Protein AF-A0A3D2B2G3-F1 (afdb_monomer_lite)

pLDDT: mean 94.49, std 5.45, range [69.19, 98.88]

Structure (mmCIF, N/CA/C/O backbone):
data_AF-A0A3D2B2G3-F1
#
_entry.id   AF-A0A3D2B2G3-F1
#
loop_
_atom_site.group_PDB
_atom_site.id
_atom_site.type_symbol
_atom_site.label_atom_id
_atom_site.label_alt_id
_atom_site.label_comp_id
_atom_site.label_asym_id
_atom_site.label_entity_id
_atom_site.label_seq_id
_atom_site.pdbx_PDB_ins_code
_atom_site.Cartn_x
_atom_site.Cartn_y
_atom_site.Cartn_z
_atom_site.occupancy
_atom_site.B_iso_or_equiv
_atom_site.auth_seq_id
_atom_site.auth_comp_id
_atom_site.auth_asym_id
_atom_site.auth_atom_id
_atom_site.pdbx_PDB_model_num
ATOM 1 N N . LEU A 1 1 ? 22.093 -5.423 -29.572 1.00 97.56 1 LEU A N 1
ATOM 2 C CA . LEU A 1 1 ? 20.903 -5.981 -30.249 1.00 97.56 1 LEU A CA 1
ATOM 3 C C . LEU A 1 1 ? 20.241 -4.880 -31.064 1.00 97.56 1 LEU A C 1
ATOM 5 O O . LEU A 1 1 ? 20.008 -3.801 -30.530 1.00 97.56 1 LEU A O 1
ATOM 9 N N . GLN A 1 2 ? 19.945 -5.140 -32.331 1.00 97.62 2 GLN A N 1
ATOM 10 C CA . GLN A 1 2 ? 19.088 -4.292 -33.161 1.00 97.62 2 GLN A CA 1
ATOM 11 C C . GLN A 1 2 ? 18.082 -5.160 -33.911 1.00 97.62 2 GLN A C 1
ATOM 13 O O . GLN A 1 2 ? 18.382 -6.318 -34.195 1.00 97.62 2 GLN A O 1
ATOM 18 N N . ALA A 1 3 ? 16.910 -4.615 -34.212 1.00 98.38 3 ALA A N 1
ATOM 19 C CA . ALA A 1 3 ? 15.897 -5.293 -35.009 1.00 98.38 3 ALA A CA 1
ATOM 20 C C . ALA A 1 3 ? 14.955 -4.287 -35.671 1.00 98.38 3 ALA A C 1
ATOM 22 O O . ALA A 1 3 ? 14.848 -3.136 -35.238 1.00 98.38 3 ALA A O 1
ATOM 23 N N . THR A 1 4 ? 14.249 -4.752 -36.693 1.00 98.50 4 THR A N 1
ATOM 24 C CA . THR A 1 4 ? 13.033 -4.100 -37.180 1.00 98.50 4 THR A CA 1
ATOM 25 C C . THR A 1 4 ? 11.853 -4.634 -36.373 1.00 98.50 4 THR A C 1
ATOM 27 O O . THR A 1 4 ? 11.754 -5.841 -36.141 1.00 98.50 4 THR A O 1
ATOM 30 N N . VAL A 1 5 ? 10.999 -3.739 -35.886 1.00 98.44 5 VAL A N 1
ATOM 31 C CA . VAL A 1 5 ? 9.841 -4.071 -35.054 1.00 98.44 5 VAL A CA 1
ATOM 32 C C . VAL A 1 5 ? 8.607 -3.430 -35.665 1.00 98.44 5 VAL A C 1
ATOM 34 O O . VAL A 1 5 ? 8.544 -2.208 -35.796 1.00 98.44 5 VAL A O 1
ATOM 37 N N . ARG A 1 6 ? 7.621 -4.262 -35.999 1.00 98.19 6 ARG A N 1
ATOM 38 C CA . ARG A 1 6 ? 6.272 -3.837 -36.363 1.00 98.19 6 ARG A CA 1
ATOM 39 C C . ARG A 1 6 ? 5.340 -4.012 -35.174 1.00 98.19 6 ARG A C 1
ATOM 41 O O . ARG A 1 6 ? 5.346 -5.069 -34.546 1.00 98.19 6 ARG A O 1
ATOM 48 N N . VAL A 1 7 ? 4.535 -2.998 -34.875 1.00 96.69 7 VAL A N 1
ATOM 49 C CA . VAL A 1 7 ? 3.476 -3.076 -33.864 1.00 96.69 7 VAL A CA 1
ATOM 50 C C . VAL A 1 7 ? 2.180 -3.480 -34.552 1.00 96.69 7 VAL A C 1
ATOM 52 O O . VAL A 1 7 ? 1.568 -2.683 -35.254 1.00 96.69 7 VAL A O 1
ATOM 55 N N . ASP A 1 8 ? 1.772 -4.732 -34.360 1.00 94.19 8 ASP A N 1
ATOM 56 C CA . ASP A 1 8 ? 0.545 -5.271 -34.952 1.00 94.19 8 ASP A CA 1
ATOM 57 C C . ASP A 1 8 ? -0.693 -4.884 -34.124 1.00 94.19 8 ASP A C 1
ATOM 59 O O . ASP A 1 8 ? -1.792 -4.761 -34.659 1.00 94.19 8 ASP A O 1
ATOM 63 N N . GLN A 1 9 ? -0.521 -4.702 -32.810 1.00 90.81 9 GLN A N 1
ATOM 64 C CA . GLN A 1 9 ? -1.581 -4.300 -31.885 1.00 90.81 9 GLN A CA 1
ATOM 65 C C . GLN A 1 9 ? -1.000 -3.628 -30.640 1.00 90.81 9 GLN A C 1
ATOM 67 O O . GLN A 1 9 ? -0.008 -4.104 -30.076 1.00 90.81 9 GLN A O 1
ATOM 72 N N . PHE A 1 10 ? -1.668 -2.572 -30.168 1.00 89.88 10 PHE A N 1
ATOM 73 C CA . PHE A 1 10 ? -1.317 -1.889 -28.926 1.00 89.88 10 PHE A CA 1
ATOM 74 C C . PHE A 1 10 ? -2.569 -1.450 -28.141 1.00 89.88 10 PHE A C 1
ATOM 76 O O . PHE A 1 10 ? -3.168 -0.402 -28.382 1.00 89.88 10 PHE A O 1
ATOM 83 N N . GLY A 1 11 ? -2.992 -2.286 -27.195 1.00 87.38 11 GLY A N 1
ATOM 84 C CA . GLY A 1 11 ? -4.166 -2.094 -26.344 1.00 87.38 11 GLY A CA 1
ATOM 85 C C . GLY A 1 11 ? -5.181 -3.243 -26.418 1.00 87.38 11 GLY 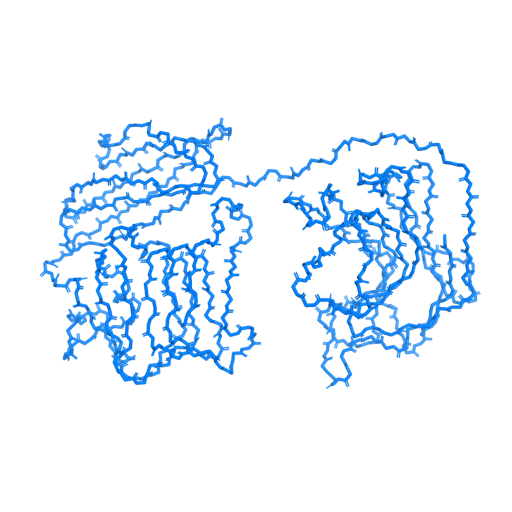A C 1
ATOM 86 O O . GLY A 1 11 ? -5.034 -4.153 -27.240 1.00 87.38 11 GLY A O 1
ATOM 87 N N . PRO A 1 12 ? -6.161 -3.257 -25.494 1.00 85.44 12 PRO A N 1
ATOM 88 C CA . PRO A 1 12 ? -7.151 -4.326 -25.371 1.00 85.44 12 PRO A CA 1
ATOM 89 C C . PRO A 1 12 ? -7.911 -4.642 -26.668 1.00 85.44 12 PRO A C 1
ATOM 91 O O . PRO A 1 12 ? -8.350 -3.742 -27.378 1.00 85.44 12 PRO A O 1
ATOM 94 N N . GLU A 1 13 ? -8.153 -5.930 -26.932 1.00 82.50 13 GLU A N 1
ATOM 95 C CA . GLU A 1 13 ? -8.922 -6.393 -28.107 1.00 82.50 13 GLU A CA 1
ATOM 96 C C . GLU A 1 13 ? -10.422 -6.073 -28.019 1.00 82.50 13 GLU A C 1
ATOM 98 O O . GLU A 1 13 ? -11.132 -6.095 -29.018 1.00 82.50 13 GLU A O 1
ATOM 103 N N . ASN A 1 14 ? -10.915 -5.746 -26.824 1.00 82.94 14 ASN A N 1
ATOM 104 C CA . ASN A 1 14 ? -12.319 -5.419 -26.572 1.00 82.94 14 ASN A CA 1
ATOM 105 C C . ASN A 1 14 ? -12.666 -3.939 -26.839 1.00 82.94 14 ASN A C 1
ATOM 107 O O . ASN A 1 14 ? -13.754 -3.497 -26.474 1.00 82.94 14 ASN A O 1
ATOM 111 N N . GLY A 1 15 ? -11.741 -3.163 -27.416 1.00 77.44 15 GLY A N 1
ATOM 112 C CA . GLY A 1 15 ? -11.928 -1.741 -27.720 1.00 77.44 15 GLY A CA 1
ATOM 113 C C . GLY A 1 15 ? -11.778 -0.794 -26.523 1.00 77.44 15 GLY A C 1
ATOM 114 O O . GLY A 1 15 ? -11.962 0.414 -26.677 1.00 77.44 15 GLY A O 1
ATOM 115 N N . ALA A 1 16 ? -11.440 -1.303 -25.332 1.00 84.56 16 ALA A N 1
ATOM 116 C CA . ALA A 1 16 ? -11.079 -0.453 -24.202 1.00 84.56 16 ALA A CA 1
ATOM 117 C C . ALA A 1 16 ? -9.724 0.220 -24.450 1.00 84.56 16 ALA A C 1
ATOM 119 O O . ALA A 1 16 ? -8.822 -0.394 -25.007 1.00 84.56 16 ALA A O 1
ATOM 120 N N . LYS A 1 17 ? -9.551 1.461 -23.987 1.00 86.88 17 LYS A N 1
ATOM 121 C CA . LYS A 1 17 ? -8.298 2.214 -24.160 1.00 86.88 17 LYS A CA 1
ATOM 122 C C . LYS A 1 17 ? -7.116 1.553 -23.428 1.00 86.88 17 LYS A C 1
ATOM 124 O O . LYS A 1 17 ? -7.335 0.886 -22.413 1.00 86.88 17 LYS A O 1
ATOM 129 N N . PRO A 1 18 ? -5.864 1.770 -23.879 1.00 83.25 18 PRO A N 1
ATOM 130 C CA . PRO A 1 18 ? -4.682 1.271 -23.179 1.00 83.25 18 PRO A CA 1
ATOM 131 C C . PRO A 1 18 ? -4.619 1.767 -21.729 1.00 83.25 18 PRO A C 1
ATOM 133 O O . PRO A 1 18 ? -4.878 2.936 -21.451 1.00 83.25 18 PRO A O 1
ATOM 136 N N . ALA A 1 19 ? -4.209 0.907 -20.799 1.00 83.94 19 ALA A N 1
ATOM 137 C CA . ALA A 1 19 ? -4.063 1.270 -19.385 1.00 83.94 19 ALA A CA 1
ATOM 138 C C . ALA A 1 19 ? -2.620 1.673 -19.010 1.00 83.94 19 ALA A C 1
ATOM 140 O O . ALA A 1 19 ? -2.352 2.035 -17.859 1.00 83.94 19 ALA A O 1
ATOM 141 N N . ALA A 1 20 ? -1.699 1.665 -19.985 1.00 82.94 20 ALA A N 1
ATOM 142 C CA . ALA A 1 20 ? -0.241 1.719 -19.815 1.00 82.94 20 ALA A CA 1
ATOM 143 C C . ALA A 1 20 ? 0.349 0.496 -19.100 1.00 82.94 20 ALA A C 1
ATOM 145 O O . ALA A 1 20 ? 1.415 0.574 -18.485 1.00 82.94 20 ALA A O 1
ATOM 146 N N . GLN A 1 21 ? -0.349 -0.632 -19.214 1.00 81.62 21 GLN A N 1
ATOM 147 C CA . GLN A 1 21 ? 0.198 -1.961 -18.934 1.00 81.62 21 GLN A CA 1
ATOM 148 C C . GLN A 1 21 ? 0.720 -2.629 -20.221 1.00 81.62 21 GLN A C 1
ATOM 150 O O . GLN A 1 21 ? 1.421 -3.640 -20.162 1.00 81.62 21 GLN A O 1
ATOM 155 N N . GLU A 1 22 ? 0.423 -2.026 -21.373 1.00 88.25 22 GLU A N 1
ATOM 156 C CA . GLU A 1 22 ? 0.943 -2.341 -22.696 1.00 88.25 22 GLU A CA 1
ATOM 157 C C . GLU A 1 22 ? 2.383 -1.839 -22.837 1.00 88.25 22 GLU A C 1
ATOM 159 O O . GLU A 1 22 ? 2.673 -0.661 -22.612 1.00 88.25 22 GLU A O 1
ATOM 164 N N . GLY A 1 23 ? 3.279 -2.728 -23.243 1.00 93.44 23 GLY A N 1
ATOM 165 C CA . GLY A 1 23 ? 4.675 -2.434 -23.496 1.00 93.44 23 GLY A CA 1
ATOM 166 C C . GLY A 1 23 ? 5.304 -3.524 -24.350 1.00 93.44 23 GLY A C 1
ATOM 167 O O . GLY A 1 23 ? 5.066 -4.710 -24.125 1.00 93.44 23 GLY A O 1
ATOM 168 N N . ALA A 1 24 ? 6.119 -3.140 -25.322 1.00 97.38 24 ALA A N 1
ATOM 169 C CA . ALA A 1 24 ? 6.850 -4.086 -26.161 1.00 97.38 24 ALA A CA 1
ATOM 170 C C . ALA A 1 24 ? 8.207 -3.516 -26.577 1.00 97.38 24 ALA A C 1
ATOM 172 O O . ALA A 1 24 ? 8.430 -2.315 -26.462 1.00 97.38 24 ALA A O 1
ATOM 173 N N . GLY A 1 25 ? 9.125 -4.345 -27.064 1.00 98.06 25 GLY A N 1
ATOM 174 C CA . GLY A 1 25 ? 10.409 -3.871 -27.584 1.00 98.06 25 GLY A CA 1
ATOM 175 C C . GLY A 1 25 ? 11.574 -4.775 -27.216 1.00 98.06 25 GLY A C 1
ATOM 176 O O . GLY A 1 25 ? 11.436 -5.996 -27.194 1.00 98.06 25 GLY A O 1
ATOM 177 N N . LEU A 1 26 ? 12.734 -4.170 -26.959 1.00 98.56 26 LEU A N 1
ATOM 178 C CA . LEU A 1 26 ? 13.981 -4.874 -26.652 1.00 98.56 26 LEU A CA 1
ATOM 179 C C . LEU A 1 26 ? 14.279 -4.751 -25.159 1.00 98.56 26 LEU A C 1
ATOM 181 O O 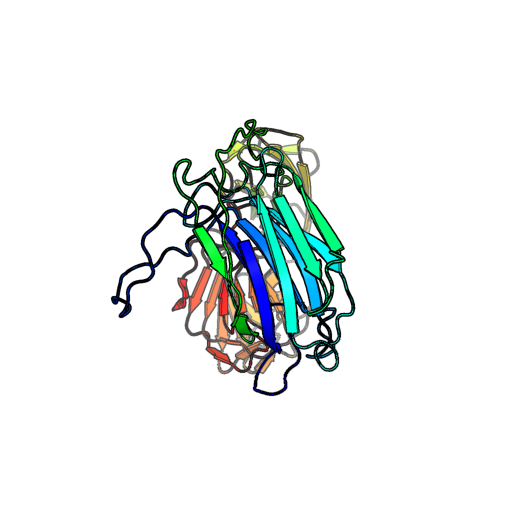. LEU A 1 26 ? 14.081 -3.684 -24.577 1.00 98.56 26 LEU A O 1
ATOM 185 N N . LEU A 1 27 ? 14.829 -5.800 -24.552 1.00 97.44 27 LEU A N 1
ATOM 186 C CA . LEU A 1 27 ? 15.335 -5.742 -23.184 1.00 97.44 27 LEU A CA 1
ATOM 187 C C . LEU A 1 27 ? 16.659 -6.475 -23.010 1.00 97.44 27 LEU A C 1
ATOM 189 O O . LEU A 1 27 ? 17.000 -7.386 -23.766 1.00 97.44 27 LEU A O 1
ATOM 193 N N . VAL A 1 28 ? 17.352 -6.097 -21.946 1.00 96.94 28 VAL A N 1
ATOM 194 C CA . VAL A 1 28 ? 18.406 -6.874 -21.306 1.00 96.94 28 VAL A CA 1
ATOM 195 C C . VAL A 1 28 ? 18.123 -6.944 -19.810 1.00 96.94 28 VAL A C 1
ATOM 197 O O . VAL A 1 28 ? 17.685 -5.948 -19.232 1.00 96.94 28 VAL A O 1
ATOM 200 N N . ARG A 1 29 ? 18.329 -8.106 -19.186 1.00 94.94 29 ARG A N 1
ATOM 201 C CA . ARG A 1 29 ? 18.093 -8.308 -17.752 1.00 94.94 29 ARG A CA 1
ATOM 202 C C . ARG A 1 29 ? 19.037 -9.335 -17.133 1.00 94.94 29 ARG A C 1
ATOM 204 O O . ARG A 1 29 ? 19.352 -10.328 -17.792 1.00 94.94 29 ARG A O 1
ATOM 211 N N . ASP A 1 30 ? 19.421 -9.133 -15.874 1.00 92.44 30 ASP A N 1
ATOM 212 C CA . ASP A 1 30 ? 19.924 -10.241 -15.053 1.00 92.44 30 ASP A CA 1
ATOM 213 C C . ASP A 1 30 ? 18.749 -11.082 -14.562 1.00 92.44 30 ASP A C 1
ATOM 215 O O . ASP A 1 30 ? 17.640 -10.587 -14.410 1.00 92.44 30 ASP A O 1
ATOM 219 N N . LEU A 1 31 ? 18.927 -12.382 -14.387 1.00 84.44 31 LEU A N 1
ATOM 220 C CA . LEU A 1 31 ? 17.852 -13.211 -13.858 1.00 84.44 31 LEU A CA 1
ATOM 221 C C . LEU A 1 31 ? 18.436 -14.366 -13.071 1.00 84.44 31 LEU A C 1
ATOM 223 O O . LEU A 1 31 ? 19.317 -15.076 -13.557 1.00 84.44 31 LEU A O 1
ATOM 227 N N . LEU A 1 32 ? 17.899 -14.548 -11.871 1.00 81.50 32 LEU A N 1
ATOM 228 C CA . LEU A 1 32 ? 18.070 -15.739 -11.059 1.00 81.50 32 LEU A CA 1
ATOM 229 C C . LEU A 1 32 ? 16.750 -16.507 -11.040 1.00 81.50 32 LEU A C 1
ATOM 231 O O . LEU A 1 32 ? 15.676 -15.913 -10.952 1.00 81.50 32 LEU A O 1
ATOM 235 N N . GLY A 1 33 ? 16.836 -17.831 -11.107 1.00 72.88 33 GLY A N 1
ATOM 236 C CA . GLY A 1 33 ? 15.677 -18.715 -11.057 1.00 72.88 33 GLY A CA 1
ATOM 237 C C . GLY A 1 33 ? 15.456 -19.505 -12.341 1.00 72.88 33 GLY A C 1
ATOM 238 O O . GLY A 1 33 ? 15.981 -19.191 -13.410 1.00 72.88 33 GLY A O 1
ATOM 239 N N . ASN A 1 34 ? 14.682 -20.575 -12.202 1.00 74.25 34 ASN A N 1
ATOM 240 C CA . ASN A 1 34 ? 14.364 -21.470 -13.303 1.00 74.25 34 ASN A CA 1
ATOM 241 C C . ASN A 1 34 ? 13.324 -20.838 -14.236 1.00 74.25 34 ASN A C 1
ATOM 243 O O . ASN A 1 34 ? 12.495 -20.039 -13.789 1.00 74.25 34 ASN A O 1
ATOM 247 N N . PRO A 1 35 ? 13.316 -21.213 -15.526 1.00 75.25 35 PRO A N 1
ATOM 248 C CA . PRO A 1 35 ? 12.215 -20.863 -16.403 1.00 75.25 35 PRO A CA 1
ATOM 249 C C . PRO A 1 35 ? 10.895 -21.416 -15.858 1.00 75.25 35 PRO A C 1
ATOM 251 O O . PRO A 1 35 ? 10.853 -22.445 -15.173 1.00 75.25 35 PRO A O 1
ATOM 254 N N . ARG A 1 36 ? 9.812 -20.726 -16.225 1.00 76.62 36 ARG A N 1
ATOM 255 C CA . ARG A 1 36 ? 8.438 -21.157 -15.974 1.00 76.62 36 ARG A CA 1
ATOM 256 C C . ARG A 1 36 ? 8.256 -22.619 -16.386 1.00 76.62 36 ARG A C 1
ATOM 258 O O . ARG A 1 36 ? 8.649 -22.986 -17.495 1.00 76.62 36 ARG A O 1
ATOM 265 N N . GLN A 1 37 ? 7.644 -23.435 -15.531 1.00 80.06 37 GLN A N 1
ATOM 266 C CA . GLN A 1 37 ? 7.392 -24.833 -15.876 1.00 80.06 37 GLN A CA 1
ATOM 267 C C . GLN A 1 37 ? 6.291 -24.910 -16.940 1.00 80.06 37 GLN A C 1
ATOM 269 O O . GLN A 1 37 ? 5.289 -24.194 -16.881 1.00 80.06 37 GLN A O 1
ATOM 274 N N . GLN A 1 38 ? 6.492 -25.767 -17.938 1.00 82.06 38 GLN A N 1
ATOM 275 C CA . GLN A 1 38 ? 5.518 -26.030 -18.994 1.00 82.06 38 GLN A CA 1
ATOM 276 C C . GLN A 1 38 ? 5.359 -27.550 -19.142 1.00 82.06 38 GLN A C 1
ATOM 278 O O . GLN A 1 38 ? 6.289 -28.195 -19.630 1.00 82.06 38 GLN A O 1
ATOM 283 N N . PRO A 1 39 ? 4.221 -28.139 -18.714 1.00 87.56 39 PRO A N 1
ATOM 284 C CA . PRO A 1 39 ? 3.036 -27.494 -18.125 1.00 87.56 39 PRO A CA 1
ATOM 285 C C . PRO A 1 39 ? 3.272 -26.958 -16.698 1.00 87.56 39 PRO A C 1
ATOM 287 O O . PRO A 1 39 ? 4.214 -27.366 -16.019 1.00 87.56 39 PRO A O 1
ATOM 290 N N . LEU A 1 40 ? 2.390 -26.067 -16.224 1.00 80.81 40 LEU A N 1
ATOM 291 C CA . LEU A 1 40 ? 2.412 -25.587 -14.836 1.00 80.81 40 LEU A CA 1
ATOM 292 C C . LEU A 1 40 ? 2.201 -26.767 -13.876 1.00 80.81 40 LEU A C 1
ATOM 294 O O . LEU A 1 40 ? 1.194 -27.473 -13.957 1.00 80.81 40 LEU A O 1
ATOM 298 N N . LYS A 1 41 ? 3.132 -26.963 -12.942 1.00 82.12 41 LYS A N 1
ATOM 299 C CA . LYS A 1 41 ? 3.019 -27.999 -11.913 1.00 82.12 41 LYS A CA 1
ATOM 300 C C . LYS A 1 41 ? 2.205 -27.471 -10.729 1.00 82.12 41 LYS A C 1
ATOM 302 O O . LYS A 1 41 ? 2.569 -26.471 -10.119 1.00 82.12 41 LYS A O 1
ATOM 307 N N . MET A 1 42 ? 1.118 -28.158 -10.381 1.00 80.06 42 MET A N 1
ATOM 308 C CA . MET A 1 42 ? 0.299 -27.808 -9.215 1.00 80.06 42 MET A CA 1
ATOM 309 C C . MET A 1 42 ? 1.147 -27.816 -7.931 1.00 80.06 42 MET A C 1
ATOM 311 O O . MET A 1 42 ? 1.933 -28.738 -7.712 1.00 80.06 42 MET A O 1
ATOM 315 N N . GLY A 1 43 ? 0.999 -26.781 -7.101 1.00 78.88 43 GLY A N 1
ATOM 316 C CA . GLY A 1 43 ? 1.771 -26.608 -5.865 1.00 78.88 43 GLY A CA 1
ATOM 317 C C . GLY A 1 43 ? 3.215 -26.127 -6.061 1.00 78.88 43 GLY A C 1
ATOM 318 O O . GLY A 1 43 ? 3.926 -25.968 -5.075 1.00 78.88 43 GLY A O 1
ATOM 319 N N . TYR A 1 44 ? 3.662 -25.889 -7.300 1.00 77.19 44 TYR A N 1
ATOM 320 C CA . TYR A 1 44 ? 4.946 -25.243 -7.564 1.00 77.19 44 TYR A CA 1
ATOM 321 C C . TYR A 1 44 ? 4.781 -23.723 -7.506 1.00 77.19 44 TYR A C 1
ATOM 323 O O . TYR A 1 44 ? 4.045 -23.144 -8.306 1.00 77.19 44 TYR A O 1
ATOM 331 N N . GLU A 1 45 ? 5.458 -23.082 -6.557 1.00 69.19 45 GLU A N 1
ATOM 332 C CA . GLU A 1 45 ? 5.516 -21.626 -6.479 1.00 69.19 45 GLU A CA 1
ATOM 333 C C . GLU A 1 45 ? 6.492 -21.098 -7.538 1.00 69.19 45 GLU A C 1
ATOM 335 O O . GLU A 1 45 ? 7.701 -21.336 -7.482 1.00 69.19 45 GLU A O 1
ATOM 340 N N . GLU A 1 46 ? 5.956 -20.407 -8.543 1.00 73.31 46 GLU A N 1
ATOM 341 C CA . GLU A 1 46 ? 6.763 -19.715 -9.543 1.00 73.31 46 GLU A CA 1
ATOM 342 C C . GLU A 1 46 ? 7.174 -18.356 -8.980 1.00 73.31 46 GLU A C 1
ATOM 344 O O . GLU A 1 46 ? 6.338 -17.471 -8.788 1.00 73.31 46 GLU A O 1
ATOM 349 N N . PHE A 1 47 ? 8.470 -18.169 -8.728 1.00 72.06 47 PHE A N 1
ATOM 350 C CA . PHE A 1 47 ? 8.974 -16.843 -8.393 1.00 72.06 47 PHE A CA 1
ATOM 351 C C . PHE A 1 47 ? 8.704 -15.872 -9.552 1.00 72.06 47 PHE A C 1
ATOM 353 O O . PHE A 1 47 ? 8.828 -16.253 -10.720 1.00 72.06 47 PHE A O 1
ATOM 360 N N . PRO A 1 48 ? 8.413 -14.591 -9.262 1.00 73.62 48 PRO A N 1
ATOM 361 C CA . PRO A 1 48 ? 8.128 -13.583 -10.285 1.00 73.62 48 PRO A CA 1
ATOM 362 C C . PRO A 1 48 ? 9.324 -13.300 -11.210 1.00 73.62 48 PRO A C 1
ATOM 364 O O . PRO A 1 48 ? 9.173 -12.581 -12.200 1.00 73.62 48 PRO A O 1
ATOM 367 N N . ALA A 1 49 ? 10.501 -13.853 -10.887 1.00 85.69 49 ALA A N 1
ATOM 368 C CA . ALA A 1 49 ? 11.763 -13.672 -11.588 1.00 85.69 49 ALA A CA 1
ATOM 369 C C . ALA A 1 49 ? 12.101 -12.181 -11.736 1.00 85.69 49 ALA A C 1
ATOM 371 O O . ALA A 1 49 ? 12.301 -11.650 -12.836 1.00 85.69 49 ALA A O 1
ATOM 372 N N . ALA A 1 50 ? 12.095 -11.490 -10.593 1.00 91.00 50 ALA A N 1
ATOM 373 C CA . ALA A 1 50 ? 12.507 -10.104 -10.495 1.00 91.00 50 ALA A CA 1
ATOM 374 C C . ALA A 1 50 ? 13.959 -9.942 -10.982 1.00 91.00 50 ALA A C 1
ATOM 376 O O . ALA A 1 50 ? 14.803 -10.824 -10.835 1.00 91.00 50 ALA A O 1
ATOM 377 N N . SER A 1 51 ? 14.231 -8.808 -11.618 1.00 93.56 51 SER A N 1
ATOM 378 C CA . SER A 1 51 ? 15.445 -8.562 -12.393 1.00 93.56 51 SER A CA 1
ATOM 379 C C . SER A 1 51 ? 15.826 -7.100 -12.447 1.00 93.56 51 SER A C 1
ATOM 381 O O . SER A 1 51 ? 14.967 -6.250 -12.683 1.00 93.56 51 SER A O 1
ATOM 383 N N . ASN A 1 52 ? 17.112 -6.797 -12.373 1.00 95.69 52 ASN A N 1
ATOM 384 C CA . ASN A 1 52 ? 17.587 -5.535 -12.909 1.00 95.69 52 ASN A CA 1
ATOM 385 C C . ASN A 1 52 ? 17.525 -5.615 -14.430 1.00 95.69 52 ASN A C 1
ATOM 387 O O . ASN A 1 52 ? 17.792 -6.660 -15.030 1.00 95.69 52 ASN A O 1
ATOM 391 N N . GLN A 1 53 ? 17.097 -4.534 -15.068 1.00 96.50 53 GLN A N 1
ATOM 392 C CA . GLN A 1 53 ? 16.863 -4.551 -16.507 1.00 96.50 53 GLN A CA 1
ATOM 393 C C . GLN A 1 53 ? 16.987 -3.173 -17.125 1.00 96.50 53 GLN A C 1
ATOM 395 O O . GLN A 1 53 ? 16.691 -2.161 -16.491 1.00 96.50 53 GLN A O 1
ATOM 400 N N . VAL A 1 54 ? 17.351 -3.170 -18.403 1.00 98.25 54 VAL A N 1
ATOM 401 C CA . VAL A 1 54 ? 17.288 -2.005 -19.281 1.00 98.25 54 VAL A CA 1
ATOM 402 C C . VAL A 1 54 ? 16.444 -2.376 -20.490 1.00 98.25 54 VAL A C 1
ATOM 404 O O . VAL A 1 54 ? 16.669 -3.402 -21.132 1.00 98.25 54 VAL A O 1
ATOM 407 N N . MET A 1 55 ? 15.455 -1.547 -20.796 1.00 98.44 55 MET A N 1
ATOM 408 C CA . MET A 1 55 ? 14.499 -1.780 -21.869 1.00 98.44 55 MET A CA 1
ATOM 409 C C . MET A 1 55 ? 14.507 -0.591 -22.823 1.00 98.44 55 MET A C 1
ATOM 411 O O . MET A 1 55 ? 14.486 0.562 -22.392 1.00 98.44 55 MET A O 1
ATOM 415 N N . ASN A 1 56 ? 14.497 -0.888 -24.117 1.00 98.69 56 ASN A N 1
ATOM 416 C CA . ASN A 1 56 ? 14.055 0.039 -25.146 1.00 98.69 56 ASN A CA 1
ATOM 417 C C . ASN A 1 56 ? 12.593 -0.307 -25.447 1.00 98.69 56 ASN A C 1
ATOM 419 O O . ASN A 1 56 ? 12.315 -1.276 -26.160 1.00 98.69 56 ASN A O 1
ATOM 423 N N . ALA A 1 57 ? 11.684 0.422 -24.802 1.00 98.00 57 ALA A N 1
ATOM 424 C CA . ALA A 1 57 ? 10.276 0.074 -24.711 1.00 98.00 57 ALA A CA 1
ATOM 425 C C . ALA A 1 57 ? 9.397 1.015 -25.540 1.00 98.00 57 ALA A C 1
ATOM 427 O O . ALA A 1 57 ? 9.474 2.234 -25.405 1.00 98.00 57 ALA A O 1
ATOM 428 N N . ILE A 1 58 ? 8.511 0.425 -26.331 1.00 97.81 58 ILE A N 1
ATOM 429 C CA . ILE A 1 58 ? 7.341 1.047 -26.941 1.00 97.81 58 ILE A CA 1
ATOM 430 C C . ILE A 1 58 ? 6.241 1.057 -25.881 1.00 97.81 58 ILE A C 1
ATOM 432 O O . ILE A 1 58 ? 5.866 0.000 -25.378 1.00 97.81 58 ILE A O 1
ATOM 436 N N . MET A 1 59 ? 5.738 2.239 -25.540 1.00 96.50 59 MET A N 1
ATOM 437 C CA . MET A 1 59 ? 4.708 2.463 -24.524 1.00 96.50 59 MET A CA 1
ATOM 438 C C . MET A 1 59 ? 3.611 3.365 -25.094 1.00 96.50 59 MET A C 1
ATOM 440 O O . MET A 1 59 ? 3.871 4.154 -25.995 1.00 96.50 59 MET A O 1
ATOM 444 N N . THR A 1 60 ? 2.396 3.322 -24.545 1.00 93.94 60 THR A N 1
ATOM 445 C CA . THR A 1 60 ? 1.331 4.265 -24.949 1.00 93.94 60 THR A CA 1
ATOM 446 C C . THR A 1 60 ? 1.761 5.709 -24.668 1.00 93.94 60 THR A C 1
ATOM 448 O O . THR A 1 60 ? 2.394 5.977 -23.639 1.00 93.94 60 THR A O 1
ATOM 451 N N . GLN A 1 61 ? 1.426 6.637 -25.570 1.00 94.50 61 GLN A N 1
ATOM 452 C CA . GLN A 1 61 ? 1.741 8.058 -25.415 1.00 94.50 61 GLN A CA 1
ATOM 453 C C . GLN A 1 61 ? 1.076 8.620 -24.150 1.00 94.50 61 GLN A C 1
ATOM 455 O O . GLN A 1 61 ? 1.765 9.052 -23.219 1.00 94.50 61 GLN A O 1
ATOM 460 N N . ASP A 1 62 ? -0.254 8.545 -24.084 1.00 90.69 62 ASP A N 1
ATOM 461 C CA . ASP A 1 62 ? -1.059 9.186 -23.041 1.00 90.69 62 ASP A CA 1
ATOM 462 C C . ASP A 1 62 ? -2.363 8.439 -22.695 1.00 90.69 62 ASP A C 1
ATOM 464 O O . ASP A 1 62 ? -3.220 8.996 -22.009 1.00 90.69 62 ASP A O 1
ATOM 468 N N . LYS A 1 63 ? -2.508 7.175 -23.130 1.00 91.38 63 LYS A N 1
ATOM 469 C CA . LYS A 1 63 ? -3.696 6.327 -22.908 1.00 91.38 63 LYS A CA 1
ATOM 470 C C . LYS A 1 63 ? -4.981 6.819 -23.594 1.00 91.38 63 LYS A C 1
ATOM 472 O O . LYS A 1 63 ? -6.055 6.280 -23.320 1.00 91.38 63 LYS A O 1
ATOM 477 N N . LYS A 1 64 ? -4.928 7.837 -24.463 1.00 90.50 64 LYS A N 1
ATOM 478 C CA . LYS A 1 64 ? -6.142 8.364 -25.114 1.00 90.50 64 LYS A CA 1
ATOM 479 C C . LYS A 1 64 ? -6.599 7.531 -26.302 1.00 90.50 64 LYS A C 1
ATOM 481 O O . LYS A 1 64 ? -7.807 7.485 -26.551 1.00 90.50 64 LYS A O 1
ATOM 486 N N . ASP A 1 65 ? -5.663 6.876 -26.979 1.00 88.88 65 ASP A N 1
ATOM 487 C CA . ASP A 1 65 ? -5.899 6.001 -28.122 1.00 88.88 65 ASP A CA 1
ATOM 488 C C . ASP A 1 65 ? -4.836 4.893 -28.230 1.00 88.88 65 ASP A C 1
ATOM 490 O O . ASP A 1 65 ? -3.890 4.817 -27.441 1.00 88.88 65 ASP A O 1
ATOM 494 N N . HIS A 1 66 ? -5.050 4.010 -29.203 1.00 88.19 66 HIS A N 1
ATOM 495 C CA . HIS A 1 66 ? -4.235 2.830 -29.499 1.00 88.19 66 HIS A CA 1
ATOM 496 C C . HIS A 1 66 ? -3.128 3.084 -30.527 1.00 88.19 66 HIS A C 1
ATOM 498 O O . HIS A 1 66 ? -2.338 2.189 -30.815 1.00 88.19 66 HIS A O 1
ATOM 504 N N . GLN A 1 67 ? -3.116 4.268 -31.137 1.00 91.56 67 GLN A N 1
ATOM 505 C CA . GLN A 1 67 ? -2.303 4.565 -32.312 1.00 91.56 67 GLN A CA 1
ATOM 506 C C . GLN A 1 67 ? -1.027 5.294 -31.918 1.00 91.56 67 GLN A C 1
ATOM 508 O O . GLN A 1 67 ? 0.016 5.063 -32.518 1.00 91.56 67 GLN A O 1
ATOM 513 N N . ARG A 1 68 ? -1.079 6.152 -30.897 1.00 95.50 68 ARG A N 1
ATOM 514 C CA . ARG A 1 68 ? 0.068 6.957 -30.488 1.00 95.50 68 ARG A CA 1
ATOM 515 C C . ARG A 1 68 ? 0.881 6.281 -29.398 1.00 95.50 68 ARG A C 1
ATOM 517 O O . ARG A 1 68 ? 0.406 6.003 -28.291 1.00 95.50 68 ARG A O 1
ATOM 524 N N . VAL A 1 69 ? 2.155 6.075 -29.708 1.00 96.50 69 VAL A N 1
ATOM 525 C CA . VAL A 1 69 ? 3.144 5.494 -28.804 1.00 96.50 69 VAL A CA 1
ATOM 526 C C . VAL A 1 69 ? 4.341 6.417 -28.609 1.00 96.50 69 VAL A C 1
ATOM 528 O O . VAL A 1 69 ? 4.599 7.343 -29.378 1.00 96.50 69 VAL A O 1
ATOM 531 N N . LYS A 1 70 ? 5.101 6.123 -27.561 1.00 97.38 70 LYS A N 1
ATOM 532 C CA . LYS A 1 70 ? 6.405 6.704 -27.264 1.00 97.38 70 LYS A CA 1
ATOM 533 C C . LYS A 1 70 ? 7.436 5.623 -27.028 1.00 97.38 70 LYS A C 1
ATOM 535 O O . LYS A 1 70 ? 7.118 4.529 -26.563 1.00 97.38 70 LYS A O 1
ATOM 540 N N . LEU A 1 71 ? 8.682 5.972 -27.301 1.00 98.25 71 LEU A N 1
ATOM 541 C CA . LEU A 1 71 ? 9.842 5.152 -27.023 1.00 98.25 71 LEU A CA 1
ATOM 542 C C . LEU A 1 71 ? 10.493 5.645 -25.738 1.00 98.25 71 LEU A C 1
ATOM 544 O O . LEU A 1 71 ? 10.784 6.838 -25.576 1.00 98.25 71 LEU A O 1
ATOM 548 N N . GLN A 1 72 ? 10.709 4.710 -24.821 1.00 98.31 72 GLN A N 1
ATOM 549 C CA . GLN A 1 72 ? 11.268 4.974 -23.509 1.00 98.31 72 GLN A CA 1
ATOM 550 C C . GLN A 1 72 ? 12.484 4.092 -23.246 1.00 98.31 72 GLN A C 1
ATOM 552 O O . GLN A 1 72 ? 12.461 2.884 -23.480 1.00 98.31 72 GLN A O 1
ATOM 557 N N . ALA A 1 73 ? 13.519 4.702 -22.674 1.00 98.44 73 ALA A N 1
ATOM 558 C CA . ALA A 1 73 ? 14.510 3.967 -21.911 1.00 98.44 73 ALA A CA 1
ATOM 559 C C . ALA A 1 73 ? 13.904 3.682 -20.534 1.00 98.44 73 ALA A C 1
ATOM 561 O O . ALA A 1 73 ? 13.600 4.620 -19.790 1.00 98.44 73 ALA A O 1
ATOM 562 N N . ILE A 1 74 ? 13.685 2.408 -20.217 1.00 97.94 74 ILE A N 1
ATOM 563 C CA . ILE A 1 74 ? 13.185 1.988 -18.906 1.00 97.94 74 ILE A CA 1
ATOM 564 C C . ILE A 1 74 ? 14.283 1.207 -18.204 1.00 97.94 74 ILE A C 1
ATOM 566 O O . ILE A 1 74 ? 14.768 0.216 -18.745 1.00 97.94 74 ILE A O 1
ATOM 570 N N . THR A 1 75 ? 14.649 1.632 -17.000 1.00 97.50 75 THR A N 1
ATOM 571 C CA . THR A 1 75 ? 15.518 0.856 -16.118 1.00 97.50 75 THR A CA 1
ATOM 572 C C . THR A 1 75 ? 14.740 0.369 -14.912 1.00 97.50 75 THR A C 1
ATOM 574 O O . THR A 1 75 ? 13.863 1.072 -14.411 1.00 97.50 75 THR A O 1
ATOM 577 N N . ARG A 1 76 ? 15.064 -0.837 -14.448 1.00 95.75 76 ARG A N 1
ATOM 578 C CA . ARG A 1 76 ? 14.764 -1.282 -13.085 1.00 95.75 76 ARG A CA 1
ATOM 579 C C . ARG A 1 76 ? 16.071 -1.666 -12.420 1.00 95.75 76 ARG A C 1
ATOM 581 O O . ARG A 1 76 ? 16.862 -2.383 -13.031 1.00 95.75 76 ARG A O 1
ATOM 588 N N . GLU A 1 77 ? 16.263 -1.197 -11.200 1.00 94.38 77 GLU A N 1
ATOM 589 C CA . GLU A 1 77 ? 17.475 -1.408 -10.415 1.00 94.38 77 GLU A CA 1
ATOM 590 C C . GLU A 1 77 ? 17.146 -1.626 -8.938 1.00 94.38 77 GLU A C 1
ATOM 592 O O . GLU A 1 77 ? 16.041 -1.317 -8.484 1.00 94.38 77 GLU A O 1
ATOM 597 N N . GLY A 1 78 ? 18.106 -2.181 -8.202 1.00 93.69 78 GLY A N 1
ATOM 598 C CA . GLY A 1 78 ? 17.941 -2.514 -6.792 1.00 93.69 78 GLY A CA 1
ATOM 599 C C . GLY A 1 78 ? 17.325 -3.878 -6.538 1.00 93.69 78 GLY A C 1
ATOM 600 O O . GLY A 1 78 ? 16.835 -4.114 -5.442 1.00 93.69 78 GLY A O 1
ATOM 601 N N . ILE A 1 79 ? 17.346 -4.767 -7.532 1.00 93.94 79 ILE A N 1
ATOM 602 C CA . ILE A 1 79 ? 16.934 -6.156 -7.354 1.00 93.94 79 ILE A CA 1
ATOM 603 C C . ILE A 1 79 ? 18.167 -7.009 -7.055 1.00 93.94 79 ILE A C 1
ATOM 605 O O . ILE A 1 79 ? 19.098 -7.078 -7.851 1.00 93.94 79 ILE A O 1
ATOM 609 N N . SER A 1 80 ? 18.166 -7.678 -5.914 1.00 91.19 80 SER A N 1
ATOM 610 C CA . SER A 1 80 ? 19.173 -8.662 -5.517 1.00 91.19 80 SER A CA 1
ATOM 611 C C . SER A 1 80 ? 18.583 -10.061 -5.346 1.00 91.19 80 SER A C 1
ATOM 613 O O . SER A 1 80 ? 19.327 -11.040 -5.380 1.00 91.19 80 SER A O 1
ATOM 615 N N . HIS A 1 81 ? 17.254 -10.166 -5.245 1.00 89.06 81 HIS A N 1
ATOM 616 C CA . HIS A 1 81 ? 16.551 -11.424 -5.047 1.00 89.06 81 HIS A CA 1
ATOM 617 C C . HIS A 1 81 ? 15.517 -11.699 -6.153 1.00 89.06 81 HIS A C 1
ATOM 619 O O . HIS A 1 81 ? 14.834 -10.781 -6.616 1.00 89.06 81 HIS A O 1
ATOM 625 N N . PRO A 1 82 ? 15.281 -12.977 -6.516 1.00 85.88 82 PRO A N 1
ATOM 626 C CA . PRO A 1 82 ? 14.352 -13.347 -7.589 1.00 85.88 82 PRO A CA 1
ATOM 627 C C . PRO A 1 82 ? 12.872 -13.070 -7.265 1.00 85.88 82 PRO A C 1
ATOM 629 O O . PRO A 1 82 ? 12.036 -13.052 -8.172 1.00 85.88 82 PRO A O 1
ATOM 632 N N . TRP A 1 83 ? 12.530 -12.830 -5.995 1.00 85.31 83 TRP A N 1
ATOM 633 C CA . TRP A 1 83 ? 11.205 -12.371 -5.552 1.00 85.31 83 TRP A CA 1
ATOM 634 C C . TRP A 1 83 ? 11.072 -10.838 -5.484 1.00 85.31 83 TRP A C 1
ATOM 636 O O . TRP A 1 83 ? 9.967 -10.335 -5.297 1.00 85.31 83 TRP A O 1
ATOM 646 N N . GLY A 1 84 ? 12.166 -10.097 -5.681 1.00 89.38 84 GLY A N 1
ATOM 647 C CA . GLY A 1 84 ? 12.225 -8.639 -5.607 1.00 89.38 84 GLY A CA 1
ATOM 648 C C . GLY A 1 84 ? 12.663 -8.100 -4.245 1.00 89.38 84 GLY A C 1
ATOM 649 O O . GLY A 1 84 ? 12.764 -8.826 -3.258 1.00 89.38 84 GLY A O 1
ATOM 650 N N . ASP A 1 85 ? 12.901 -6.792 -4.202 1.00 88.38 85 ASP A N 1
ATOM 651 C CA . ASP A 1 85 ? 13.497 -6.101 -3.061 1.00 88.38 85 ASP A CA 1
ATOM 652 C C . ASP A 1 85 ? 12.739 -4.812 -2.739 1.00 88.38 85 ASP A C 1
ATOM 654 O O . ASP A 1 85 ? 12.223 -4.124 -3.627 1.00 88.38 85 ASP A O 1
ATOM 658 N N . ALA A 1 86 ? 12.679 -4.472 -1.451 1.00 84.81 86 ALA A N 1
ATOM 659 C CA . ALA A 1 86 ? 12.128 -3.198 -1.011 1.00 84.81 86 ALA A CA 1
ATOM 660 C C . ALA A 1 86 ? 13.031 -2.044 -1.471 1.00 84.81 86 ALA A C 1
ATOM 662 O O . ALA A 1 86 ? 14.254 -2.142 -1.418 1.00 84.81 86 ALA A O 1
ATOM 663 N N . GLY A 1 87 ? 12.421 -0.944 -1.917 1.00 87.38 87 GLY A N 1
ATOM 664 C CA . GLY A 1 87 ? 13.162 0.228 -2.388 1.00 87.38 87 GLY A CA 1
ATOM 665 C C . GLY A 1 87 ? 13.832 0.056 -3.755 1.00 87.38 87 GLY A C 1
ATOM 666 O O . GLY A 1 87 ? 14.622 0.909 -4.151 1.00 87.38 87 GLY A O 1
ATOM 667 N N . ALA A 1 88 ? 13.517 -1.014 -4.494 1.00 92.06 88 ALA A N 1
ATOM 668 C CA . ALA A 1 88 ? 13.855 -1.105 -5.909 1.00 92.06 88 ALA A CA 1
ATOM 669 C C . ALA A 1 88 ? 13.196 0.039 -6.695 1.00 92.06 88 ALA A C 1
ATOM 671 O O . ALA A 1 88 ? 12.059 0.431 -6.419 1.00 92.06 88 ALA A O 1
ATOM 672 N N . SER A 1 89 ? 13.897 0.555 -7.700 1.00 93.06 89 SER A N 1
ATOM 673 C CA . SER A 1 89 ? 13.457 1.721 -8.466 1.00 93.06 89 SER A CA 1
ATOM 674 C C . SER A 1 89 ? 13.191 1.372 -9.922 1.00 93.06 89 SER A C 1
ATOM 676 O O . SER A 1 89 ? 13.863 0.522 -10.509 1.00 93.06 89 SER A O 1
ATOM 678 N N . ILE A 1 90 ? 12.204 2.048 -10.515 1.00 94.81 90 ILE A N 1
ATOM 679 C CA . ILE A 1 90 ? 11.942 2.020 -11.953 1.00 94.81 90 ILE A CA 1
ATOM 680 C C . ILE A 1 90 ? 12.030 3.444 -12.486 1.00 94.81 90 ILE A C 1
ATOM 682 O O . ILE A 1 90 ? 11.208 4.296 -12.147 1.00 94.81 90 ILE A O 1
ATOM 686 N N . LYS A 1 91 ? 12.970 3.686 -13.400 1.00 96.31 91 LYS A N 1
ATOM 687 C CA . LYS A 1 91 ? 13.112 4.970 -14.088 1.00 96.31 91 LYS A CA 1
ATOM 688 C C . LYS A 1 91 ? 12.634 4.836 -15.523 1.00 96.31 91 LYS A C 1
ATOM 690 O O . LYS A 1 91 ? 13.055 3.935 -16.240 1.00 96.31 91 LYS A O 1
ATOM 695 N N . LYS A 1 92 ? 11.764 5.748 -15.959 1.00 96.75 92 LYS A N 1
ATOM 696 C CA . LYS A 1 92 ? 11.245 5.801 -17.333 1.00 96.75 92 LYS A CA 1
ATOM 697 C C . LYS A 1 92 ? 11.628 7.130 -17.960 1.00 96.75 92 LYS A C 1
ATOM 699 O O . LYS A 1 92 ? 11.311 8.182 -17.413 1.00 96.75 92 LYS A O 1
ATOM 704 N N . GLN A 1 93 ? 12.307 7.091 -19.099 1.00 97.81 93 GLN A N 1
ATOM 705 C CA . GLN A 1 93 ? 12.742 8.289 -19.808 1.00 97.81 93 GLN A CA 1
ATOM 706 C C . GLN A 1 93 ? 12.289 8.213 -21.260 1.00 97.81 93 GLN A C 1
ATOM 708 O O . GLN A 1 93 ? 12.873 7.473 -22.053 1.00 97.81 93 GLN A O 1
ATOM 713 N N . SER A 1 94 ? 11.259 8.985 -21.606 1.00 97.88 94 SER A N 1
ATOM 714 C CA . SER A 1 94 ? 10.874 9.184 -23.003 1.00 97.88 94 SER A CA 1
ATOM 715 C C . SER A 1 94 ? 12.010 9.850 -23.775 1.00 97.88 94 SER A C 1
ATOM 717 O O . SER A 1 94 ? 12.670 10.758 -23.265 1.00 97.88 94 SER A O 1
ATOM 719 N N . TYR A 1 95 ? 12.238 9.399 -25.004 1.00 98.19 95 TYR A N 1
ATOM 720 C CA . TYR A 1 95 ? 13.219 10.014 -25.904 1.00 98.19 95 TYR A CA 1
ATOM 721 C C . TYR A 1 95 ? 12.709 10.194 -27.336 1.00 98.19 95 TYR A C 1
ATOM 723 O O . TYR A 1 95 ? 13.334 10.899 -28.126 1.00 98.19 95 TYR A O 1
ATOM 731 N N . LYS A 1 96 ? 11.567 9.587 -27.667 1.00 97.81 96 LYS A N 1
ATOM 732 C CA . LYS A 1 96 ? 10.809 9.844 -28.889 1.00 97.81 96 LYS A CA 1
ATOM 733 C C . LYS A 1 96 ? 9.327 9.685 -28.570 1.00 97.81 96 LYS A C 1
ATOM 735 O O . LYS A 1 96 ? 8.911 8.622 -28.127 1.00 97.81 96 LYS A O 1
ATOM 740 N N . GLU A 1 97 ? 8.557 10.742 -28.771 1.00 97.38 97 GLU A N 1
ATOM 741 C CA . GLU A 1 97 ? 7.122 10.793 -28.475 1.00 97.38 97 GLU A CA 1
ATOM 742 C C . GLU A 1 97 ? 6.310 11.007 -29.755 1.00 97.38 97 GLU A C 1
ATOM 744 O O . GLU A 1 97 ? 6.887 11.301 -30.811 1.00 97.38 97 GLU A O 1
ATOM 749 N N . GLU A 1 98 ? 4.989 10.847 -29.638 1.00 96.19 98 GLU A N 1
ATOM 750 C CA . GLU A 1 98 ? 4.014 11.078 -30.714 1.00 96.19 98 GLU A CA 1
ATOM 751 C C . GLU A 1 98 ? 4.313 10.256 -31.985 1.00 96.19 98 GLU A C 1
ATOM 753 O O . GLU A 1 98 ? 4.217 10.749 -33.108 1.00 96.19 98 GLU A O 1
ATOM 758 N N . VAL A 1 99 ? 4.716 8.989 -31.824 1.00 96.44 99 VAL A N 1
ATOM 759 C CA . VAL A 1 99 ? 4.818 8.053 -32.953 1.00 96.44 99 VAL A CA 1
ATOM 760 C C . VAL A 1 99 ? 3.427 7.515 -33.251 1.00 96.44 99 VAL A C 1
ATOM 762 O O . VAL A 1 99 ? 2.853 6.799 -32.434 1.00 96.44 99 VAL A O 1
ATOM 765 N N . ASP A 1 100 ? 2.898 7.866 -34.418 1.00 96.06 100 ASP A N 1
ATOM 766 C CA . ASP A 1 100 ? 1.611 7.385 -34.910 1.00 96.06 100 ASP A CA 1
ATOM 767 C C . ASP A 1 100 ? 1.787 6.047 -35.642 1.00 96.06 100 ASP A C 1
ATOM 769 O O . ASP A 1 100 ? 2.330 5.986 -36.748 1.00 96.06 100 ASP A O 1
ATOM 773 N N . LEU A 1 101 ? 1.314 4.967 -35.021 1.00 95.00 101 LEU A N 1
ATOM 774 C CA . LEU A 1 101 ? 1.363 3.612 -35.566 1.00 95.00 101 LEU A CA 1
ATOM 775 C C . LEU A 1 101 ? 0.504 3.435 -36.825 1.00 95.00 101 LEU A C 1
ATOM 777 O O . LEU A 1 101 ? 0.744 2.492 -37.571 1.00 95.00 101 LEU A O 1
ATOM 781 N N . SER A 1 102 ? -0.463 4.318 -37.101 1.00 93.31 102 SER A N 1
ATOM 782 C CA . SER A 1 102 ? -1.217 4.273 -38.363 1.00 93.31 102 SER A CA 1
ATOM 783 C C . SER A 1 102 ? -0.372 4.714 -39.564 1.00 93.31 102 SER A C 1
ATOM 785 O O . SER A 1 102 ? -0.617 4.278 -40.687 1.00 93.31 102 SER A O 1
ATOM 787 N N . GLN A 1 103 ? 0.651 5.539 -39.320 1.00 94.00 103 GLN A N 1
ATOM 788 C CA . GLN A 1 103 ? 1.557 6.069 -40.341 1.00 94.00 103 GLN A CA 1
ATOM 789 C C . GLN A 1 103 ? 2.901 5.338 -40.349 1.00 94.00 103 GLN A C 1
ATOM 791 O O . GLN A 1 103 ? 3.487 5.112 -41.401 1.00 94.00 103 GLN A O 1
ATOM 796 N N . THR A 1 104 ? 3.412 4.989 -39.167 1.00 92.69 104 THR A N 1
ATOM 797 C CA . THR A 1 104 ? 4.700 4.309 -38.970 1.00 92.69 104 THR A CA 1
ATOM 798 C C . THR A 1 104 ? 4.508 3.073 -38.080 1.00 92.69 104 THR A C 1
ATOM 800 O O . THR A 1 104 ? 4.961 3.059 -36.932 1.00 92.69 104 THR A O 1
ATOM 803 N N . PRO A 1 105 ? 3.827 2.021 -38.575 1.00 95.56 105 PRO A N 1
ATOM 804 C CA . PRO A 1 105 ? 3.611 0.792 -37.808 1.00 95.56 105 PRO A CA 1
ATOM 805 C C . PRO A 1 105 ? 4.899 -0.015 -37.609 1.00 95.56 105 PRO A C 1
ATOM 807 O O . PRO A 1 105 ? 4.960 -0.853 -36.713 1.00 95.56 105 PRO A O 1
ATOM 810 N N . GLU A 1 106 ? 5.917 0.215 -38.442 1.00 97.88 106 GLU A N 1
ATOM 811 C CA . GLU A 1 106 ? 7.181 -0.518 -38.463 1.00 97.88 106 GLU A CA 1
ATOM 812 C C . GLU A 1 106 ? 8.377 0.440 -38.416 1.00 97.88 106 GLU A C 1
ATOM 814 O O . GLU A 1 106 ? 8.408 1.466 -39.097 1.00 97.88 106 GLU A O 1
ATOM 819 N N . PHE A 1 107 ? 9.362 0.124 -37.574 1.00 98.25 107 PHE A N 1
ATOM 820 C CA . PHE A 1 107 ? 10.546 0.955 -37.355 1.00 98.25 107 PHE A CA 1
ATOM 821 C C . PHE A 1 107 ? 11.714 0.148 -36.779 1.00 98.25 107 PHE A C 1
ATOM 823 O O . PHE A 1 107 ? 11.569 -1.000 -36.355 1.00 98.25 107 PHE A O 1
ATOM 830 N N . ARG A 1 108 ? 12.904 0.753 -36.746 1.00 98.56 108 ARG A N 1
ATOM 831 C CA . ARG A 1 108 ? 14.126 0.122 -36.238 1.00 98.56 108 ARG A CA 1
ATOM 832 C C . ARG A 1 108 ? 14.335 0.467 -34.770 1.00 98.56 108 ARG A C 1
ATOM 834 O O . ARG A 1 108 ? 14.288 1.635 -34.384 1.00 98.56 108 ARG A O 1
ATOM 841 N N . LEU A 1 109 ? 14.635 -0.543 -33.957 1.00 98.69 109 LEU A N 1
ATOM 842 C CA . LEU A 1 109 ? 15.022 -0.384 -32.557 1.00 98.69 109 LEU A CA 1
ATOM 843 C C . LEU A 1 109 ? 16.424 -0.936 -32.307 1.00 98.69 109 LEU A C 1
ATOM 845 O O . LEU A 1 109 ? 16.829 -1.953 -32.872 1.00 98.69 109 LEU A O 1
ATOM 849 N N . LYS A 1 110 ? 17.152 -0.276 -31.404 1.00 98.44 110 LYS A N 1
ATOM 850 C CA . LYS A 1 110 ? 18.486 -0.691 -30.959 1.00 98.44 110 LYS A CA 1
ATOM 851 C C . LYS A 1 110 ? 18.607 -0.603 -29.443 1.00 98.44 110 LYS A C 1
ATOM 853 O O . LYS A 1 110 ? 18.169 0.370 -28.830 1.00 98.44 110 LYS A O 1
ATOM 858 N N . LEU A 1 111 ? 19.215 -1.626 -28.854 1.00 98.56 111 LEU A N 1
ATOM 859 C CA . LEU A 1 111 ? 19.651 -1.674 -27.464 1.00 98.56 111 LEU A CA 1
ATOM 860 C C . LEU A 1 111 ? 21.110 -2.135 -27.443 1.00 98.56 111 LEU A C 1
ATOM 862 O O . LEU A 1 111 ? 21.432 -3.267 -27.822 1.00 98.56 111 LEU A O 1
ATOM 866 N N . GLN A 1 112 ? 21.992 -1.230 -27.039 1.00 97.81 112 GLN A N 1
ATOM 867 C CA . GLN A 1 112 ? 23.433 -1.441 -26.984 1.00 97.81 112 GLN A CA 1
ATOM 868 C C . GLN A 1 112 ? 23.916 -1.278 -25.546 1.00 97.81 112 GLN A C 1
ATOM 870 O O . GLN A 1 112 ? 23.506 -0.336 -24.878 1.00 97.81 112 GLN A O 1
ATOM 875 N N . ARG A 1 113 ? 24.802 -2.172 -25.108 1.00 97.12 113 ARG A N 1
ATOM 876 C CA . ARG A 1 113 ? 25.637 -2.018 -23.912 1.00 97.12 113 ARG A CA 1
ATOM 877 C C . ARG A 1 113 ? 27.050 -1.663 -24.375 1.00 97.12 113 ARG A C 1
ATOM 879 O O . ARG A 1 113 ? 27.519 -2.256 -25.345 1.00 97.12 113 ARG A O 1
ATOM 886 N N . ASN A 1 114 ? 27.691 -0.701 -23.730 1.00 95.81 114 ASN A N 1
ATOM 887 C CA . ASN A 1 114 ? 29.121 -0.416 -23.850 1.00 95.81 114 ASN A CA 1
ATOM 888 C C . ASN A 1 114 ? 29.743 -0.379 -22.443 1.00 95.81 114 ASN A C 1
ATOM 890 O O . ASN A 1 114 ? 29.055 -0.692 -21.473 1.00 95.81 114 ASN A O 1
ATOM 894 N N . ASP A 1 115 ? 31.016 -0.006 -22.330 1.00 95.94 115 ASP A N 1
ATOM 895 C CA . ASP A 1 115 ? 31.730 -0.024 -21.044 1.00 95.94 115 ASP A CA 1
ATOM 896 C C . ASP A 1 115 ? 31.180 0.989 -20.023 1.00 95.94 115 ASP A C 1
ATOM 898 O O . ASP A 1 115 ? 31.242 0.747 -18.818 1.00 95.94 115 ASP A O 1
ATOM 902 N N . ASP A 1 116 ? 30.556 2.070 -20.504 1.00 95.38 116 ASP A N 1
ATOM 903 C CA . ASP A 1 116 ? 30.022 3.155 -19.670 1.00 95.38 116 ASP A CA 1
ATOM 904 C C . ASP A 1 116 ? 28.540 2.980 -19.292 1.00 95.38 116 ASP A C 1
ATOM 906 O O . ASP A 1 116 ? 28.047 3.616 -18.355 1.00 95.38 116 ASP A O 1
ATOM 910 N N . GLY A 1 117 ? 27.779 2.180 -20.048 1.00 96.81 117 GLY A N 1
ATOM 911 C CA . GLY A 1 117 ? 26.331 2.085 -19.886 1.00 96.81 117 GLY A CA 1
ATOM 912 C C . GLY A 1 117 ? 25.582 1.464 -21.060 1.00 96.81 117 GLY A C 1
ATOM 913 O O . GLY A 1 117 ? 26.037 0.528 -21.719 1.00 96.81 117 GLY A O 1
ATOM 914 N N . PHE A 1 118 ? 24.380 1.985 -21.301 1.00 98.25 118 PHE A N 1
ATOM 915 C CA . PHE A 1 118 ? 23.466 1.541 -22.343 1.00 98.25 118 PHE A CA 1
ATOM 916 C C . PHE A 1 118 ? 23.026 2.683 -23.252 1.00 98.25 118 PHE A C 1
ATOM 918 O O . PHE A 1 118 ? 22.915 3.844 -22.852 1.00 98.25 118 PHE A O 1
ATOM 925 N N . ILE A 1 119 ? 22.706 2.326 -24.490 1.00 98.50 119 ILE A N 1
ATOM 926 C CA . ILE A 1 119 ? 22.106 3.204 -25.488 1.00 98.50 119 ILE A CA 1
ATOM 927 C C . ILE A 1 119 ? 20.842 2.522 -26.003 1.00 98.50 119 ILE A C 1
ATOM 929 O O . ILE A 1 119 ? 20.898 1.450 -26.612 1.00 98.50 119 ILE A O 1
ATOM 933 N N . THR A 1 120 ? 19.703 3.165 -25.771 1.00 98.56 120 THR A N 1
ATOM 934 C CA . THR A 1 120 ? 18.433 2.841 -26.435 1.00 98.56 120 THR A CA 1
ATOM 935 C C . THR A 1 120 ? 18.273 3.766 -27.633 1.00 98.56 120 THR A C 1
ATOM 937 O O . THR A 1 120 ? 18.659 4.934 -27.557 1.00 98.56 120 THR A O 1
ATOM 940 N N . ALA A 1 121 ? 17.773 3.265 -28.760 1.00 98.62 121 ALA A N 1
ATOM 941 C CA . ALA A 1 121 ? 17.571 4.101 -29.934 1.00 98.62 121 ALA A CA 1
ATOM 942 C C . ALA A 1 121 ? 16.422 3.627 -30.824 1.00 98.62 121 ALA A C 1
ATOM 944 O O . ALA A 1 121 ? 16.066 2.447 -30.840 1.00 98.62 121 ALA A O 1
ATOM 945 N N . TRP A 1 122 ? 15.872 4.577 -31.570 1.00 98.56 122 TRP A N 1
ATOM 946 C CA . TRP A 1 122 ? 14.809 4.405 -32.553 1.00 98.56 122 TRP A CA 1
ATOM 947 C C . TRP A 1 122 ? 15.181 5.124 -33.853 1.00 98.56 122 TRP A C 1
ATOM 949 O O . TRP A 1 122 ? 15.800 6.190 -33.805 1.00 98.56 122 TRP A O 1
ATOM 959 N N . ALA A 1 123 ? 14.790 4.558 -34.990 1.00 98.19 123 ALA A N 1
ATOM 960 C CA . ALA A 1 123 ? 14.853 5.209 -36.295 1.00 98.19 123 ALA A CA 1
ATOM 961 C C . ALA A 1 123 ? 13.669 4.754 -37.171 1.00 98.19 123 ALA A C 1
ATOM 963 O O . ALA A 1 123 ? 13.226 3.608 -37.027 1.00 98.19 123 ALA A O 1
ATOM 964 N N . PRO A 1 124 ? 13.172 5.598 -38.096 1.00 96.31 124 PRO A N 1
ATOM 965 C CA . PRO A 1 124 ? 12.294 5.148 -39.178 1.00 96.31 124 PRO A CA 1
ATOM 966 C C . PRO A 1 124 ? 12.910 3.975 -39.957 1.00 96.31 124 PRO A C 1
ATOM 968 O O . PRO A 1 124 ? 14.134 3.835 -39.985 1.00 96.31 124 PRO A O 1
ATOM 971 N N . LEU A 1 125 ? 12.072 3.151 -40.597 1.00 94.56 125 LEU A N 1
ATOM 972 C CA . LEU A 1 125 ? 12.504 1.926 -41.285 1.00 94.56 125 LEU A CA 1
ATOM 973 C C . LEU A 1 125 ? 13.656 2.170 -42.276 1.00 94.56 125 LEU A C 1
ATOM 975 O O . LEU A 1 125 ? 14.676 1.489 -42.201 1.00 94.56 125 LEU A O 1
ATOM 979 N N . ASP A 1 126 ? 13.532 3.207 -43.104 1.00 90.25 126 ASP A N 1
ATOM 980 C CA . ASP A 1 126 ? 14.481 3.532 -44.179 1.00 90.25 126 ASP A CA 1
ATOM 981 C C . ASP A 1 126 ? 15.482 4.636 -43.800 1.00 90.25 126 ASP A C 1
ATOM 983 O O . ASP A 1 126 ? 16.033 5.323 -44.659 1.00 90.25 126 ASP A O 1
ATOM 987 N N . SER A 1 127 ? 15.701 4.861 -42.502 1.00 93.38 127 SER A N 1
ATOM 988 C CA . SER A 1 127 ? 16.609 5.900 -42.018 1.00 93.38 127 SER A CA 1
ATOM 989 C C . SER A 1 127 ? 17.756 5.325 -41.199 1.00 93.38 127 SER A C 1
ATOM 991 O O . SER A 1 127 ? 17.568 4.466 -40.336 1.00 93.38 127 SER A O 1
ATOM 993 N N . ASP A 1 128 ? 18.947 5.881 -41.413 1.00 91.69 128 ASP A N 1
ATOM 994 C CA . ASP A 1 128 ? 20.115 5.682 -40.548 1.00 91.69 128 ASP A CA 1
ATOM 995 C C . ASP A 1 128 ? 20.283 6.796 -39.504 1.00 91.69 128 ASP A C 1
ATOM 997 O O . ASP A 1 128 ? 21.252 6.813 -38.743 1.00 91.69 128 ASP A O 1
ATOM 1001 N N . THR A 1 129 ? 19.320 7.718 -39.418 1.00 95.94 129 THR A N 1
ATOM 1002 C CA . THR A 1 129 ? 19.307 8.753 -38.382 1.00 95.94 129 THR A CA 1
ATOM 1003 C C . THR A 1 129 ? 18.624 8.223 -37.128 1.00 95.94 129 THR A C 1
ATOM 1005 O O . THR A 1 129 ? 17.403 8.090 -37.059 1.00 95.94 129 THR A O 1
ATOM 1008 N N . TRP A 1 130 ? 19.434 7.933 -36.113 1.00 97.88 130 TRP A N 1
ATOM 1009 C CA . TRP A 1 130 ? 18.973 7.394 -34.838 1.00 97.88 130 TRP A CA 1
ATOM 1010 C C . TRP A 1 130 ? 18.676 8.498 -33.826 1.00 97.88 130 TRP A C 1
ATOM 1012 O O . TRP A 1 130 ? 19.551 9.288 -33.477 1.00 97.88 130 TRP A O 1
ATOM 1022 N N . VAL A 1 131 ? 17.475 8.469 -33.253 1.00 98.19 131 VAL A N 1
ATOM 1023 C CA . VAL A 1 131 ? 17.157 9.197 -32.020 1.00 98.19 131 VAL A CA 1
ATOM 1024 C C . VAL A 1 131 ? 17.457 8.267 -30.853 1.00 98.19 131 VAL A C 1
ATOM 1026 O O . VAL A 1 131 ? 16.996 7.125 -30.842 1.00 98.19 131 VAL A O 1
ATOM 1029 N N . SER A 1 132 ? 18.260 8.715 -29.887 1.00 98.12 132 SER A N 1
ATOM 1030 C CA . SER A 1 132 ? 18.780 7.833 -28.839 1.00 98.12 132 SER A CA 1
ATOM 1031 C C . SER A 1 132 ? 18.737 8.433 -27.442 1.00 98.12 132 SER A C 1
ATOM 1033 O O . SER A 1 132 ? 18.706 9.650 -27.255 1.00 98.12 132 SER A O 1
ATOM 1035 N N . LYS A 1 133 ? 18.773 7.546 -26.448 1.00 98.44 133 LYS A N 1
ATOM 1036 C CA . LYS A 1 133 ? 18.905 7.879 -25.035 1.00 98.44 133 LYS A CA 1
ATOM 1037 C C . LYS A 1 133 ? 19.990 7.026 -24.400 1.00 98.44 133 LYS A C 1
ATOM 1039 O O . LYS A 1 133 ? 19.950 5.796 -24.485 1.00 98.44 133 LYS A O 1
ATOM 1044 N N . ARG A 1 134 ? 20.935 7.701 -23.742 1.00 98.06 134 ARG A N 1
ATOM 1045 C CA . ARG A 1 134 ? 21.964 7.077 -22.907 1.00 98.06 134 ARG A CA 1
ATOM 1046 C C . ARG A 1 134 ? 21.428 6.812 -21.504 1.00 98.06 134 ARG A C 1
ATOM 1048 O O . ARG A 1 134 ? 20.740 7.659 -20.933 1.00 98.06 134 ARG A O 1
ATOM 1055 N N . VAL A 1 135 ? 21.795 5.659 -20.968 1.00 97.25 135 VAL A N 1
ATOM 1056 C CA . VAL A 1 135 ? 21.580 5.231 -19.586 1.00 97.25 135 VAL A CA 1
ATOM 1057 C C . VAL A 1 135 ? 22.965 4.888 -19.025 1.00 97.25 135 VAL A C 1
ATOM 1059 O O . VAL A 1 135 ? 23.644 4.066 -19.633 1.00 97.25 135 VAL A O 1
ATOM 1062 N N . PRO A 1 136 ? 23.435 5.526 -17.943 1.00 95.38 136 PRO A N 1
ATOM 1063 C CA . PRO A 1 136 ? 24.758 5.242 -17.383 1.00 95.38 136 PRO A CA 1
ATOM 1064 C C . PRO A 1 136 ? 24.792 3.874 -16.685 1.00 95.38 136 PRO A C 1
ATOM 1066 O O . PRO A 1 136 ? 23.734 3.319 -16.392 1.00 95.38 136 PRO A O 1
ATOM 1069 N N . ARG A 1 137 ? 26.001 3.409 -16.344 1.00 94.75 137 ARG A N 1
ATOM 1070 C CA . ARG A 1 137 ? 26.303 2.176 -15.596 1.00 94.75 137 ARG A CA 1
ATOM 1071 C C . ARG A 1 137 ? 26.055 0.907 -16.400 1.00 94.75 137 ARG A C 1
ATOM 1073 O O . ARG A 1 137 ? 24.930 0.438 -16.555 1.00 94.75 137 ARG A O 1
ATOM 1080 N N . ALA A 1 138 ? 27.130 0.337 -16.930 1.00 94.88 138 ALA A N 1
ATOM 1081 C CA . ALA A 1 138 ? 27.055 -0.881 -17.726 1.00 94.88 138 ALA A CA 1
ATOM 1082 C C . ALA A 1 138 ? 26.726 -2.117 -16.878 1.00 94.88 138 ALA A C 1
ATOM 1084 O O . ALA A 1 138 ? 26.195 -3.095 -17.396 1.00 94.88 138 ALA A O 1
ATOM 1085 N N . ASP A 1 139 ? 27.047 -2.096 -15.591 1.00 93.00 139 ASP A N 1
ATOM 1086 C CA . ASP A 1 139 ? 26.906 -3.183 -14.620 1.00 93.00 139 ASP A CA 1
ATOM 1087 C C . ASP A 1 139 ? 25.504 -3.291 -13.986 1.00 93.00 139 ASP A C 1
ATOM 1089 O O . ASP A 1 139 ? 25.270 -4.191 -13.179 1.00 93.00 139 ASP A O 1
ATOM 1093 N N . LEU A 1 140 ? 24.537 -2.461 -14.416 1.00 93.00 140 LEU A N 1
ATOM 1094 C CA . LEU A 1 140 ? 23.132 -2.518 -13.971 1.00 93.00 140 LEU A CA 1
ATOM 1095 C C . LEU A 1 140 ? 22.502 -3.912 -14.082 1.00 93.00 140 LEU A C 1
ATOM 1097 O O . LEU A 1 140 ? 21.609 -4.234 -13.316 1.00 93.00 140 LEU A O 1
ATOM 1101 N N . ILE A 1 141 ? 22.933 -4.719 -15.052 1.00 93.06 141 ILE A N 1
ATOM 1102 C CA . ILE A 1 141 ? 22.389 -6.052 -15.365 1.00 93.06 141 ILE A CA 1
ATOM 1103 C C . ILE A 1 141 ? 23.345 -7.180 -14.972 1.00 93.06 141 ILE A C 1
ATOM 1105 O O . ILE A 1 141 ? 23.350 -8.235 -15.599 1.00 93.06 141 ILE A O 1
ATOM 1109 N N . SER A 1 142 ? 24.192 -6.940 -13.973 1.00 91.69 142 SER A N 1
ATOM 1110 C CA . SER A 1 142 ? 25.132 -7.929 -13.434 1.00 91.69 142 SER A CA 1
ATOM 1111 C C . SER A 1 142 ? 25.140 -7.955 -11.902 1.00 91.69 142 SER A C 1
ATOM 1113 O O . SER A 1 142 ? 26.165 -8.236 -11.285 1.00 91.69 142 SER A O 1
ATOM 1115 N N . VAL A 1 143 ? 24.003 -7.637 -11.273 1.00 91.50 143 VAL A N 1
ATOM 1116 C CA . VAL A 1 143 ? 23.874 -7.612 -9.806 1.00 91.50 143 VAL A CA 1
ATOM 1117 C C . VAL A 1 143 ? 23.536 -9.006 -9.293 1.00 91.50 143 VAL A C 1
ATOM 1119 O O . VAL A 1 143 ? 24.226 -9.535 -8.426 1.00 91.50 143 VAL A O 1
ATOM 1122 N N . GLN A 1 144 ? 22.497 -9.619 -9.862 1.00 89.94 144 GLN A N 1
ATOM 1123 C CA . GLN A 1 144 ? 22.033 -10.941 -9.446 1.00 89.94 144 GLN A CA 1
ATOM 1124 C C . GLN A 1 144 ? 22.884 -12.078 -10.024 1.00 89.94 144 GLN A C 1
ATOM 1126 O O . GLN A 1 144 ? 23.098 -13.099 -9.378 1.00 89.94 144 GLN A O 1
ATOM 1131 N N . ASN A 1 145 ? 23.379 -11.909 -11.250 1.00 88.19 145 ASN A N 1
ATOM 1132 C CA . ASN A 1 145 ? 24.255 -12.866 -11.913 1.00 88.19 145 ASN A CA 1
ATOM 1133 C C . ASN A 1 145 ? 25.363 -12.097 -12.637 1.00 88.19 145 ASN A C 1
ATOM 1135 O O . ASN A 1 145 ? 25.083 -11.298 -13.529 1.00 88.19 145 ASN A O 1
ATOM 1139 N N . LYS A 1 146 ? 26.615 -12.313 -12.226 1.00 87.75 146 LYS A N 1
ATOM 1140 C CA . LYS A 1 146 ? 27.776 -11.601 -12.779 1.00 87.75 146 LYS A CA 1
ATOM 1141 C C . LYS A 1 146 ? 28.267 -12.196 -14.098 1.00 87.75 146 LYS A C 1
ATOM 1143 O O . LYS A 1 146 ? 28.885 -11.483 -14.883 1.00 87.75 146 LYS A O 1
ATOM 1148 N N . ASP A 1 147 ? 27.956 -13.464 -14.347 1.00 87.69 147 ASP A N 1
ATOM 1149 C CA . ASP A 1 147 ? 28.491 -14.231 -15.473 1.00 87.69 147 ASP A CA 1
ATOM 1150 C C . ASP A 1 147 ? 27.553 -14.200 -16.685 1.00 87.69 147 ASP A C 1
ATOM 1152 O O . ASP A 1 147 ? 27.995 -14.257 -17.836 1.00 87.69 147 ASP A O 1
ATOM 1156 N N . HIS A 1 148 ? 26.243 -14.093 -16.442 1.00 89.00 148 HIS A N 1
ATOM 1157 C CA . HIS A 1 148 ? 25.225 -14.205 -17.479 1.00 89.00 148 HIS A CA 1
ATOM 1158 C C . HIS A 1 148 ? 24.081 -13.205 -17.313 1.00 89.00 148 HIS A C 1
ATOM 1160 O O . HIS A 1 148 ? 23.571 -12.966 -16.221 1.00 89.00 148 HIS A O 1
ATOM 1166 N N . TYR A 1 149 ? 23.603 -12.704 -18.450 1.00 92.19 149 TYR A N 1
ATOM 1167 C CA . TYR A 1 149 ? 22.385 -11.911 -18.572 1.00 92.19 149 TYR A CA 1
ATOM 1168 C C . TYR A 1 149 ? 21.662 -12.267 -19.868 1.00 92.19 149 TYR A C 1
ATOM 1170 O O . TYR A 1 149 ? 22.251 -12.765 -20.828 1.00 92.19 149 TYR A O 1
ATOM 1178 N N . TYR A 1 150 ? 20.367 -11.984 -19.904 1.00 93.06 150 TYR A N 1
ATOM 1179 C CA . TYR A 1 150 ? 19.498 -12.311 -21.024 1.00 93.06 150 TYR A CA 1
ATOM 1180 C C . TYR A 1 150 ? 19.215 -11.057 -21.832 1.00 93.06 150 TYR A C 1
ATOM 1182 O O . TYR A 1 150 ? 18.859 -10.029 -21.265 1.00 93.06 150 TYR A O 1
ATOM 1190 N N . VAL A 1 151 ? 19.331 -11.149 -23.154 1.00 95.75 151 VAL A N 1
ATOM 1191 C CA . VAL A 1 151 ? 19.001 -10.079 -24.098 1.00 95.75 151 VAL A CA 1
ATOM 1192 C C . VAL A 1 151 ? 17.995 -10.604 -25.111 1.00 95.75 151 VAL A C 1
ATOM 1194 O O . VAL A 1 151 ? 18.115 -11.733 -25.580 1.00 95.75 151 VAL A O 1
ATOM 1197 N N . GLY A 1 152 ? 16.987 -9.808 -25.447 1.00 96.75 152 GLY A N 1
ATOM 1198 C CA . GLY A 1 152 ? 15.956 -10.253 -26.373 1.00 96.75 152 GLY A CA 1
ATOM 1199 C C . GLY A 1 152 ? 14.822 -9.258 -26.528 1.00 96.75 152 GLY A C 1
ATOM 1200 O O . GLY A 1 152 ? 15.008 -8.048 -26.383 1.00 96.75 152 GLY A O 1
ATOM 1201 N N . PHE A 1 153 ? 13.646 -9.797 -26.828 1.00 97.75 153 PHE A N 1
ATOM 1202 C CA . PHE A 1 153 ? 12.433 -9.045 -27.116 1.00 97.75 153 PHE A CA 1
ATOM 1203 C C . PHE A 1 153 ? 11.355 -9.345 -26.076 1.00 97.75 153 PHE A C 1
ATOM 1205 O O . PHE A 1 153 ? 11.358 -10.415 -25.466 1.00 97.75 153 PHE A O 1
ATOM 1212 N N . PHE A 1 154 ? 10.416 -8.422 -25.894 1.00 96.06 154 PHE A N 1
ATOM 1213 C CA . PHE A 1 154 ? 9.226 -8.648 -25.078 1.00 96.06 154 PHE A CA 1
ATOM 1214 C C . PHE A 1 154 ? 7.984 -8.024 -25.700 1.00 96.06 154 PHE A C 1
ATOM 1216 O O . PHE A 1 154 ? 8.064 -7.044 -26.442 1.00 96.06 154 PHE A O 1
ATOM 1223 N N . ALA A 1 155 ? 6.841 -8.579 -25.313 1.00 95.69 155 ALA A N 1
ATOM 1224 C CA . ALA A 1 155 ? 5.523 -7.991 -25.464 1.00 95.69 155 ALA A CA 1
ATOM 1225 C C . ALA A 1 155 ? 4.724 -8.316 -24.194 1.00 95.69 155 ALA A C 1
ATOM 1227 O O . ALA A 1 155 ? 4.688 -9.469 -23.761 1.00 95.69 155 ALA A O 1
ATOM 1228 N N . SER A 1 156 ? 4.160 -7.297 -23.551 1.00 92.38 156 SER A N 1
ATOM 1229 C CA . SER A 1 156 ? 3.300 -7.458 -22.380 1.00 92.38 156 SER A CA 1
ATOM 1230 C C . SER A 1 156 ? 1.848 -7.717 -22.796 1.00 92.38 156 SER A C 1
ATOM 1232 O O . SER A 1 156 ? 1.523 -7.856 -23.977 1.00 92.38 156 SER A O 1
ATOM 1234 N N . ARG A 1 157 ? 0.951 -7.790 -21.806 1.00 86.31 157 ARG A N 1
ATOM 1235 C CA . ARG A 1 157 ? -0.48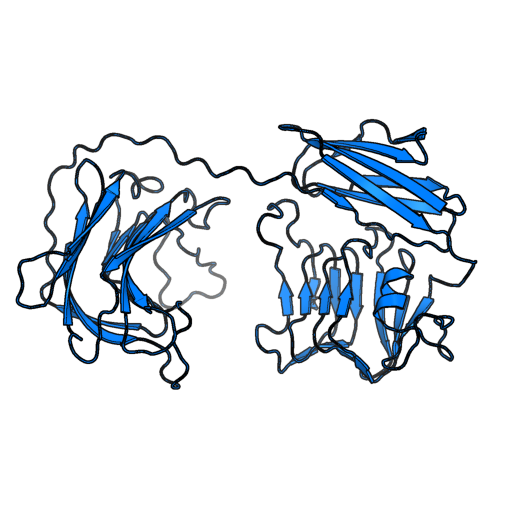7 -7.935 -22.041 1.00 86.31 157 ARG A CA 1
ATOM 1236 C C . ARG A 1 157 ? -0.980 -6.862 -23.020 1.00 86.31 157 ARG A C 1
ATOM 1238 O O . ARG A 1 157 ? -0.629 -5.693 -22.887 1.00 86.31 157 ARG A O 1
ATOM 1245 N N . ASN A 1 158 ? -1.833 -7.278 -23.956 1.00 91.06 158 ASN A N 1
ATOM 1246 C CA . ASN A 1 158 ? -2.450 -6.426 -24.974 1.00 91.06 158 ASN A CA 1
ATOM 1247 C C . ASN A 1 158 ? -1.462 -5.757 -25.959 1.00 91.06 158 ASN A C 1
ATOM 1249 O O . ASN A 1 158 ? -1.832 -4.794 -26.629 1.00 91.06 158 ASN A O 1
ATOM 1253 N N . ALA A 1 159 ? -0.221 -6.242 -26.070 1.00 93.69 159 ALA A N 1
ATOM 1254 C CA . ALA A 1 159 ? 0.716 -5.821 -27.108 1.00 93.69 159 ALA A CA 1
ATOM 1255 C C . ALA A 1 159 ? 1.055 -7.002 -28.026 1.00 93.69 159 ALA A C 1
ATOM 1257 O O . ALA A 1 159 ? 1.394 -8.087 -27.555 1.00 93.69 159 ALA A O 1
ATOM 1258 N N . LYS A 1 160 ? 1.005 -6.779 -29.341 1.00 95.19 160 LYS A N 1
ATOM 1259 C CA . LYS A 1 160 ? 1.436 -7.748 -30.354 1.00 95.19 160 LYS A CA 1
ATOM 1260 C C . LYS A 1 160 ? 2.439 -7.081 -31.279 1.00 95.19 160 LYS A C 1
ATOM 1262 O O . LYS A 1 160 ? 2.171 -6.002 -31.807 1.00 95.19 160 LYS A O 1
ATOM 1267 N N . ILE A 1 161 ? 3.589 -7.723 -31.456 1.00 97.38 161 ILE A N 1
ATOM 1268 C CA . ILE A 1 161 ? 4.650 -7.239 -32.336 1.00 97.38 161 ILE A CA 1
ATOM 1269 C C . ILE A 1 161 ? 5.151 -8.348 -33.253 1.00 97.38 161 ILE A C 1
ATOM 1271 O O . ILE A 1 161 ? 5.170 -9.522 -32.877 1.00 97.38 161 ILE A O 1
ATOM 1275 N N . THR A 1 162 ? 5.652 -7.940 -34.412 1.00 98.38 162 THR A N 1
ATOM 1276 C CA . THR A 1 162 ? 6.430 -8.775 -35.321 1.00 98.38 162 THR A CA 1
ATOM 1277 C C . THR A 1 162 ? 7.860 -8.246 -35.352 1.00 98.38 162 THR A C 1
ATOM 1279 O O . THR A 1 162 ? 8.082 -7.051 -35.539 1.00 98.38 162 THR A O 1
ATOM 1282 N N . VAL A 1 163 ? 8.836 -9.131 -35.153 1.00 98.44 163 VAL A N 1
ATOM 1283 C CA . VAL A 1 163 ? 10.262 -8.781 -35.131 1.00 98.44 163 VAL A CA 1
ATOM 1284 C C . VAL A 1 163 ? 10.962 -9.429 -36.319 1.00 98.44 163 VAL A C 1
ATOM 1286 O O . VAL A 1 163 ? 10.879 -10.641 -36.504 1.00 98.44 163 VAL A O 1
ATOM 1289 N N . THR A 1 164 ? 11.679 -8.628 -37.103 1.00 98.31 164 THR A N 1
ATOM 1290 C CA . THR A 1 164 ? 12.455 -9.069 -38.272 1.00 98.31 164 THR A CA 1
ATOM 1291 C C . THR A 1 164 ? 13.854 -8.452 -38.247 1.00 98.31 164 THR A C 1
ATOM 1293 O O . THR A 1 164 ? 14.138 -7.531 -37.475 1.00 98.31 164 THR A O 1
ATOM 1296 N N . ASN A 1 165 ? 14.767 -8.975 -39.073 1.00 97.38 165 ASN A N 1
ATOM 1297 C CA . ASN A 1 165 ? 16.126 -8.438 -39.235 1.00 97.38 165 ASN A CA 1
ATOM 1298 C C . ASN A 1 165 ? 16.886 -8.263 -37.903 1.00 97.38 165 ASN A C 1
ATOM 1300 O O . ASN A 1 165 ? 17.614 -7.287 -37.703 1.00 97.38 165 ASN A O 1
ATOM 1304 N N . ALA A 1 166 ? 16.677 -9.189 -36.963 1.00 98.06 166 ALA A N 1
ATOM 1305 C CA . ALA A 1 166 ? 17.328 -9.163 -35.663 1.00 98.06 166 ALA A CA 1
ATOM 1306 C C . ALA A 1 166 ? 18.823 -9.486 -35.796 1.00 98.06 166 ALA A C 1
ATOM 1308 O O . ALA A 1 166 ? 19.205 -10.464 -36.433 1.00 98.06 166 ALA A O 1
ATOM 1309 N N . SER A 1 167 ? 19.670 -8.680 -35.158 1.00 98.06 167 SER A N 1
ATOM 1310 C CA . SER A 1 167 ? 21.118 -8.878 -35.139 1.00 98.06 167 SER A CA 1
ATOM 1311 C C . SER A 1 167 ? 21.711 -8.531 -33.773 1.00 98.06 167 SER A C 1
ATOM 1313 O O . SER A 1 167 ? 21.387 -7.503 -33.160 1.00 98.06 167 SER A O 1
ATOM 1315 N N . LEU A 1 168 ? 22.591 -9.406 -33.287 1.00 97.81 168 LEU A N 1
ATOM 1316 C CA . LEU A 1 168 ? 23.348 -9.234 -32.055 1.00 97.81 168 LEU A CA 1
ATOM 1317 C C . LEU A 1 168 ? 24.842 -9.304 -32.370 1.00 97.81 168 LEU A C 1
ATOM 1319 O O . LEU A 1 168 ? 25.332 -10.305 -32.880 1.00 97.81 168 LEU A O 1
ATOM 1323 N N . THR A 1 169 ? 25.557 -8.244 -32.011 1.00 96.88 169 THR A N 1
ATOM 1324 C CA . THR A 1 169 ? 27.019 -8.188 -32.037 1.00 96.88 169 THR A CA 1
ATOM 1325 C C . THR A 1 169 ? 27.519 -8.073 -30.606 1.00 96.88 169 THR A C 1
ATOM 1327 O O . THR A 1 169 ? 26.941 -7.327 -29.810 1.00 96.88 169 THR A O 1
ATOM 1330 N N . THR A 1 170 ? 28.580 -8.808 -30.289 1.00 95.56 170 THR A N 1
ATOM 1331 C CA . THR A 1 170 ? 29.213 -8.830 -28.968 1.00 95.56 170 THR A CA 1
ATOM 1332 C C . THR A 1 170 ? 30.691 -8.500 -29.094 1.00 95.56 170 THR A C 1
ATOM 1334 O O . THR A 1 170 ? 31.350 -8.937 -30.035 1.00 95.56 170 THR A O 1
ATOM 1337 N N . THR A 1 171 ? 31.214 -7.771 -28.119 1.00 94.25 171 THR A N 1
ATOM 1338 C CA . THR A 1 171 ? 32.642 -7.489 -27.950 1.00 94.25 171 THR A CA 1
ATOM 1339 C C . THR A 1 171 ? 33.026 -7.776 -26.505 1.00 94.25 171 THR A C 1
ATOM 1341 O O . THR A 1 171 ? 32.146 -7.863 -25.643 1.00 94.25 171 THR A O 1
ATOM 1344 N N . SER A 1 172 ? 34.324 -7.908 -26.230 1.00 93.06 172 SER A N 1
ATOM 1345 C CA . SER A 1 172 ? 34.815 -7.903 -24.851 1.00 93.06 172 SER A CA 1
ATOM 1346 C C . SER A 1 172 ? 34.350 -6.633 -24.140 1.00 93.06 172 SER A C 1
ATOM 1348 O O . SER A 1 172 ? 34.313 -5.563 -24.750 1.00 93.06 172 SER A O 1
ATOM 1350 N N . ALA A 1 173 ? 33.963 -6.780 -22.877 1.00 88.94 173 ALA A N 1
ATOM 1351 C CA . ALA A 1 173 ? 33.512 -5.681 -22.039 1.00 88.94 173 ALA A CA 1
ATOM 1352 C C . ALA A 1 173 ? 34.606 -5.314 -21.029 1.00 88.94 173 ALA A C 1
ATOM 1354 O O . ALA A 1 173 ? 35.208 -6.193 -20.411 1.00 88.94 173 ALA A O 1
ATOM 1355 N N . HIS A 1 174 ? 34.820 -4.018 -20.843 1.00 92.75 174 HIS A N 1
ATOM 1356 C CA . HIS A 1 174 ? 35.775 -3.419 -19.914 1.00 92.75 174 HIS A CA 1
ATOM 1357 C C . HIS A 1 174 ? 35.050 -2.429 -18.994 1.00 92.75 174 HIS A C 1
ATOM 1359 O O . HIS A 1 174 ? 35.409 -1.261 -18.880 1.00 92.75 174 HIS A O 1
ATOM 1365 N N . THR A 1 175 ? 33.979 -2.904 -18.358 1.00 91.38 175 THR A N 1
ATOM 1366 C CA . THR A 1 175 ? 33.114 -2.081 -17.508 1.00 91.38 175 THR A CA 1
ATOM 1367 C C . THR A 1 175 ? 33.801 -1.696 -16.204 1.00 91.38 175 THR A C 1
ATOM 1369 O O . THR A 1 175 ? 34.472 -2.526 -15.587 1.00 91.38 175 THR A O 1
ATOM 1372 N N . VAL A 1 176 ? 33.541 -0.483 -15.724 1.00 89.19 176 VAL A N 1
ATOM 1373 C CA . VAL A 1 176 ? 33.931 -0.049 -14.377 1.00 89.19 176 VAL A CA 1
ATOM 1374 C C . VAL A 1 176 ? 32.789 -0.357 -13.399 1.00 89.19 176 VAL A C 1
ATOM 1376 O O . VAL A 1 176 ? 31.640 -0.046 -13.725 1.00 89.19 176 VAL A O 1
ATOM 1379 N N . PRO A 1 177 ? 33.062 -0.956 -12.222 1.00 91.69 177 PRO A N 1
ATOM 1380 C CA . PRO A 1 177 ? 32.052 -1.137 -11.185 1.00 91.69 177 PRO A CA 1
ATOM 1381 C C . PRO A 1 177 ? 31.431 0.199 -10.780 1.00 91.69 177 PRO A C 1
ATOM 1383 O O . PRO A 1 177 ? 32.141 1.178 -10.548 1.00 91.69 177 PRO A O 1
ATOM 1386 N N . SER A 1 178 ? 30.110 0.238 -10.690 1.00 92.06 178 SER A N 1
ATOM 1387 C CA . SER A 1 178 ? 29.387 1.391 -10.178 1.00 92.06 178 SER A CA 1
ATOM 1388 C C . SER A 1 178 ? 29.222 1.339 -8.661 1.00 92.06 178 SER A C 1
ATOM 1390 O O . SER A 1 178 ? 29.361 0.285 -8.038 1.00 92.06 178 SER A O 1
ATOM 1392 N N . GLU A 1 179 ? 28.892 2.488 -8.066 1.00 91.12 179 GLU A N 1
ATOM 1393 C CA . GLU A 1 179 ? 28.458 2.528 -6.670 1.00 91.12 179 GLU A CA 1
ATOM 1394 C C . GLU A 1 179 ? 27.252 1.595 -6.465 1.00 91.12 179 GLU A C 1
ATOM 1396 O O . GLU A 1 179 ? 26.297 1.650 -7.261 1.00 91.12 179 GLU A O 1
ATOM 1401 N N . PRO A 1 180 ? 27.269 0.748 -5.415 1.00 88.56 180 PRO A N 1
ATOM 1402 C CA . PRO A 1 180 ? 26.164 -0.147 -5.114 1.00 88.56 180 PRO A CA 1
ATOM 1403 C C . PRO A 1 180 ? 24.842 0.610 -5.016 1.00 88.56 180 PRO A C 1
ATOM 1405 O O . PRO A 1 180 ? 24.769 1.707 -4.460 1.00 88.56 180 PRO A O 1
ATOM 1408 N N . TRP A 1 181 ? 23.773 0.004 -5.534 1.00 90.38 181 TRP A N 1
ATOM 1409 C CA . TRP A 1 181 ? 22.435 0.551 -5.349 1.00 90.38 181 TRP A CA 1
ATOM 1410 C C . TRP A 1 181 ? 22.106 0.655 -3.859 1.00 90.38 181 TRP A C 1
ATOM 1412 O O . TRP A 1 181 ? 22.242 -0.317 -3.115 1.00 90.38 181 TRP A O 1
ATOM 1422 N N . GLN A 1 182 ? 21.616 1.821 -3.454 1.00 90.44 182 GLN A N 1
ATOM 1423 C CA . GLN A 1 182 ? 21.057 2.049 -2.132 1.00 90.44 182 GLN A CA 1
ATOM 1424 C C . GLN A 1 182 ? 19.620 2.519 -2.306 1.00 90.44 182 GLN A C 1
ATOM 1426 O O . GLN A 1 182 ? 19.354 3.477 -3.032 1.00 90.44 182 GLN A O 1
ATOM 1431 N N . ALA A 1 183 ? 18.696 1.814 -1.661 1.00 89.50 183 ALA A N 1
ATOM 1432 C CA . ALA A 1 183 ? 17.310 2.238 -1.601 1.00 89.50 183 ALA A CA 1
ATOM 1433 C C . ALA A 1 183 ? 17.209 3.582 -0.871 1.00 89.50 183 ALA A C 1
ATOM 1435 O O . ALA A 1 183 ? 17.879 3.796 0.141 1.00 89.50 183 ALA A O 1
ATOM 1436 N N . GLU A 1 184 ? 16.334 4.462 -1.354 1.00 87.25 184 GLU A N 1
ATOM 1437 C CA . GLU A 1 184 ? 15.970 5.652 -0.592 1.00 87.25 184 GLU A CA 1
ATOM 1438 C C . GLU A 1 184 ? 15.325 5.221 0.736 1.00 87.25 184 GLU A C 1
ATOM 1440 O O . GLU A 1 184 ? 14.440 4.352 0.728 1.00 87.25 184 GLU A O 1
ATOM 1445 N N . PRO A 1 185 ? 15.756 5.787 1.879 1.00 85.12 185 PRO A N 1
ATOM 1446 C CA . PRO A 1 185 ? 15.151 5.464 3.159 1.00 85.12 185 PRO A CA 1
ATOM 1447 C C . PRO A 1 185 ? 13.686 5.903 3.155 1.00 85.12 185 PRO A C 1
ATOM 1449 O O . PRO A 1 185 ? 13.332 6.972 2.650 1.00 85.12 185 PRO A O 1
ATOM 1452 N N . LEU A 1 186 ? 12.823 5.067 3.726 1.00 87.75 186 LEU A N 1
ATOM 1453 C CA . LEU A 1 186 ? 11.431 5.440 3.932 1.00 87.75 186 LEU A CA 1
ATOM 1454 C C . LEU A 1 186 ? 11.335 6.470 5.063 1.00 87.75 186 LEU A C 1
ATOM 1456 O O . LEU A 1 186 ? 12.148 6.442 5.985 1.00 87.75 186 LEU A O 1
ATOM 1460 N N . PRO A 1 187 ? 10.350 7.381 5.022 1.00 90.69 187 PRO A N 1
ATOM 1461 C CA . PRO A 1 187 ? 10.097 8.251 6.158 1.00 90.69 187 PRO A CA 1
ATOM 1462 C C . PRO A 1 187 ? 9.658 7.419 7.366 1.00 90.69 187 PRO A C 1
ATOM 1464 O O . PRO A 1 187 ? 8.943 6.424 7.217 1.00 90.69 187 PRO A O 1
ATOM 1467 N N . VAL A 1 188 ? 10.018 7.874 8.564 1.00 94.75 188 VAL A N 1
ATOM 1468 C CA . VAL A 1 188 ? 9.477 7.313 9.804 1.00 94.75 188 VAL A CA 1
ATOM 1469 C C . VAL A 1 188 ? 7.981 7.605 9.856 1.00 94.75 188 VAL A C 1
ATOM 1471 O O . VAL A 1 188 ? 7.547 8.756 9.773 1.00 94.75 188 VAL A O 1
ATOM 1474 N N . VAL A 1 189 ? 7.188 6.552 10.001 1.00 96.00 189 VAL A N 1
ATOM 1475 C CA . VAL A 1 189 ? 5.735 6.611 10.121 1.00 96.00 189 VAL A CA 1
ATOM 1476 C C . VAL A 1 189 ? 5.350 6.144 11.511 1.00 96.00 189 VAL A C 1
ATOM 1478 O O . VAL A 1 189 ? 5.739 5.056 11.930 1.00 96.00 189 VAL A O 1
ATOM 1481 N N . VAL A 1 190 ? 4.532 6.945 12.191 1.00 97.56 190 VAL A N 1
ATOM 1482 C CA . VAL A 1 190 ? 3.898 6.603 13.466 1.00 97.56 190 VAL A CA 1
ATOM 1483 C C . VAL A 1 190 ? 2.389 6.604 13.265 1.00 97.56 190 VAL A C 1
ATOM 1485 O O . VAL A 1 190 ? 1.826 7.574 12.764 1.00 97.56 190 VAL A O 1
ATOM 1488 N N . GLN A 1 191 ? 1.734 5.519 13.660 1.00 97.62 191 GLN A N 1
ATOM 1489 C CA . GLN A 1 191 ? 0.286 5.365 13.621 1.00 97.62 191 GLN A CA 1
ATOM 1490 C C . GLN A 1 191 ? -0.270 5.353 15.044 1.00 97.62 191 GLN A C 1
ATOM 1492 O O . GLN A 1 191 ? 0.129 4.510 15.845 1.00 97.62 191 GLN A O 1
ATOM 1497 N N . LEU A 1 192 ? -1.208 6.256 15.339 1.00 98.06 192 LEU A N 1
ATOM 1498 C CA . LEU A 1 192 ? -2.016 6.218 16.558 1.00 98.06 192 LEU A CA 1
ATOM 1499 C C . LEU A 1 192 ? -3.239 5.328 16.320 1.00 98.06 192 LEU A C 1
ATOM 1501 O O . LEU A 1 192 ? -4.050 5.599 15.437 1.00 98.06 192 LEU A O 1
ATOM 1505 N N . ALA A 1 193 ? -3.351 4.256 17.097 1.00 97.69 193 ALA A N 1
ATOM 1506 C CA . ALA A 1 193 ? -4.345 3.201 16.921 1.00 97.69 193 ALA A CA 1
ATOM 1507 C C . ALA A 1 193 ? -5.418 3.201 18.022 1.00 97.69 193 ALA A C 1
ATOM 1509 O O . ALA A 1 193 ? -6.004 2.159 18.309 1.00 97.69 193 ALA A O 1
ATOM 1510 N N . SER A 1 194 ? -5.673 4.364 18.626 1.00 96.94 194 SER A N 1
ATOM 1511 C CA . SER A 1 194 ? -6.698 4.546 19.656 1.00 96.94 194 SER A CA 1
ATOM 1512 C C . SER A 1 194 ? -7.659 5.677 19.310 1.00 96.94 194 SER A C 1
ATOM 1514 O O . SER A 1 194 ? -7.278 6.659 18.672 1.00 96.94 194 SER A O 1
ATOM 1516 N N . SER A 1 195 ? -8.906 5.534 19.761 1.00 95.75 195 SER A N 1
ATOM 1517 C CA . SER A 1 195 ? -9.986 6.475 19.463 1.00 95.75 195 SER A CA 1
ATOM 1518 C C . SER A 1 195 ? -9.787 7.816 20.170 1.00 95.75 195 SER A C 1
ATOM 1520 O O . SER A 1 195 ? -9.281 7.870 21.292 1.00 95.75 195 SER A O 1
ATOM 1522 N N . THR A 1 196 ? -10.241 8.893 19.533 1.00 96.69 196 THR A N 1
ATOM 1523 C CA . THR A 1 196 ? -10.335 10.245 20.109 1.00 96.69 196 THR A CA 1
ATOM 1524 C C . THR A 1 196 ? -11.532 10.406 21.049 1.00 96.69 196 THR A C 1
ATOM 1526 O O . THR A 1 196 ? -11.743 11.479 21.607 1.00 96.69 196 THR A O 1
ATOM 1529 N N . VAL A 1 197 ? -12.333 9.357 21.244 1.00 95.56 197 VAL A N 1
ATOM 1530 C CA . VAL A 1 197 ? -13.489 9.353 22.143 1.00 95.56 197 VAL A CA 1
ATOM 1531 C C . VAL A 1 197 ? -13.528 8.073 22.971 1.00 95.56 197 VAL A C 1
ATOM 1533 O O . VAL A 1 197 ? -13.153 6.998 22.500 1.00 95.56 197 VAL A O 1
ATOM 1536 N N . SER A 1 198 ? -13.991 8.175 24.216 1.00 95.06 198 SER A N 1
ATOM 1537 C CA . SER A 1 198 ? -14.200 7.017 25.092 1.00 95.06 198 SER A CA 1
ATOM 1538 C C . SER A 1 198 ? -15.356 7.262 26.057 1.00 95.06 198 SER A C 1
ATOM 1540 O O . SER A 1 198 ? -15.447 8.329 26.653 1.00 95.06 198 SER A O 1
ATOM 1542 N N . ALA A 1 199 ? -16.225 6.269 26.252 1.00 92.75 199 ALA A N 1
ATOM 1543 C CA . ALA A 1 199 ? -17.196 6.282 27.355 1.00 92.75 199 ALA A CA 1
ATOM 1544 C C . ALA A 1 199 ? -16.589 5.748 28.665 1.00 92.75 199 ALA A C 1
ATOM 1546 O O . ALA A 1 199 ? -17.114 5.989 29.741 1.00 92.75 199 ALA A O 1
ATOM 1547 N N . SER A 1 200 ? -15.465 5.028 28.588 1.00 91.88 200 SER A N 1
ATOM 1548 C CA . SER A 1 200 ? -14.774 4.489 29.758 1.00 91.88 200 SER A CA 1
ATOM 1549 C C . SER A 1 200 ? -13.677 5.448 30.221 1.00 91.88 200 SER A C 1
ATOM 1551 O O . SER A 1 200 ? -12.904 5.932 29.386 1.00 91.88 200 SER A O 1
ATOM 1553 N N . PRO A 1 201 ? -13.533 5.684 31.536 1.00 93.75 201 PRO A N 1
ATOM 1554 C CA . PRO A 1 201 ? -12.368 6.374 32.070 1.00 93.75 201 PRO A CA 1
ATOM 1555 C C . PRO A 1 201 ? -11.094 5.513 32.012 1.00 93.75 201 PRO A C 1
ATOM 1557 O O . PRO A 1 201 ? -10.002 6.072 32.027 1.00 93.75 201 PRO A O 1
ATOM 1560 N N . ASP A 1 202 ? -11.203 4.184 31.923 1.00 94.25 202 ASP A N 1
ATOM 1561 C CA . ASP A 1 202 ? -10.069 3.303 31.623 1.00 94.25 202 ASP A CA 1
ATOM 1562 C C . ASP A 1 202 ? -9.829 3.269 30.116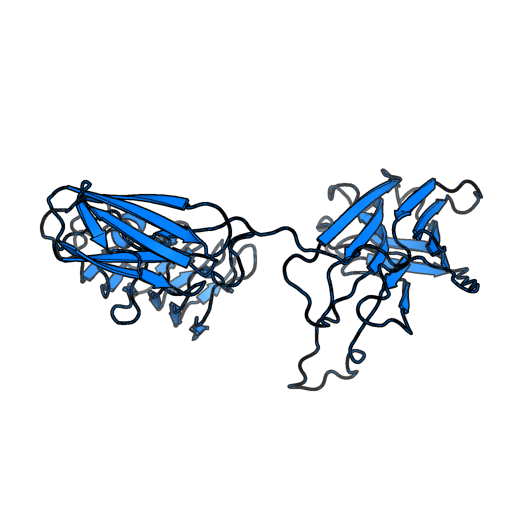 1.00 94.25 202 ASP A C 1
ATOM 1564 O O . ASP A 1 202 ? -10.711 2.865 29.351 1.00 94.25 202 ASP A O 1
ATOM 1568 N N . TYR A 1 203 ? -8.636 3.688 29.701 1.00 96.00 203 TYR A N 1
ATOM 1569 C CA . TYR A 1 203 ? -8.273 3.876 28.304 1.00 96.00 203 TYR A CA 1
ATOM 1570 C C . TYR A 1 203 ? -6.976 3.153 27.963 1.00 96.00 203 TYR A C 1
ATOM 1572 O O . TYR A 1 203 ? -6.050 3.083 28.770 1.00 96.00 203 TYR A O 1
ATOM 1580 N N . LEU A 1 204 ? -6.905 2.622 26.745 1.00 96.12 204 LEU A N 1
ATOM 1581 C CA . LEU A 1 204 ? -5.706 1.990 26.215 1.00 96.12 204 LEU A CA 1
ATOM 1582 C C . LEU A 1 204 ? -5.179 2.839 25.062 1.00 96.12 204 LEU A C 1
ATOM 1584 O O . LEU A 1 204 ? -5.741 2.831 23.965 1.00 96.12 204 LEU A O 1
ATOM 1588 N N . LEU A 1 205 ? -4.090 3.563 25.311 1.00 97.69 205 LEU A N 1
ATOM 1589 C CA . LEU A 1 205 ? -3.355 4.238 24.252 1.00 97.69 205 LEU A CA 1
ATOM 1590 C C . LEU A 1 205 ? -2.545 3.196 23.475 1.00 97.69 205 LEU A C 1
ATOM 1592 O O . LEU A 1 205 ? -1.801 2.415 24.068 1.00 97.69 205 LEU A O 1
ATOM 1596 N N . GLN A 1 206 ? -2.684 3.198 22.155 1.00 97.88 206 GLN A N 1
ATOM 1597 C CA . GLN A 1 206 ? -2.043 2.276 21.235 1.00 97.88 206 GLN A CA 1
ATOM 1598 C C . GLN A 1 206 ? -1.345 3.066 20.133 1.00 97.88 206 GLN A C 1
ATOM 1600 O O . GLN A 1 206 ? -1.919 3.985 19.545 1.00 97.88 206 GLN A O 1
ATOM 1605 N N . ALA A 1 207 ? -0.104 2.699 19.842 1.00 97.88 207 ALA A N 1
ATOM 1606 C CA . ALA A 1 207 ? 0.660 3.279 18.751 1.00 97.88 207 ALA A CA 1
ATOM 1607 C C . ALA A 1 207 ? 1.583 2.228 18.134 1.00 97.88 207 ALA A C 1
ATOM 1609 O O . ALA A 1 207 ? 1.938 1.248 18.780 1.00 97.88 207 ALA A O 1
ATOM 1610 N N . ARG A 1 208 ? 2.001 2.427 16.890 1.00 97.31 208 ARG A N 1
ATOM 1611 C CA . ARG A 1 208 ? 3.053 1.614 16.263 1.00 97.31 208 ARG A CA 1
ATOM 1612 C C . ARG A 1 208 ? 3.850 2.448 15.276 1.00 97.31 208 ARG A C 1
ATOM 1614 O O . ARG A 1 208 ? 3.349 3.458 14.782 1.00 97.31 208 ARG A O 1
ATOM 1621 N N . ALA A 1 209 ? 5.072 2.020 14.990 1.00 97.69 209 ALA A N 1
ATOM 1622 C CA . ALA A 1 209 ? 5.958 2.690 14.049 1.00 97.69 209 ALA A CA 1
ATOM 1623 C C . ALA A 1 209 ? 6.526 1.709 13.020 1.00 97.69 209 ALA A C 1
ATOM 1625 O O . ALA A 1 209 ? 6.544 0.499 13.248 1.00 97.69 209 ALA A O 1
ATOM 1626 N N . ASN A 1 210 ? 6.979 2.223 11.880 1.00 95.88 210 ASN A N 1
ATOM 1627 C CA . ASN A 1 210 ? 7.596 1.418 10.822 1.00 95.88 210 ASN A CA 1
ATOM 1628 C C . ASN A 1 210 ? 9.085 1.114 11.040 1.00 95.88 210 ASN A C 1
ATOM 1630 O O . ASN A 1 210 ? 9.687 0.461 10.190 1.00 95.88 210 ASN A O 1
ATOM 1634 N N . GLU A 1 211 ? 9.652 1.534 12.169 1.00 95.88 211 GLU A N 1
ATOM 1635 C CA . GLU A 1 211 ? 11.042 1.297 12.549 1.00 95.88 211 GLU A CA 1
ATOM 1636 C C . GLU A 1 211 ? 11.153 0.850 14.009 1.00 95.88 211 GLU A C 1
ATOM 1638 O O . GLU A 1 211 ? 10.237 1.047 14.811 1.00 95.88 211 GLU A O 1
ATOM 1643 N N . ASP A 1 212 ? 12.290 0.242 14.346 1.00 97.19 212 ASP A N 1
ATOM 1644 C CA . ASP A 1 212 ? 12.676 0.003 15.732 1.00 97.19 212 ASP A CA 1
ATOM 1645 C C . ASP A 1 212 ? 12.906 1.349 16.426 1.00 97.19 212 ASP A C 1
ATOM 1647 O O . ASP A 1 212 ? 13.444 2.290 15.837 1.00 97.19 212 ASP A O 1
ATOM 1651 N N . GLY A 1 213 ? 12.536 1.448 17.698 1.00 97.38 213 GLY A N 1
ATOM 1652 C CA . GLY A 1 213 ? 12.726 2.687 18.436 1.00 97.38 213 GLY A CA 1
ATOM 1653 C C . GLY A 1 213 ? 12.091 2.663 19.810 1.00 97.38 213 GLY A C 1
ATOM 1654 O O . GLY A 1 213 ? 11.876 1.605 20.403 1.00 97.38 213 GLY A O 1
ATOM 1655 N N . VAL A 1 214 ? 11.815 3.854 20.325 1.00 97.94 214 VAL A N 1
ATOM 1656 C CA . VAL A 1 214 ? 11.361 4.064 21.697 1.00 97.94 214 VAL A CA 1
ATOM 1657 C C . VAL A 1 214 ? 10.166 5.011 21.714 1.00 97.94 214 VAL A C 1
ATOM 1659 O O . VAL A 1 214 ? 10.218 6.087 21.121 1.00 97.94 214 VAL A O 1
ATOM 1662 N N . PHE A 1 215 ? 9.101 4.629 22.422 1.00 98.25 215 PHE A N 1
ATOM 1663 C CA . PHE A 1 215 ? 7.953 5.495 22.687 1.00 98.25 215 PHE A CA 1
ATOM 1664 C C . PHE A 1 215 ? 8.034 6.135 24.074 1.00 98.25 215 PHE A C 1
ATOM 1666 O O . PHE A 1 215 ? 8.238 5.447 25.079 1.00 98.25 215 PHE A O 1
ATOM 1673 N N . SER A 1 216 ? 7.763 7.436 24.118 1.00 97.94 216 SER A N 1
ATOM 1674 C CA . SER A 1 216 ? 7.573 8.223 25.337 1.00 97.94 216 SER A CA 1
ATOM 1675 C C . SER A 1 216 ? 6.242 8.965 25.262 1.00 97.94 216 SER A C 1
ATOM 1677 O O . SER A 1 216 ? 5.896 9.526 24.223 1.00 97.94 216 SER A O 1
ATOM 1679 N N . VAL A 1 217 ? 5.479 8.960 26.356 1.00 98.25 217 VAL A N 1
ATOM 1680 C CA . VAL A 1 217 ? 4.113 9.498 26.388 1.00 98.25 217 VAL A CA 1
ATOM 1681 C C . VAL A 1 217 ? 3.931 10.448 27.558 1.00 98.25 217 VAL A C 1
ATOM 1683 O O . VAL A 1 217 ? 4.226 10.115 28.712 1.00 98.25 217 VAL A O 1
ATOM 1686 N N . ARG A 1 218 ? 3.369 11.616 27.252 1.00 98.06 218 ARG A N 1
ATOM 1687 C CA . ARG A 1 218 ? 2.840 12.557 28.240 1.00 98.06 218 ARG A CA 1
ATOM 1688 C C . ARG A 1 218 ? 1.328 12.646 28.121 1.00 98.06 218 ARG A C 1
ATOM 1690 O O . ARG A 1 218 ? 0.830 12.699 27.004 1.00 98.06 218 ARG A O 1
ATOM 1697 N N . GLN A 1 219 ? 0.628 12.716 29.244 1.00 97.75 219 GLN A N 1
AT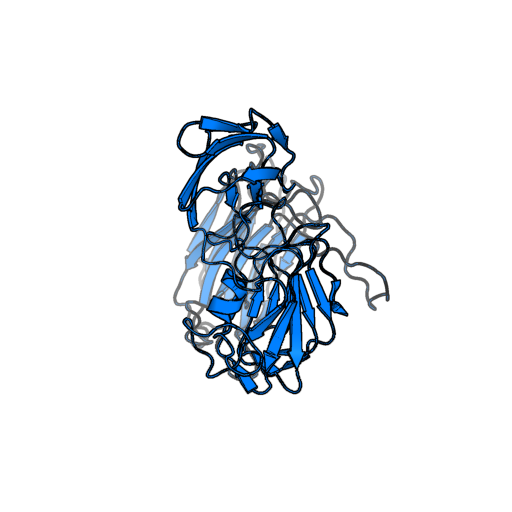OM 1698 C CA . GLN A 1 219 ? -0.788 13.060 29.335 1.00 97.75 219 GLN A CA 1
ATOM 1699 C C . GLN A 1 219 ? -0.897 14.373 30.105 1.00 97.75 219 GLN A C 1
ATOM 1701 O O . GLN A 1 219 ? -0.410 14.451 31.229 1.00 97.75 219 GLN A O 1
ATOM 1706 N N . ASN A 1 220 ? -1.501 15.400 29.504 1.00 95.06 220 ASN A N 1
ATOM 1707 C CA . ASN A 1 220 ? -1.645 16.728 30.116 1.00 95.06 220 ASN A CA 1
ATOM 1708 C C . ASN A 1 220 ? -0.305 17.234 30.704 1.00 95.06 220 ASN A C 1
ATOM 1710 O O . ASN A 1 220 ? -0.221 17.619 31.863 1.00 95.06 220 ASN A O 1
ATOM 1714 N N . GLU A 1 221 ? 0.766 17.145 29.903 1.00 91.44 221 GLU A N 1
ATOM 1715 C CA . GLU A 1 221 ? 2.163 17.488 30.247 1.00 91.44 221 GLU A CA 1
ATOM 1716 C C . GLU A 1 221 ? 2.877 16.562 31.252 1.00 91.44 221 GLU A C 1
ATOM 1718 O O . GLU A 1 221 ? 4.112 16.572 31.312 1.00 91.44 221 GLU A O 1
ATOM 1723 N N . VAL A 1 222 ? 2.149 15.692 31.957 1.00 95.00 222 VAL A N 1
ATOM 1724 C CA . VAL A 1 222 ? 2.698 14.707 32.899 1.00 95.00 222 VAL A CA 1
ATOM 1725 C C . VAL A 1 222 ? 3.191 13.469 32.154 1.00 95.00 222 VAL A C 1
ATOM 1727 O O . VAL A 1 222 ? 2.470 12.882 31.353 1.00 95.00 222 VAL A O 1
ATOM 1730 N N . VAL A 1 223 ? 4.425 13.034 32.419 1.00 95.38 223 VAL A N 1
ATOM 1731 C CA . VAL A 1 223 ? 4.975 11.796 31.841 1.00 95.38 223 VAL A CA 1
ATOM 1732 C C . VAL A 1 223 ? 4.262 10.586 32.447 1.00 95.38 223 VAL A C 1
ATOM 1734 O O . VAL A 1 223 ? 4.326 10.375 33.654 1.00 95.38 223 VAL A O 1
ATOM 1737 N N . ILE A 1 224 ? 3.618 9.778 31.602 1.00 95.31 224 ILE A N 1
ATOM 1738 C CA . ILE A 1 224 ? 2.896 8.557 32.008 1.00 95.31 224 ILE A CA 1
ATOM 1739 C C . ILE A 1 224 ? 3.457 7.282 31.365 1.00 95.31 224 ILE A C 1
ATOM 1741 O O . ILE A 1 224 ? 3.163 6.178 31.810 1.00 95.31 224 ILE A O 1
ATOM 1745 N N . GLY A 1 225 ? 4.287 7.420 30.331 1.00 89.19 225 GLY A N 1
ATOM 1746 C CA . GLY A 1 225 ? 5.020 6.321 29.714 1.00 89.19 225 GLY A CA 1
ATOM 1747 C C . GLY A 1 225 ? 6.443 6.770 29.432 1.00 89.19 225 GLY A C 1
ATOM 1748 O O . GLY A 1 225 ? 6.641 7.714 28.668 1.00 89.19 225 GLY A O 1
ATOM 1749 N N . ASN A 1 226 ? 7.422 6.117 30.055 1.00 86.69 226 ASN A N 1
ATOM 1750 C CA . ASN A 1 226 ? 8.825 6.479 29.900 1.00 86.69 226 ASN A CA 1
ATOM 1751 C C . ASN A 1 226 ? 9.557 5.459 29.028 1.00 86.69 226 ASN A C 1
ATOM 1753 O O . ASN A 1 226 ? 9.630 4.288 29.393 1.00 86.69 226 ASN A O 1
ATOM 1757 N N . GLU A 1 227 ? 10.079 5.930 27.898 1.00 87.62 227 GLU A N 1
ATOM 1758 C CA . GLU A 1 227 ? 11.092 5.273 27.070 1.00 87.62 227 GLU A CA 1
ATOM 1759 C C . GLU A 1 227 ? 10.933 3.753 26.889 1.00 87.62 227 GLU A C 1
ATOM 1761 O O . GLU A 1 227 ? 11.851 2.963 27.116 1.00 87.62 227 GLU A O 1
ATOM 1766 N N . LYS A 1 228 ? 9.759 3.314 26.429 1.00 94.56 228 LYS A N 1
ATOM 1767 C CA . LYS A 1 228 ? 9.530 1.896 26.131 1.00 94.56 228 LYS A CA 1
ATOM 1768 C C . LYS A 1 228 ? 10.045 1.560 24.735 1.00 94.56 228 LYS A C 1
ATOM 1770 O O . LYS A 1 228 ? 9.503 2.047 23.743 1.00 94.56 228 LYS A O 1
ATOM 1775 N N . ALA A 1 229 ? 11.050 0.692 24.668 1.00 96.56 229 ALA A N 1
ATOM 1776 C CA . ALA A 1 229 ? 11.539 0.141 23.411 1.00 96.56 229 ALA A CA 1
ATOM 1777 C C . ALA A 1 229 ? 10.481 -0.745 22.733 1.00 96.56 229 ALA A C 1
ATOM 1779 O O . ALA A 1 229 ? 9.778 -1.509 23.401 1.00 96.56 229 ALA A O 1
ATOM 1780 N N . VAL A 1 230 ? 10.394 -0.653 21.408 1.00 96.19 230 VAL A N 1
ATOM 1781 C CA . VAL A 1 230 ? 9.513 -1.462 20.557 1.00 96.19 230 VAL A CA 1
ATOM 1782 C C . VAL A 1 230 ? 10.233 -1.869 19.276 1.00 96.19 230 VAL A C 1
ATOM 1784 O O . VAL A 1 230 ? 11.110 -1.144 18.792 1.00 96.19 230 VAL A O 1
ATOM 1787 N N . LYS A 1 231 ? 9.859 -3.023 18.715 1.00 97.56 231 LYS A N 1
ATOM 1788 C CA . LYS A 1 231 ? 10.267 -3.389 17.356 1.00 97.56 231 LYS A CA 1
ATOM 1789 C C . LYS A 1 231 ? 9.334 -2.787 16.315 1.00 97.56 231 LYS A C 1
ATOM 1791 O O . LYS A 1 231 ? 8.160 -2.533 16.586 1.00 97.56 231 LYS A O 1
ATOM 1796 N N . ALA A 1 232 ? 9.861 -2.580 15.113 1.00 96.06 232 ALA A N 1
ATOM 1797 C CA . ALA A 1 232 ? 9.096 -2.096 13.976 1.00 96.06 232 ALA A CA 1
ATOM 1798 C C . ALA A 1 232 ? 7.831 -2.943 13.763 1.00 96.06 232 ALA A C 1
ATOM 1800 O O . ALA A 1 232 ? 7.886 -4.171 13.711 1.00 96.06 232 ALA A O 1
ATOM 1801 N N . GLY A 1 233 ? 6.684 -2.285 13.619 1.00 96.06 233 GLY A N 1
ATOM 1802 C CA . GLY A 1 233 ? 5.385 -2.928 13.429 1.00 96.06 233 GLY A CA 1
ATOM 1803 C C . GLY A 1 233 ? 4.699 -3.424 14.703 1.00 96.06 233 GLY A C 1
ATOM 1804 O O . GLY A 1 233 ? 3.478 -3.606 14.686 1.00 96.06 233 GLY A O 1
ATOM 1805 N N . GLU A 1 234 ? 5.424 -3.594 15.812 1.00 96.00 234 GLU A N 1
ATOM 1806 C CA . GLU A 1 234 ? 4.823 -4.008 17.079 1.00 96.00 234 GLU A CA 1
ATOM 1807 C C . GLU A 1 234 ? 3.947 -2.902 17.671 1.00 96.00 234 GLU A C 1
ATOM 1809 O O . GLU A 1 234 ? 4.240 -1.706 17.584 1.00 96.00 234 GLU A O 1
ATOM 1814 N N . MET A 1 235 ? 2.843 -3.318 18.293 1.00 95.88 235 MET A N 1
ATOM 1815 C CA . MET A 1 235 ? 1.916 -2.398 18.939 1.00 95.88 235 MET A CA 1
ATOM 1816 C C . MET A 1 235 ? 2.455 -1.996 20.315 1.00 95.88 235 MET A C 1
ATOM 1818 O O . MET A 1 235 ? 2.485 -2.797 21.250 1.00 95.88 235 MET A O 1
ATOM 1822 N N . TYR A 1 236 ? 2.833 -0.731 20.460 1.00 97.00 236 TYR A N 1
ATOM 1823 C CA . TYR A 1 236 ? 2.968 -0.089 21.758 1.00 97.00 236 TYR A CA 1
ATOM 1824 C C . TYR A 1 236 ? 1.587 0.058 22.392 1.00 97.00 236 TYR A C 1
ATOM 1826 O O . TYR A 1 236 ? 0.653 0.538 21.754 1.00 97.00 236 TYR A O 1
ATOM 1834 N N . THR A 1 237 ? 1.474 -0.315 23.663 1.00 96.06 237 THR A N 1
ATOM 1835 C CA . THR A 1 237 ? 0.258 -0.144 24.459 1.00 96.06 237 THR A CA 1
ATOM 1836 C C . THR A 1 237 ? 0.592 0.481 25.809 1.00 96.06 237 THR A C 1
ATOM 1838 O O . THR A 1 237 ? 1.556 0.060 26.463 1.00 96.06 237 THR A O 1
ATOM 1841 N N . LEU A 1 238 ? -0.231 1.434 26.245 1.00 97.12 238 LEU A N 1
ATOM 1842 C CA . LEU A 1 238 ? -0.135 2.091 27.546 1.00 97.12 238 LEU A CA 1
ATOM 1843 C C . LEU A 1 238 ? -1.538 2.304 28.139 1.00 97.12 238 LEU A C 1
ATOM 1845 O O . LEU A 1 238 ? -2.310 3.100 27.600 1.00 97.12 238 LEU A O 1
ATOM 1849 N N . PRO A 1 239 ? -1.887 1.612 29.237 1.00 96.56 239 PRO A N 1
ATOM 1850 C CA . PRO A 1 239 ? -3.080 1.932 30.009 1.00 96.56 239 PRO A CA 1
ATOM 1851 C C . PRO A 1 239 ? -2.984 3.343 30.602 1.00 96.56 239 PRO A C 1
ATOM 1853 O O . PRO A 1 239 ? -1.948 3.718 31.148 1.00 96.56 239 PRO A O 1
ATOM 1856 N N . ALA A 1 240 ? -4.069 4.104 30.521 1.00 96.94 240 ALA A N 1
ATOM 1857 C CA . ALA A 1 240 ? -4.190 5.445 31.077 1.00 96.94 240 ALA A CA 1
ATOM 1858 C C . ALA A 1 240 ? -5.584 5.648 31.681 1.00 96.94 240 ALA A C 1
ATOM 1860 O O . ALA A 1 240 ? -6.544 4.960 31.322 1.00 96.94 240 ALA A O 1
ATOM 1861 N N . ARG A 1 241 ? -5.697 6.619 32.590 1.00 96.81 241 ARG A N 1
ATOM 1862 C CA . ARG A 1 241 ? -6.977 7.044 33.160 1.00 96.81 241 ARG A CA 1
ATOM 1863 C C . ARG A 1 241 ? -7.361 8.390 32.553 1.00 96.81 241 ARG A C 1
ATOM 1865 O O . ARG A 1 241 ? -6.587 9.339 32.646 1.00 96.81 241 ARG A O 1
ATOM 1872 N N . LEU A 1 242 ? -8.535 8.473 31.935 1.00 96.25 242 LEU A N 1
ATOM 1873 C CA . LEU A 1 242 ? -9.026 9.698 31.308 1.00 96.25 242 LEU A CA 1
ATOM 1874 C C . LEU A 1 242 ? -9.696 10.633 32.316 1.00 96.25 242 LEU A C 1
ATOM 1876 O O . LEU A 1 242 ? -10.514 10.222 33.149 1.00 96.25 242 LEU A O 1
ATOM 1880 N N . GLU A 1 243 ? -9.400 11.916 32.154 1.00 95.19 243 GLU A N 1
ATOM 1881 C CA . GLU A 1 243 ? -10.209 13.022 32.664 1.00 95.19 243 GLU A CA 1
ATOM 1882 C C . GLU A 1 243 ? -11.426 13.257 31.747 1.00 95.19 243 GLU A C 1
ATOM 1884 O O . GLU A 1 243 ? -11.781 12.396 30.942 1.00 95.19 243 GLU A O 1
ATOM 1889 N N . GLN A 1 244 ? -12.105 14.403 31.873 1.00 95.31 244 GLN A N 1
ATOM 1890 C CA . GLN A 1 244 ? -13.173 14.765 30.936 1.00 95.31 244 GLN A CA 1
ATOM 1891 C C . GLN A 1 244 ? -12.624 14.978 29.518 1.00 95.31 244 GLN A C 1
ATOM 1893 O O . GLN A 1 244 ? -13.198 14.485 28.553 1.00 95.31 244 GLN A O 1
ATOM 1898 N N . THR A 1 245 ? -11.473 15.639 29.434 1.00 97.31 245 THR A N 1
ATOM 1899 C CA . THR A 1 245 ? -10.670 15.798 28.224 1.00 97.31 245 THR A CA 1
ATOM 1900 C C . THR A 1 245 ? -9.235 15.450 28.596 1.00 97.31 245 THR A C 1
ATOM 1902 O O . THR A 1 245 ? -8.725 15.905 29.619 1.00 97.31 245 THR A O 1
ATOM 1905 N N . SER A 1 246 ? -8.563 14.608 27.818 1.00 98.00 246 SER A N 1
ATOM 1906 C CA . SER A 1 246 ? -7.160 14.246 28.057 1.00 98.00 246 SER A CA 1
ATOM 1907 C C . SER A 1 246 ? -6.359 14.371 26.775 1.00 98.00 246 SER A C 1
ATOM 1909 O O . SER A 1 246 ? -6.737 13.809 25.752 1.00 98.00 246 SER A O 1
ATOM 1911 N N . THR A 1 247 ? -5.247 15.101 26.825 1.00 98.19 247 THR A N 1
ATOM 1912 C CA . THR A 1 247 ? -4.357 15.278 25.674 1.00 98.19 247 THR A CA 1
ATOM 1913 C C . THR A 1 247 ? -3.082 14.478 25.875 1.00 98.19 247 THR A C 1
ATOM 1915 O O . THR A 1 247 ? -2.342 14.702 26.832 1.00 98.19 247 THR A O 1
ATOM 1918 N N . PHE A 1 248 ? -2.817 13.564 24.948 1.00 98.38 248 PHE A N 1
ATOM 1919 C CA . PHE A 1 248 ? -1.610 12.760 24.891 1.00 98.38 248 PHE A CA 1
ATOM 1920 C C . PHE A 1 248 ? -0.635 13.336 23.867 1.00 98.38 248 PHE A C 1
ATOM 1922 O O . PHE A 1 248 ? -0.996 13.549 22.710 1.00 98.38 248 PHE A O 1
ATOM 1929 N N . THR A 1 249 ? 0.615 13.517 24.278 1.00 98.12 249 THR A N 1
ATOM 1930 C CA . THR A 1 249 ? 1.747 13.736 23.374 1.00 98.12 249 THR A CA 1
ATOM 1931 C C . THR A 1 249 ? 2.551 12.449 23.323 1.00 98.12 249 THR A C 1
ATOM 1933 O O . THR A 1 249 ? 3.107 12.022 24.337 1.00 98.12 249 THR A O 1
ATOM 1936 N N . VAL A 1 250 ? 2.593 11.829 22.148 1.00 98.12 250 VAL A N 1
ATOM 1937 C CA . VAL A 1 250 ? 3.291 10.572 21.881 1.00 98.12 250 VAL A CA 1
ATOM 1938 C C . VAL A 1 250 ? 4.527 10.879 21.050 1.00 98.12 250 VAL A C 1
ATOM 1940 O O . VAL A 1 250 ? 4.426 11.237 19.878 1.00 98.12 250 VAL A O 1
ATOM 1943 N N . THR A 1 251 ? 5.699 10.742 21.655 1.00 98.06 251 THR A N 1
ATOM 1944 C CA . THR A 1 251 ? 6.988 10.904 20.982 1.00 98.06 251 THR A CA 1
ATOM 1945 C C . THR A 1 251 ? 7.542 9.530 20.643 1.00 98.06 251 THR A C 1
ATOM 1947 O O . THR A 1 251 ? 7.711 8.695 21.530 1.00 98.06 251 THR A O 1
ATOM 1950 N N . PHE A 1 252 ? 7.845 9.303 19.370 1.00 98.38 252 PHE A N 1
ATOM 1951 C CA . PHE A 1 252 ? 8.602 8.148 18.911 1.00 98.38 252 PHE A CA 1
ATOM 1952 C C . PHE A 1 252 ? 10.009 8.583 18.515 1.00 98.38 252 PHE A C 1
ATOM 1954 O O . PHE A 1 252 ? 10.171 9.407 17.615 1.00 98.38 252 PHE A O 1
ATOM 1961 N N . THR A 1 253 ? 11.022 8.018 19.160 1.00 97.69 253 THR A N 1
ATOM 1962 C CA . THR A 1 253 ? 12.425 8.206 18.787 1.00 97.69 253 THR A CA 1
ATOM 1963 C C . THR A 1 253 ? 12.889 6.959 18.036 1.00 97.69 253 THR A C 1
ATOM 1965 O O . THR A 1 253 ? 13.040 5.911 18.674 1.00 97.69 253 THR A O 1
ATOM 1968 N N . PRO A 1 254 ? 13.085 7.025 16.705 1.00 96.69 254 PRO A N 1
ATOM 1969 C CA . PRO A 1 254 ? 13.588 5.888 15.940 1.00 96.69 254 PRO A CA 1
ATOM 1970 C C . PRO A 1 254 ? 15.028 5.562 16.358 1.00 96.69 254 PRO A C 1
ATOM 1972 O O . PRO A 1 254 ? 15.768 6.438 16.812 1.00 96.69 254 PRO A O 1
ATOM 1975 N N . ALA A 1 255 ? 15.453 4.311 16.171 1.00 93.62 255 ALA A N 1
ATOM 1976 C CA . ALA A 1 255 ? 16.841 3.902 16.406 1.00 93.62 255 ALA A CA 1
ATOM 1977 C C . ALA A 1 255 ? 17.838 4.701 15.542 1.00 93.62 255 ALA A C 1
ATOM 1979 O O . ALA A 1 255 ? 18.982 4.927 15.946 1.00 93.62 255 ALA A O 1
ATOM 1980 N N . HIS A 1 256 ? 17.388 5.158 14.371 1.00 86.88 256 HIS A N 1
ATOM 1981 C CA . HIS A 1 256 ? 18.126 6.031 13.471 1.00 86.88 256 HIS A CA 1
ATOM 1982 C C . HIS A 1 256 ? 17.225 7.177 12.996 1.00 86.88 256 HIS A C 1
ATOM 1984 O O . HIS A 1 256 ? 16.106 6.950 12.558 1.00 86.88 256 HIS A O 1
ATOM 1990 N N . GLY A 1 257 ? 17.716 8.416 13.042 1.00 86.69 257 GLY A N 1
ATOM 1991 C CA . GLY A 1 257 ? 16.975 9.587 12.564 1.00 86.69 257 GLY A CA 1
ATOM 1992 C C . GLY A 1 257 ? 16.419 10.463 13.684 1.00 86.69 257 GLY A C 1
ATOM 1993 O O . GLY A 1 257 ? 16.922 10.467 14.806 1.00 86.69 257 GLY A O 1
ATOM 1994 N N . THR A 1 258 ? 15.422 11.281 13.350 1.00 92.75 258 THR A N 1
ATOM 1995 C CA . THR A 1 258 ? 14.881 12.312 14.245 1.00 92.75 258 THR A CA 1
ATOM 1996 C C . THR A 1 258 ? 13.587 11.861 14.919 1.00 92.75 258 THR A C 1
ATOM 1998 O O . THR A 1 258 ? 12.768 11.219 14.258 1.00 92.75 258 THR A O 1
ATOM 2001 N N . PRO A 1 259 ? 13.340 12.251 16.183 1.00 96.06 259 PRO A N 1
ATOM 2002 C CA . PRO A 1 259 ? 12.074 11.969 16.848 1.00 96.06 259 PRO A CA 1
ATOM 2003 C C . PRO A 1 259 ? 10.854 12.512 16.091 1.00 96.06 259 PRO A C 1
ATOM 2005 O O . PRO A 1 259 ? 10.882 13.622 15.556 1.00 96.06 259 PRO A O 1
ATOM 2008 N N . VAL A 1 260 ? 9.765 11.746 16.106 1.00 96.94 260 VAL A N 1
ATOM 2009 C CA . VAL A 1 260 ? 8.454 12.106 15.555 1.00 96.94 260 VAL A CA 1
ATOM 2010 C C . VAL A 1 260 ? 7.471 12.295 16.705 1.00 96.94 260 VAL A C 1
ATOM 2012 O O . VAL A 1 260 ? 7.328 11.418 17.555 1.00 96.94 260 VAL A O 1
ATOM 2015 N N . ASN A 1 261 ? 6.767 13.426 16.725 1.00 96.88 261 ASN A N 1
ATOM 2016 C CA . ASN A 1 261 ? 5.735 13.715 17.720 1.00 96.88 261 ASN A CA 1
ATOM 2017 C C . ASN A 1 261 ? 4.343 13.566 17.104 1.00 96.88 261 ASN A C 1
ATOM 2019 O O . ASN A 1 261 ? 4.083 14.078 16.018 1.00 96.88 261 ASN A O 1
ATOM 2023 N N . GLN A 1 262 ? 3.452 12.896 17.825 1.00 97.50 262 GLN A N 1
ATOM 2024 C CA . GLN A 1 262 ? 2.032 12.771 17.521 1.00 97.50 262 GLN A CA 1
ATOM 2025 C C . GLN A 1 262 ? 1.219 13.291 18.706 1.00 97.50 262 GLN A C 1
ATOM 2027 O O . GLN A 1 262 ? 1.644 13.174 19.858 1.00 97.50 262 GLN A O 1
ATOM 2032 N N . GLN A 1 263 ? 0.047 13.853 18.430 1.00 97.25 263 GLN A N 1
ATOM 2033 C CA . GLN A 1 263 ? -0.866 14.340 19.459 1.00 97.25 263 GLN A CA 1
ATOM 2034 C C . GLN A 1 263 ? -2.221 13.655 19.320 1.00 97.25 263 GLN A C 1
ATOM 2036 O O . GLN A 1 263 ? -2.720 13.476 18.210 1.00 97.25 263 GLN A O 1
ATOM 2041 N N . LEU A 1 264 ? -2.812 13.289 20.454 1.00 97.62 264 LEU A N 1
ATOM 2042 C CA . LEU A 1 264 ? -4.143 12.705 20.534 1.00 97.62 264 LEU A CA 1
ATOM 2043 C C . LEU A 1 264 ? -4.918 13.368 21.665 1.00 97.62 264 LEU A C 1
ATOM 2045 O O . LEU A 1 264 ? -4.553 13.218 22.827 1.00 97.62 264 LEU A O 1
ATOM 2049 N N . THR A 1 265 ? -5.999 14.064 21.340 1.00 98.06 265 THR A N 1
ATOM 2050 C CA . THR A 1 265 ? -6.952 14.545 22.344 1.00 98.06 265 THR A CA 1
ATOM 2051 C C . THR A 1 265 ? -8.123 13.579 22.402 1.00 98.06 265 THR A C 1
ATOM 2053 O O . THR A 1 265 ? -8.709 13.244 21.373 1.00 98.06 265 THR A O 1
ATOM 2056 N N . VAL A 1 266 ? -8.417 13.102 23.609 1.00 97.94 266 VAL A N 1
ATOM 2057 C CA . VAL A 1 266 ? -9.484 12.146 23.883 1.00 97.94 266 VAL A CA 1
ATOM 2058 C C . VAL A 1 266 ? -10.557 12.827 24.713 1.00 97.94 266 VAL A C 1
ATOM 2060 O O . VAL A 1 266 ? -10.283 13.296 25.820 1.00 97.94 266 VAL A O 1
ATOM 2063 N N . GLU A 1 267 ? -11.775 12.847 24.183 1.00 97.25 267 GLU A N 1
ATOM 2064 C CA . GLU A 1 267 ? -12.955 13.332 24.890 1.00 97.25 267 GLU A CA 1
ATOM 2065 C C . GLU A 1 267 ? -13.682 12.173 25.565 1.00 97.25 267 GLU A C 1
ATOM 2067 O O . GLU A 1 267 ? -14.035 11.168 24.930 1.00 97.25 267 GLU A O 1
ATOM 2072 N N . ARG A 1 268 ? -13.939 12.316 26.865 1.00 94.88 268 ARG A N 1
ATOM 2073 C CA . ARG A 1 268 ? -14.761 11.361 27.594 1.00 94.88 268 ARG A CA 1
ATOM 2074 C C . ARG A 1 268 ? -16.228 11.718 27.414 1.00 94.88 268 ARG A C 1
ATOM 2076 O O . ARG A 1 268 ? -16.692 12.761 27.872 1.00 94.88 268 ARG A O 1
ATOM 2083 N N . ILE A 1 269 ? -16.975 10.849 26.754 1.00 91.56 269 ILE A N 1
ATOM 2084 C CA . ILE A 1 269 ? -18.412 11.048 26.562 1.00 91.56 269 ILE A CA 1
ATOM 2085 C C . ILE A 1 269 ? -19.196 10.521 27.765 1.00 91.56 269 ILE A C 1
ATOM 2087 O O . ILE A 1 269 ? -18.675 9.744 28.562 1.00 91.56 269 ILE A O 1
ATOM 2091 N N . ALA A 1 270 ? -20.450 10.959 27.896 1.00 83.25 270 ALA A N 1
ATOM 2092 C CA . ALA A 1 270 ? -21.353 10.459 28.927 1.00 83.25 270 ALA A CA 1
ATOM 2093 C C . ALA A 1 270 ? -21.473 8.928 28.870 1.00 83.25 270 ALA A C 1
ATOM 2095 O O . ALA A 1 270 ? -21.460 8.351 27.777 1.00 83.25 270 ALA A O 1
ATOM 2096 N N . ASP A 1 271 ? -21.637 8.311 30.043 1.00 72.94 271 ASP A N 1
ATOM 2097 C CA . ASP A 1 271 ? -21.778 6.865 30.197 1.00 72.94 271 ASP A CA 1
ATOM 2098 C C . ASP A 1 271 ? -22.949 6.355 29.342 1.00 72.94 271 ASP A C 1
ATOM 2100 O O . ASP A 1 271 ? -24.124 6.533 29.665 1.00 72.94 271 ASP A O 1
ATOM 2104 N N . ARG A 1 272 ? -22.605 5.733 28.213 1.00 82.69 272 ARG A N 1
ATOM 2105 C CA . ARG A 1 272 ? -23.504 4.988 27.328 1.00 82.69 272 ARG A CA 1
ATOM 2106 C C . ARG A 1 272 ? -22.893 3.618 27.075 1.00 82.69 272 ARG A C 1
ATOM 2108 O O . ARG A 1 272 ? -21.671 3.473 27.137 1.00 82.69 272 ARG A O 1
ATOM 2115 N N . ASP A 1 273 ? -23.718 2.628 26.753 1.00 89.38 273 ASP A N 1
ATOM 2116 C CA . ASP A 1 273 ? -23.205 1.312 26.377 1.00 89.38 273 ASP A CA 1
ATOM 2117 C C . ASP A 1 273 ? -22.532 1.378 24.999 1.00 89.38 273 ASP A C 1
ATOM 2119 O O . ASP A 1 273 ? -23.179 1.323 23.959 1.00 89.38 273 ASP A O 1
ATOM 2123 N N . THR A 1 274 ? -21.209 1.530 24.996 1.00 94.06 274 THR A N 1
ATOM 2124 C CA . THR A 1 274 ? -20.372 1.467 23.792 1.00 94.06 274 THR A CA 1
ATOM 2125 C C . THR A 1 274 ? -19.826 0.066 23.524 1.00 94.06 274 THR A C 1
ATOM 2127 O O . THR A 1 274 ? -19.052 -0.120 22.583 1.00 94.06 274 THR A O 1
ATOM 2130 N N . THR A 1 275 ? -20.202 -0.927 24.338 1.00 95.75 275 THR A N 1
ATOM 2131 C CA . THR A 1 275 ? -19.793 -2.327 24.164 1.00 95.75 275 THR A CA 1
ATOM 2132 C C . THR A 1 275 ? -20.722 -3.079 23.218 1.00 95.75 275 THR A C 1
ATOM 2134 O O . THR A 1 275 ? -20.283 -4.026 22.566 1.00 95.75 275 THR A O 1
ATOM 2137 N N . HIS A 1 276 ? -21.969 -2.626 23.073 1.00 97.88 276 HIS A N 1
ATOM 2138 C CA . HIS A 1 276 ? -22.929 -3.183 22.126 1.00 97.88 276 HIS A CA 1
ATOM 2139 C C . HIS A 1 276 ? -23.721 -2.066 21.432 1.00 97.88 276 HIS A C 1
ATOM 2141 O O . HIS A 1 276 ? -24.636 -1.487 22.008 1.00 97.88 276 HIS A O 1
ATOM 2147 N N . LEU A 1 277 ? -23.370 -1.768 20.179 1.00 98.38 277 LEU A N 1
ATOM 2148 C CA . LEU A 1 277 ? -23.957 -0.680 19.390 1.00 98.38 277 LEU A CA 1
ATOM 2149 C C . LEU A 1 277 ? -24.720 -1.211 18.175 1.00 98.38 277 LEU A C 1
ATOM 2151 O O . LEU A 1 277 ? -24.392 -2.259 17.620 1.00 98.38 277 LEU A O 1
ATOM 2155 N N . TYR A 1 278 ? -25.701 -0.441 17.716 1.00 98.69 278 TYR A N 1
ATOM 2156 C CA . TYR A 1 278 ? -26.420 -0.676 16.468 1.00 98.69 278 TYR A CA 1
ATOM 2157 C C . TYR A 1 278 ? -26.219 0.488 15.505 1.00 98.69 278 TYR A C 1
ATOM 2159 O O . TYR A 1 278 ? -26.263 1.651 15.916 1.00 98.69 278 TYR A O 1
ATOM 2167 N N . ALA A 1 279 ? -26.065 0.173 14.220 1.00 98.81 279 ALA A N 1
ATOM 2168 C CA . ALA A 1 279 ? -26.091 1.162 13.152 1.00 98.81 279 ALA A CA 1
ATOM 2169 C C . ALA A 1 279 ? -27.074 0.782 12.043 1.00 98.81 279 ALA A C 1
ATOM 2171 O O . ALA A 1 279 ? -27.266 -0.398 11.749 1.00 98.81 279 ALA A O 1
ATOM 2172 N N . ALA A 1 280 ? -27.669 1.782 11.401 1.00 98.69 280 ALA A N 1
ATOM 2173 C CA . ALA A 1 280 ? -28.624 1.636 10.301 1.00 98.69 280 ALA A CA 1
ATOM 2174 C C . ALA A 1 280 ? -28.282 2.614 9.162 1.00 98.69 280 ALA A C 1
ATOM 2176 O O . ALA A 1 280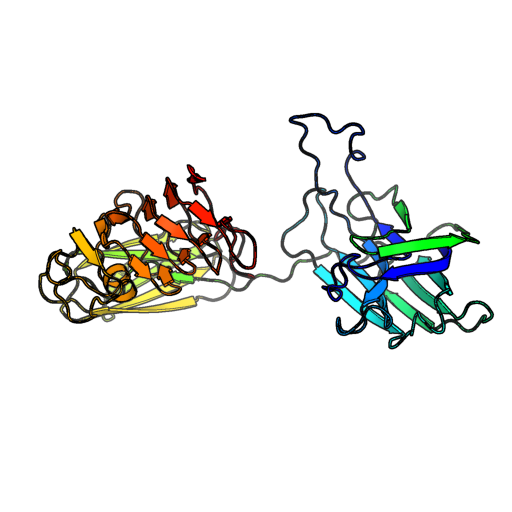 ? -27.621 3.622 9.427 1.00 98.69 280 ALA A O 1
ATOM 2177 N N . PRO A 1 281 ? -28.722 2.364 7.915 1.00 98.25 281 PRO A N 1
ATOM 2178 C CA . PRO A 1 281 ? -28.487 3.288 6.800 1.00 98.25 281 PRO A CA 1
ATOM 2179 C C . PRO A 1 281 ? -29.016 4.708 7.038 1.00 98.25 281 PRO A C 1
ATOM 2181 O O . PRO A 1 281 ? -28.421 5.679 6.581 1.00 98.25 281 PRO A O 1
ATOM 2184 N N . ASP A 1 282 ? -30.135 4.829 7.751 1.00 97.44 282 ASP A N 1
ATOM 2185 C CA . ASP A 1 282 ? -30.812 6.082 8.097 1.00 97.44 282 ASP A CA 1
ATOM 2186 C C . ASP A 1 282 ? -30.545 6.547 9.540 1.00 97.44 282 ASP A C 1
ATOM 2188 O O . ASP A 1 282 ? -31.111 7.561 9.976 1.00 97.44 282 ASP A O 1
ATOM 2192 N N . GLY A 1 283 ? -29.657 5.838 10.249 1.00 97.88 283 GLY A N 1
ATOM 2193 C CA . GLY A 1 283 ? -29.222 6.159 11.602 1.00 97.88 283 GLY A CA 1
ATOM 2194 C C . GLY A 1 283 ? -28.613 7.557 11.713 1.00 97.88 283 GLY A C 1
ATOM 2195 O O . GLY A 1 283 ? -28.244 8.188 10.717 1.00 97.88 283 GLY A O 1
ATOM 2196 N N . LYS A 1 284 ? -28.545 8.076 12.941 1.00 97.88 284 LYS A N 1
ATOM 2197 C CA . LYS A 1 284 ? -28.107 9.455 13.216 1.00 97.88 284 LYS A CA 1
ATOM 2198 C C . LYS A 1 284 ? -26.906 9.483 14.144 1.00 97.88 284 LYS A C 1
ATOM 2200 O O . LYS A 1 284 ? -26.823 8.670 15.057 1.00 97.88 284 LYS A O 1
ATOM 2205 N N . ALA A 1 285 ? -26.024 10.458 13.964 1.00 96.00 285 ALA A N 1
ATOM 2206 C CA . ALA A 1 285 ? -24.837 10.620 14.804 1.00 96.00 285 ALA A CA 1
ATOM 2207 C C . ALA A 1 285 ? -25.173 10.898 16.282 1.00 96.00 285 ALA A C 1
ATOM 2209 O O . ALA A 1 285 ? -24.424 10.525 17.181 1.00 96.00 285 ALA A O 1
ATOM 2210 N N . ASP A 1 286 ? -26.309 11.543 16.547 1.00 94.56 286 ASP A N 1
ATOM 2211 C CA . ASP A 1 286 ? -26.796 11.885 17.886 1.00 94.56 286 ASP A CA 1
ATOM 2212 C C . ASP A 1 286 ? -27.724 10.818 18.498 1.00 94.56 286 ASP A C 1
ATOM 2214 O O . ASP A 1 286 ? -28.182 10.969 19.636 1.00 94.56 286 ASP A O 1
ATOM 2218 N N . ALA A 1 287 ? -27.973 9.716 17.784 1.00 95.81 287 ALA A N 1
ATOM 2219 C CA . ALA A 1 287 ? -28.757 8.603 18.298 1.00 95.81 287 ALA A CA 1
ATOM 2220 C C . ALA A 1 287 ? -28.043 7.886 19.462 1.00 95.81 287 ALA A C 1
ATOM 2222 O O . ALA A 1 287 ? -26.847 8.052 19.722 1.00 95.81 287 ALA A O 1
ATOM 2223 N N . GLN A 1 288 ? -28.794 7.061 20.193 1.00 94.12 288 GLN A N 1
ATOM 2224 C CA . GLN A 1 288 ? -28.270 6.365 21.372 1.00 94.12 288 GLN A CA 1
ATOM 2225 C C . GLN A 1 288 ? -27.435 5.125 21.022 1.00 94.12 288 GLN A C 1
ATOM 2227 O O . GLN A 1 288 ? -26.698 4.637 21.873 1.00 94.12 288 GLN A O 1
ATOM 2232 N N . GLY A 1 289 ? -27.519 4.625 19.784 1.00 95.94 289 GLY A N 1
ATOM 2233 C CA . GLY A 1 289 ? -26.823 3.410 19.355 1.00 95.94 289 GLY A CA 1
ATOM 2234 C C . GLY A 1 289 ? -27.511 2.126 19.799 1.00 95.94 289 GLY A C 1
ATOM 2235 O O . GLY A 1 289 ? -26.877 1.078 19.838 1.00 95.94 289 GLY A O 1
ATOM 2236 N N . THR A 1 290 ? -28.803 2.194 20.119 1.00 96.75 290 THR A N 1
ATOM 2237 C CA . THR A 1 290 ? -29.633 1.036 20.471 1.00 96.75 290 THR A CA 1
ATOM 2238 C C . THR A 1 290 ? -30.341 0.483 19.235 1.00 96.75 290 THR A C 1
ATOM 2240 O O . THR A 1 290 ? -30.344 1.107 18.176 1.00 96.75 290 THR A O 1
ATOM 2243 N N . ALA A 1 291 ? -30.979 -0.685 19.357 1.00 96.44 291 ALA A N 1
ATOM 2244 C CA . ALA A 1 291 ? -31.723 -1.283 18.248 1.00 96.44 291 ALA A CA 1
ATOM 2245 C C . ALA A 1 291 ? -32.854 -0.376 17.719 1.00 96.44 291 ALA A C 1
ATOM 2247 O O . ALA A 1 291 ? -33.095 -0.376 16.514 1.00 96.44 291 ALA A O 1
ATOM 2248 N N . ASP A 1 292 ? -33.498 0.391 18.608 1.00 96.88 292 ASP A N 1
ATOM 2249 C CA . ASP A 1 292 ? -34.613 1.295 18.286 1.00 96.88 292 ASP A CA 1
ATOM 2250 C C . ASP A 1 292 ? -34.150 2.704 17.877 1.00 96.88 292 ASP A C 1
ATOM 2252 O O . ASP A 1 292 ? -34.881 3.431 17.209 1.00 96.88 292 ASP A O 1
ATOM 2256 N N . ALA A 1 293 ? -32.935 3.098 18.271 1.00 97.19 293 ALA A N 1
ATOM 2257 C CA . ALA A 1 293 ? -32.320 4.377 17.925 1.00 97.19 293 ALA A CA 1
ATOM 2258 C C . ALA A 1 293 ? -30.874 4.153 17.441 1.00 97.19 293 ALA A C 1
ATOM 2260 O O . ALA A 1 293 ? -29.923 4.482 18.166 1.00 97.19 293 ALA A O 1
ATOM 2261 N N . PRO A 1 294 ? -30.695 3.555 16.246 1.00 98.19 294 PRO A N 1
ATOM 2262 C CA . PRO A 1 294 ? -29.384 3.203 15.722 1.00 98.19 294 PRO A CA 1
ATOM 2263 C C . PRO A 1 294 ? -28.584 4.440 15.302 1.00 98.19 294 PRO A C 1
ATOM 2265 O O . PRO A 1 294 ? -29.127 5.435 14.815 1.00 98.19 294 PRO A O 1
ATOM 2268 N N . LEU A 1 295 ? -27.267 4.345 15.456 1.00 98.50 295 LEU A N 1
ATOM 2269 C CA . LEU A 1 295 ? -26.321 5.341 14.962 1.00 98.50 295 LEU A CA 1
ATOM 2270 C C . LEU A 1 295 ? -26.157 5.240 13.439 1.00 98.50 295 LEU A C 1
ATOM 2272 O O . LEU A 1 295 ? -26.499 4.227 12.823 1.00 98.50 295 LEU A O 1
ATOM 2276 N N . ASP A 1 296 ? -25.583 6.267 12.819 1.00 98.56 296 ASP A N 1
ATOM 2277 C CA . ASP A 1 296 ? -24.941 6.060 11.520 1.00 98.56 296 ASP A CA 1
ATOM 2278 C C . ASP A 1 296 ? -23.670 5.198 11.682 1.00 98.56 296 ASP A C 1
ATOM 2280 O O . ASP A 1 296 ? -23.088 5.097 12.769 1.00 98.56 296 ASP A O 1
ATOM 2284 N N . LEU A 1 297 ? -23.236 4.551 10.596 1.00 98.69 297 LEU A N 1
ATOM 2285 C CA . LEU A 1 297 ? -22.119 3.602 10.624 1.00 98.69 297 LEU A CA 1
ATOM 2286 C C . LEU A 1 297 ? -20.796 4.243 11.076 1.00 98.69 297 LEU A C 1
ATOM 2288 O O . LEU A 1 297 ? -20.074 3.645 11.873 1.00 98.69 297 LEU A O 1
ATOM 2292 N N . ALA A 1 298 ? -20.482 5.452 10.605 1.00 98.25 298 ALA A N 1
ATOM 2293 C CA . ALA A 1 298 ? -19.217 6.114 10.916 1.00 98.25 298 ALA A CA 1
ATOM 2294 C C . ALA A 1 298 ? -19.133 6.488 12.403 1.00 98.25 298 ALA A C 1
ATOM 2296 O O . ALA A 1 298 ? -18.134 6.198 13.067 1.00 98.25 298 ALA A O 1
ATOM 2297 N N . THR A 1 299 ? -20.211 7.053 12.949 1.00 97.50 299 THR A N 1
ATOM 2298 C CA . THR A 1 299 ? -20.305 7.390 14.370 1.00 97.50 299 THR A CA 1
ATOM 2299 C C . THR A 1 299 ? -20.229 6.134 15.236 1.00 97.50 299 THR A C 1
ATOM 2301 O O . THR A 1 299 ? -19.500 6.109 16.228 1.00 97.50 299 THR A O 1
ATOM 2304 N N . ALA A 1 300 ? -20.914 5.054 14.847 1.00 98.25 300 ALA A N 1
ATOM 2305 C CA . ALA A 1 300 ? -20.867 3.797 15.589 1.00 98.25 300 ALA A CA 1
ATOM 2306 C C . ALA A 1 300 ? -19.455 3.190 15.635 1.00 98.25 300 ALA A C 1
ATOM 2308 O O . ALA A 1 300 ? -19.022 2.739 16.693 1.00 98.25 300 ALA A O 1
ATOM 2309 N N . ILE A 1 301 ? -18.713 3.223 14.523 1.00 98.50 301 ILE A N 1
ATOM 2310 C CA . ILE A 1 301 ? -17.318 2.756 14.456 1.00 98.50 301 ILE A CA 1
ATOM 2311 C C . ILE A 1 301 ? -16.411 3.563 15.395 1.00 98.50 301 ILE A C 1
ATOM 2313 O O . ILE A 1 301 ? -15.597 2.975 16.111 1.00 98.50 301 ILE A O 1
ATOM 2317 N N . ALA A 1 302 ? -16.551 4.892 15.408 1.00 96.75 302 ALA A N 1
ATOM 2318 C CA . ALA A 1 302 ? -15.739 5.776 16.245 1.00 96.75 302 ALA A CA 1
ATOM 2319 C C . ALA A 1 302 ? -16.001 5.571 17.749 1.00 96.75 302 ALA A C 1
ATOM 2321 O O . ALA A 1 302 ? -15.072 5.637 18.559 1.00 96.75 302 ALA A O 1
ATOM 2322 N N . LEU A 1 303 ? -17.261 5.302 18.109 1.00 96.19 303 LEU A N 1
ATOM 2323 C CA . LEU A 1 303 ? -17.706 5.118 19.490 1.00 96.19 303 LEU A CA 1
ATOM 2324 C C . LEU A 1 303 ? -17.469 3.711 20.043 1.00 96.19 303 LEU A C 1
ATOM 2326 O O . LEU A 1 303 ? -17.374 3.562 21.262 1.00 96.19 303 LEU A O 1
ATOM 2330 N N . LEU A 1 304 ? -17.405 2.687 19.187 1.00 97.75 304 LEU A N 1
ATOM 2331 C CA . LEU A 1 304 ? -17.339 1.295 19.624 1.00 97.75 304 LEU A CA 1
ATOM 2332 C C . LEU A 1 304 ? -16.104 1.042 20.496 1.00 97.75 304 LEU A C 1
ATOM 2334 O O . LEU A 1 304 ? -14.958 1.192 20.050 1.00 97.75 304 LEU A O 1
ATOM 2338 N N . ALA A 1 305 ? -16.341 0.605 21.732 1.00 95.38 305 ALA A N 1
ATOM 2339 C CA . ALA A 1 305 ? -15.285 0.283 22.679 1.00 95.38 305 ALA A CA 1
ATOM 2340 C C . ALA A 1 305 ? -14.442 -0.918 22.203 1.00 95.38 305 ALA A C 1
ATOM 2342 O O . ALA A 1 305 ? -14.928 -1.764 21.447 1.00 95.38 305 ALA A O 1
ATOM 2343 N N . PRO A 1 306 ? -13.171 -1.039 22.635 1.00 94.00 306 PRO A N 1
ATOM 2344 C CA . PRO A 1 306 ? -12.389 -2.259 22.430 1.00 94.00 306 PRO A CA 1
ATOM 2345 C C . PRO A 1 306 ? -13.148 -3.500 22.919 1.00 94.00 306 PRO A C 1
ATOM 2347 O O . PRO A 1 306 ? -13.676 -3.503 24.029 1.00 94.00 306 PRO A O 1
ATOM 2350 N N . GLY A 1 307 ? -13.202 -4.552 22.097 1.00 96.50 307 GLY A N 1
ATOM 2351 C CA . GLY A 1 307 ? -13.972 -5.769 22.394 1.00 96.50 307 GLY A CA 1
ATOM 2352 C C . GLY A 1 307 ? -15.472 -5.659 22.106 1.00 96.50 307 GLY A C 1
ATOM 2353 O O . GLY A 1 307 ? -16.198 -6.636 22.270 1.00 96.50 307 GLY A O 1
ATOM 2354 N N . GLY A 1 308 ? -15.945 -4.479 21.699 1.00 97.75 308 GLY A N 1
ATOM 2355 C CA . GLY A 1 308 ? -17.355 -4.221 21.457 1.00 97.75 308 GLY A CA 1
ATOM 2356 C C . GLY A 1 308 ? -17.892 -4.883 20.190 1.00 97.75 308 GLY A C 1
ATOM 2357 O O . GLY A 1 308 ? -17.153 -5.247 19.268 1.00 97.75 308 GLY A O 1
ATOM 2358 N N . LYS A 1 309 ? -19.218 -4.991 20.134 1.00 98.75 309 LYS A N 1
ATOM 2359 C CA . LYS A 1 309 ? -19.980 -5.508 19.002 1.00 98.75 309 LYS A CA 1
ATOM 2360 C C . LYS A 1 309 ? -20.853 -4.415 18.387 1.00 98.75 309 LYS A C 1
ATOM 2362 O O . LYS A 1 309 ? -21.696 -3.831 19.057 1.00 98.75 309 LYS A O 1
ATOM 2367 N N . LEU A 1 310 ? -20.672 -4.181 17.094 1.00 98.81 310 LEU A N 1
ATOM 2368 C CA . LEU A 1 310 ? -21.492 -3.320 16.256 1.00 98.81 310 LEU A CA 1
ATOM 2369 C C . LEU A 1 310 ? -22.399 -4.177 15.372 1.00 98.81 310 LEU A C 1
ATOM 2371 O O . LEU A 1 310 ? -21.924 -4.939 14.530 1.00 98.81 310 LEU A O 1
ATOM 2375 N N . VAL A 1 311 ? -23.707 -4.047 15.559 1.00 98.88 311 VAL A N 1
ATOM 2376 C CA . VAL A 1 311 ? -24.728 -4.741 14.774 1.00 98.88 311 VAL A CA 1
ATOM 2377 C C . VAL A 1 311 ? -25.266 -3.812 13.688 1.00 98.88 311 VAL A C 1
ATOM 2379 O O . VAL A 1 311 ? -25.794 -2.741 13.981 1.00 98.88 311 VAL A O 1
ATOM 2382 N N . LEU A 1 312 ? -25.155 -4.223 12.427 1.00 98.88 312 LEU A N 1
ATOM 2383 C CA . LEU A 1 312 ? -25.669 -3.471 11.285 1.00 98.88 312 LEU A CA 1
ATOM 2384 C C . LEU A 1 312 ? -27.065 -3.954 10.912 1.00 98.88 312 LEU A C 1
ATOM 2386 O O . LEU A 1 312 ? -27.245 -5.126 10.586 1.00 98.88 312 LEU A O 1
ATOM 2390 N N . LYS A 1 313 ? -28.048 -3.055 10.941 1.00 98.62 313 LYS A N 1
ATOM 2391 C CA . LYS A 1 313 ? -29.405 -3.336 10.469 1.00 98.62 313 LYS A CA 1
ATOM 2392 C C . LYS A 1 313 ? -29.423 -3.545 8.959 1.00 98.62 313 LYS A C 1
ATOM 2394 O O . LYS A 1 313 ? -28.652 -2.938 8.225 1.00 98.62 313 LYS A O 1
ATOM 2399 N N . SER A 1 314 ? -30.331 -4.402 8.497 1.00 98.62 314 SER A N 1
ATOM 2400 C CA . SER A 1 314 ? -30.510 -4.658 7.067 1.00 98.62 314 SER A CA 1
ATOM 2401 C C . SER A 1 314 ? -30.680 -3.363 6.275 1.00 98.62 314 SER A C 1
ATOM 2403 O O . SER A 1 314 ? -31.457 -2.490 6.659 1.00 98.62 314 SER A O 1
ATOM 2405 N N . GLY A 1 315 ? -29.989 -3.268 5.145 1.00 98.50 315 GLY A N 1
ATOM 2406 C CA . GLY A 1 315 ? -30.051 -2.111 4.271 1.00 98.50 315 GLY A CA 1
ATOM 2407 C C . GLY A 1 315 ? -28.763 -1.866 3.501 1.00 98.50 315 GLY A C 1
ATOM 2408 O O . GLY A 1 315 ? -27.860 -2.704 3.464 1.00 98.50 315 GLY A O 1
ATOM 2409 N N . ASP A 1 316 ? -28.728 -0.713 2.848 1.00 98.56 316 ASP A N 1
ATOM 2410 C CA . ASP A 1 316 ? -27.703 -0.325 1.892 1.00 98.56 316 ASP A CA 1
ATOM 2411 C C . ASP A 1 316 ? -26.936 0.889 2.440 1.00 98.56 316 ASP A C 1
ATOM 2413 O O . ASP A 1 316 ? -27.527 1.929 2.726 1.00 98.56 316 ASP A O 1
ATOM 2417 N N . TYR A 1 317 ? -25.637 0.718 2.673 1.00 98.75 317 TYR A N 1
ATOM 2418 C CA . TYR A 1 317 ? -24.762 1.678 3.339 1.00 98.75 317 TYR A CA 1
ATOM 2419 C C . TYR A 1 317 ? -23.791 2.307 2.338 1.00 98.75 317 TYR A C 1
ATOM 2421 O O . TYR A 1 317 ? -23.233 1.600 1.490 1.00 98.75 317 TYR A O 1
ATOM 2429 N N . PRO A 1 318 ? -23.503 3.613 2.467 1.00 98.06 318 PRO A N 1
ATOM 2430 C CA . PRO A 1 318 ? -22.508 4.267 1.630 1.00 98.06 318 PRO A CA 1
ATOM 2431 C C . PRO A 1 318 ? -21.109 3.680 1.860 1.00 98.06 318 PRO A C 1
ATOM 2433 O O . PRO A 1 318 ? -20.847 2.991 2.854 1.00 98.06 318 PRO A O 1
ATOM 2436 N N . GLN A 1 319 ? -20.188 4.004 0.949 1.00 98.12 319 GLN A N 1
ATOM 2437 C CA . GLN A 1 319 ? -18.770 3.705 1.131 1.00 98.12 319 GLN A CA 1
ATOM 2438 C C . GLN A 1 319 ? -18.308 4.188 2.511 1.00 98.12 319 GLN A C 1
ATOM 2440 O O . GLN A 1 319 ? -18.554 5.336 2.879 1.00 98.12 319 GLN A O 1
ATOM 2445 N N . SER A 1 320 ? -17.647 3.310 3.260 1.00 98.38 320 SER A N 1
ATOM 2446 C CA . SER A 1 320 ? -17.288 3.555 4.659 1.00 98.38 320 SER A CA 1
ATOM 2447 C C . SER A 1 320 ? -15.841 3.172 4.962 1.00 98.38 320 SER A C 1
ATOM 2449 O O . SER A 1 320 ? -15.185 2.461 4.196 1.00 98.38 320 SER A O 1
ATOM 2451 N N . GLU A 1 321 ? -15.346 3.640 6.104 1.00 98.56 321 GLU A N 1
ATOM 2452 C CA . GLU A 1 321 ? -13.994 3.385 6.592 1.00 98.56 321 GLU A CA 1
ATOM 2453 C C . GLU A 1 321 ? -14.026 2.981 8.068 1.00 98.56 321 GLU A C 1
ATOM 2455 O O . GLU A 1 321 ? -14.765 3.551 8.869 1.00 98.56 321 GLU A O 1
ATOM 2460 N N . ILE A 1 322 ? -13.189 2.010 8.424 1.00 98.81 322 ILE A N 1
ATOM 2461 C CA . ILE A 1 322 ? -12.808 1.699 9.797 1.00 98.81 322 ILE A CA 1
ATOM 2462 C C . ILE A 1 322 ? -11.346 2.157 9.953 1.00 98.81 322 ILE A C 1
ATOM 2464 O O . ILE A 1 322 ? -10.435 1.410 9.573 1.00 98.81 322 ILE A O 1
ATOM 2468 N N . PRO A 1 323 ? -11.110 3.385 10.458 1.00 98.50 323 PRO A N 1
ATOM 2469 C CA . PRO A 1 323 ? -9.794 4.023 10.445 1.00 98.50 323 PRO A CA 1
ATOM 2470 C C . PRO A 1 323 ? -8.851 3.386 11.466 1.00 98.50 323 PRO A C 1
ATOM 2472 O O . PRO A 1 323 ? -9.299 2.759 12.423 1.00 98.50 323 PRO A O 1
ATOM 2475 N N . VAL A 1 324 ? -7.541 3.626 11.349 1.00 98.12 324 VAL A N 1
ATOM 2476 C CA . VAL A 1 324 ? -6.521 3.104 12.288 1.00 98.12 324 VAL A CA 1
ATOM 2477 C C . VAL A 1 324 ? -6.878 3.362 13.762 1.00 98.12 324 VAL A C 1
ATOM 2479 O O . VAL A 1 324 ? -6.734 2.464 14.594 1.00 98.12 324 VAL A O 1
ATOM 2482 N N . ALA A 1 325 ? -7.415 4.546 14.076 1.00 97.94 325 ALA A N 1
ATOM 2483 C CA . ALA A 1 325 ? -7.853 4.942 15.419 1.00 97.94 325 ALA A CA 1
ATOM 2484 C C . ALA A 1 325 ? -8.994 4.074 15.990 1.00 97.94 325 ALA A C 1
ATOM 2486 O O . ALA A 1 325 ? -9.186 4.009 17.201 1.00 97.94 325 ALA A O 1
ATOM 2487 N N . ALA A 1 326 ? -9.745 3.374 15.136 1.00 98.31 326 ALA A N 1
ATOM 2488 C CA . ALA A 1 326 ? -10.824 2.480 15.538 1.00 98.31 326 ALA A CA 1
ATOM 2489 C C . ALA A 1 326 ? -10.347 1.042 15.818 1.00 98.31 326 ALA A C 1
ATOM 2491 O O . ALA A 1 326 ? -11.189 0.164 16.015 1.00 98.31 326 ALA A O 1
ATOM 2492 N N . SER A 1 327 ? -9.036 0.780 15.855 1.00 98.44 327 SER A N 1
ATOM 2493 C CA . SER A 1 327 ? -8.478 -0.551 16.138 1.00 98.44 327 SER A CA 1
ATOM 2494 C C . SER A 1 327 ? -8.947 -1.132 17.477 1.00 98.44 327 SER A C 1
ATOM 2496 O O . SER A 1 327 ? -9.267 -0.415 18.427 1.00 98.44 327 SER A O 1
ATOM 2498 N N . GLY A 1 328 ? -9.023 -2.462 17.530 1.00 97.94 328 GLY A N 1
ATOM 2499 C CA . GLY A 1 328 ? -9.099 -3.208 18.784 1.00 97.94 328 GLY A CA 1
ATOM 2500 C C . GLY A 1 328 ? -7.706 -3.512 19.348 1.00 97.94 328 GLY A C 1
ATOM 2501 O O . GLY A 1 328 ? -6.693 -2.927 18.950 1.00 97.94 328 GLY A O 1
ATOM 2502 N N . SER A 1 329 ? -7.650 -4.500 20.235 1.00 96.06 329 SER A N 1
ATOM 2503 C CA . SER A 1 329 ? -6.406 -5.099 20.732 1.00 96.06 329 SER A CA 1
ATOM 2504 C C . SER A 1 329 ? -6.437 -6.618 20.560 1.00 96.06 329 SER A C 1
ATOM 2506 O O . SER A 1 329 ? -7.480 -7.201 20.259 1.00 96.06 329 SER A O 1
ATOM 2508 N N . SER A 1 330 ? -5.293 -7.275 20.755 1.00 93.62 330 SER A N 1
ATOM 2509 C CA . SER A 1 330 ? -5.158 -8.732 20.613 1.00 93.62 330 SER A CA 1
ATOM 2510 C C . SER A 1 330 ? -6.085 -9.533 21.534 1.00 93.62 330 SER A C 1
ATOM 2512 O O . SER A 1 330 ? -6.473 -10.644 21.185 1.00 93.62 330 SER A O 1
ATOM 2514 N N . ASP A 1 331 ? -6.458 -8.970 22.681 1.00 94.38 331 ASP A N 1
ATOM 2515 C CA . ASP A 1 331 ? -7.384 -9.536 23.664 1.00 94.38 331 ASP A CA 1
ATOM 2516 C C . ASP A 1 331 ? -8.817 -8.983 23.551 1.00 94.38 331 ASP A C 1
ATOM 2518 O O . ASP A 1 331 ? -9.740 -9.550 24.134 1.00 94.38 331 ASP A O 1
ATOM 2522 N N . LYS A 1 332 ? -9.025 -7.893 22.800 1.00 96.62 332 LYS A N 1
ATOM 2523 C CA . LYS A 1 332 ? -10.317 -7.199 22.671 1.00 96.62 332 LYS A CA 1
ATOM 2524 C C . LYS A 1 332 ? -10.620 -6.855 21.213 1.00 96.62 332 LYS A C 1
ATOM 2526 O O . LYS A 1 332 ? -10.690 -5.684 20.822 1.00 96.62 332 LYS A O 1
ATOM 2531 N N . LEU A 1 333 ? -10.807 -7.903 20.412 1.00 97.19 333 LEU A N 1
ATOM 2532 C CA . LEU A 1 333 ? -11.230 -7.810 19.016 1.00 97.19 333 LEU A CA 1
ATOM 2533 C C . LEU A 1 333 ? -12.601 -7.124 18.918 1.00 97.19 333 LEU A C 1
ATOM 2535 O O . LEU A 1 333 ? -13.539 -7.514 19.612 1.00 97.19 333 LEU A O 1
ATOM 2539 N N . LYS A 1 334 ? -12.741 -6.124 18.049 1.00 98.75 334 LYS A N 1
ATOM 2540 C CA . LYS A 1 334 ? -14.043 -5.498 17.772 1.00 98.75 334 LYS A CA 1
ATOM 2541 C C . LYS A 1 334 ? -14.797 -6.303 16.721 1.00 98.75 334 LYS A C 1
ATOM 2543 O O . LYS A 1 334 ? -14.179 -6.868 15.827 1.00 98.75 334 LYS A O 1
ATOM 2548 N N . THR A 1 335 ? -16.121 -6.351 16.799 1.00 98.88 335 THR A N 1
ATOM 2549 C CA . THR A 1 335 ? -16.947 -7.093 15.833 1.00 98.88 335 THR A CA 1
ATOM 2550 C C . THR A 1 335 ? -17.895 -6.158 15.097 1.00 98.88 335 THR A C 1
ATOM 2552 O O . THR A 1 335 ? -18.626 -5.416 15.739 1.00 98.88 335 THR A O 1
ATOM 2555 N N . LEU A 1 336 ? -17.941 -6.241 13.768 1.00 98.88 336 LEU A N 1
ATOM 2556 C CA . LEU A 1 336 ? -19.000 -5.692 12.922 1.00 98.88 336 LEU A CA 1
ATOM 2557 C C . LEU A 1 336 ? -19.798 -6.868 12.357 1.00 98.88 336 LEU A C 1
ATOM 2559 O O . LEU A 1 336 ? -19.256 -7.692 11.622 1.00 98.88 336 LEU A O 1
ATOM 2563 N N . GLN A 1 337 ? -21.078 -6.961 12.711 1.00 98.75 337 GLN A N 1
ATOM 2564 C CA . GLN A 1 337 ? -21.934 -8.089 12.353 1.00 98.75 337 GLN A CA 1
ATOM 2565 C C . GLN A 1 337 ? -23.223 -7.621 11.676 1.00 98.75 337 GLN A C 1
ATOM 2567 O O . GLN A 1 337 ? -23.929 -6.767 12.205 1.00 98.75 337 GLN A O 1
ATOM 2572 N N . ALA A 1 338 ? -23.569 -8.238 10.548 1.00 98.50 338 ALA A N 1
ATOM 2573 C CA . ALA A 1 338 ? -24.854 -8.019 9.894 1.00 98.50 338 ALA A CA 1
ATOM 2574 C C . ALA A 1 338 ? -26.037 -8.641 10.667 1.00 98.50 338 ALA A C 1
ATOM 2576 O O . ALA A 1 338 ? -25.959 -9.773 11.154 1.00 98.50 338 ALA A O 1
ATOM 2577 N N . ASP A 1 339 ? -27.148 -7.907 10.718 1.00 97.44 339 ASP A N 1
ATOM 2578 C CA . ASP A 1 339 ? -28.486 -8.345 11.128 1.00 97.44 339 ASP A CA 1
ATOM 2579 C C . ASP A 1 339 ? -29.399 -8.345 9.888 1.00 97.44 339 ASP A C 1
ATOM 2581 O O . ASP A 1 339 ? -30.015 -7.339 9.513 1.00 97.44 339 ASP A O 1
ATOM 2585 N N . GLY A 1 340 ? -29.405 -9.484 9.189 1.00 96.88 340 GLY A N 1
ATOM 2586 C CA . GLY A 1 340 ? -30.055 -9.673 7.890 1.00 96.88 340 GLY A CA 1
ATOM 2587 C C . GLY A 1 340 ? -29.175 -9.242 6.709 1.00 96.88 340 GLY A C 1
ATOM 2588 O O . GLY A 1 340 ? -27.973 -9.496 6.711 1.00 96.88 340 GLY A O 1
ATOM 2589 N N . LYS A 1 341 ? -29.766 -8.651 5.662 1.00 98.25 341 LYS A N 1
ATOM 2590 C CA . LYS A 1 341 ? -29.044 -8.295 4.428 1.00 98.25 341 LYS A CA 1
ATOM 2591 C C . LYS A 1 341 ? -28.444 -6.896 4.535 1.00 98.25 341 LYS A C 1
ATOM 2593 O O . LYS A 1 341 ? -29.167 -5.911 4.416 1.00 98.25 341 LYS A O 1
ATOM 2598 N N . VAL A 1 342 ? -27.128 -6.823 4.701 1.00 98.88 342 VAL A N 1
ATOM 2599 C CA . VAL A 1 342 ? -26.361 -5.573 4.787 1.00 98.88 342 VAL A CA 1
ATOM 2600 C C . VAL A 1 342 ? -25.444 -5.458 3.581 1.00 98.88 342 VAL A C 1
ATOM 2602 O O . VAL A 1 342 ? -24.609 -6.333 3.374 1.00 98.88 342 VAL A O 1
ATOM 2605 N N . VAL A 1 343 ? -25.583 -4.386 2.807 1.00 98.81 343 VAL A N 1
ATOM 2606 C CA . VAL A 1 343 ? -24.743 -4.092 1.640 1.00 98.81 343 VAL A CA 1
ATOM 2607 C C . VAL A 1 343 ? -23.967 -2.809 1.911 1.00 98.81 343 VAL A C 1
ATOM 2609 O O . VAL A 1 343 ? -24.577 -1.793 2.213 1.00 98.81 343 VAL A O 1
ATOM 2612 N N . ILE A 1 344 ? -22.639 -2.832 1.796 1.00 98.81 344 ILE A N 1
ATOM 2613 C CA . ILE A 1 344 ? -21.784 -1.643 1.925 1.00 98.81 344 ILE A CA 1
ATOM 2614 C C . ILE A 1 344 ? -21.145 -1.334 0.567 1.00 98.81 344 ILE A C 1
ATOM 2616 O O . ILE A 1 344 ? -20.538 -2.209 -0.057 1.00 98.81 344 ILE A O 1
ATOM 2620 N N . HIS A 1 345 ? -21.234 -0.086 0.101 1.00 98.56 345 HIS A N 1
ATOM 2621 C CA . HIS A 1 345 ? -20.676 0.348 -1.192 1.00 98.56 345 HIS A CA 1
ATOM 2622 C C . HIS A 1 345 ? -19.160 0.605 -1.137 1.00 98.56 345 HIS A C 1
ATOM 2624 O O . HIS A 1 345 ? -18.669 1.660 -1.532 1.00 98.56 345 HIS A O 1
ATOM 2630 N N . GLY A 1 346 ? -18.411 -0.368 -0.619 1.00 98.44 346 GLY A N 1
ATOM 2631 C CA . GLY A 1 346 ? -16.978 -0.281 -0.352 1.00 98.44 346 GLY A CA 1
ATOM 2632 C C . GLY A 1 346 ? -16.655 -0.087 1.117 1.00 98.44 346 GLY A C 1
ATOM 2633 O O . GLY A 1 346 ? -17.270 0.730 1.800 1.00 98.44 346 GLY A O 1
ATOM 2634 N N . LEU A 1 347 ? -15.641 -0.807 1.585 1.00 98.69 347 LEU A N 1
ATOM 2635 C CA . LEU A 1 347 ? -15.187 -0.720 2.966 1.00 98.69 347 LEU A CA 1
ATOM 2636 C C . LEU A 1 347 ? -13.663 -0.666 3.010 1.00 98.69 347 LEU A C 1
ATOM 2638 O O . LEU A 1 347 ? -12.986 -1.591 2.561 1.00 98.69 347 LEU A O 1
ATOM 2642 N N . LEU A 1 348 ? -13.130 0.416 3.566 1.00 98.62 348 LEU A N 1
ATOM 2643 C CA . LEU A 1 348 ? -11.713 0.543 3.875 1.00 98.62 348 LEU A CA 1
ATOM 2644 C C . LEU A 1 348 ? -11.476 0.133 5.333 1.00 98.62 348 LEU A C 1
ATOM 2646 O O . LEU A 1 348 ? -11.959 0.791 6.245 1.00 98.62 348 LEU A O 1
ATOM 2650 N N . LEU A 1 349 ? -10.757 -0.963 5.557 1.00 98.75 349 LEU A N 1
ATOM 2651 C CA . LEU A 1 349 ? -10.404 -1.465 6.884 1.00 98.75 349 LEU A CA 1
ATOM 2652 C C . LEU A 1 349 ? -8.924 -1.187 7.165 1.00 98.75 349 LEU A C 1
ATOM 2654 O O . LEU A 1 349 ? -8.064 -2.049 6.962 1.00 98.75 349 LEU A O 1
ATOM 2658 N N . ASP A 1 350 ? -8.638 0.026 7.630 1.00 98.44 350 ASP A N 1
ATOM 2659 C CA . ASP A 1 350 ? -7.297 0.443 8.056 1.00 98.44 350 ASP A CA 1
ATOM 2660 C C . ASP A 1 350 ? -6.994 0.011 9.498 1.00 98.44 350 ASP A C 1
ATOM 2662 O O . ASP A 1 350 ? -5.836 -0.186 9.878 1.00 98.44 350 ASP A O 1
ATOM 2666 N N . ALA A 1 351 ? -8.040 -0.192 10.299 1.00 98.38 351 ALA A N 1
ATOM 2667 C CA . ALA A 1 351 ? -7.939 -0.721 11.647 1.00 98.38 351 ALA A CA 1
ATOM 2668 C C . ALA A 1 351 ? -7.449 -2.172 11.705 1.00 98.38 351 ALA A C 1
ATOM 2670 O O . ALA A 1 351 ? -7.697 -2.997 10.822 1.00 98.38 351 ALA A O 1
ATOM 2671 N N . SER A 1 352 ? -6.796 -2.489 12.819 1.00 98.44 352 SER A N 1
ATOM 2672 C CA . SER A 1 352 ? -6.415 -3.850 13.195 1.00 98.44 352 SER A CA 1
ATOM 2673 C C . SER A 1 352 ? -7.378 -4.421 14.236 1.00 98.44 352 SER A C 1
ATOM 2675 O O . SER A 1 352 ? -8.048 -3.666 14.947 1.00 98.44 352 SER A O 1
ATOM 2677 N N . TYR A 1 353 ? -7.390 -5.746 14.377 1.00 98.56 353 TYR A N 1
ATOM 2678 C CA . TYR A 1 353 ? -8.176 -6.459 15.390 1.00 98.56 353 TYR A CA 1
ATOM 2679 C C . TYR A 1 353 ? -9.702 -6.286 15.253 1.00 98.56 353 TYR A C 1
ATOM 2681 O O . TYR A 1 353 ? -10.405 -6.051 16.239 1.00 98.56 353 TYR A O 1
ATOM 2689 N N . TRP A 1 354 ? -10.215 -6.436 14.030 1.00 98.88 354 TRP A N 1
ATOM 2690 C CA . TRP A 1 354 ? -11.646 -6.482 13.723 1.00 98.88 354 TRP A CA 1
ATOM 2691 C C . TRP A 1 354 ? -12.099 -7.852 13.214 1.00 98.88 354 TRP A C 1
ATOM 2693 O O . TRP A 1 354 ? -11.426 -8.488 12.407 1.00 98.88 354 TRP A O 1
ATOM 2703 N N . HIS A 1 355 ? -13.294 -8.272 13.622 1.00 98.81 355 HIS A N 1
ATOM 2704 C CA . HIS A 1 355 ? -14.081 -9.326 12.989 1.00 98.81 355 HIS A CA 1
ATOM 2705 C C . HIS A 1 355 ? -15.190 -8.687 12.162 1.00 98.81 355 HIS A C 1
ATOM 2707 O O . HIS A 1 355 ? -16.119 -8.102 12.712 1.00 98.81 355 HIS A O 1
ATOM 2713 N N . ILE A 1 356 ? -15.095 -8.797 10.843 1.00 98.88 356 ILE A N 1
ATOM 2714 C CA . ILE A 1 356 ? -16.131 -8.363 9.907 1.00 98.88 356 ILE A CA 1
ATOM 2715 C C . ILE A 1 356 ? -16.929 -9.596 9.499 1.00 98.88 356 ILE A C 1
ATOM 2717 O O . ILE A 1 356 ? -16.347 -10.539 8.963 1.00 98.88 356 ILE A O 1
ATOM 2721 N N . ASN A 1 357 ? -18.237 -9.606 9.770 1.00 98.69 357 ASN A N 1
ATOM 2722 C CA . ASN A 1 357 ? -19.049 -10.811 9.642 1.00 98.69 357 ASN A CA 1
ATOM 2723 C C . ASN A 1 357 ? -20.380 -10.593 8.909 1.00 98.69 357 ASN A C 1
ATOM 2725 O O . ASN A 1 357 ? -21.248 -9.856 9.386 1.00 98.69 357 ASN A O 1
ATOM 2729 N N . GLY A 1 358 ? -20.574 -11.324 7.808 1.00 98.44 358 GLY A N 1
ATOM 2730 C CA . GLY A 1 358 ? -21.888 -11.499 7.178 1.00 98.44 358 GLY A CA 1
ATOM 2731 C C . GLY A 1 358 ? -22.381 -10.331 6.321 1.00 98.44 358 GLY A C 1
ATOM 2732 O O . GLY A 1 358 ? -23.585 -10.223 6.110 1.00 98.44 358 GLY A O 1
ATOM 2733 N N . ILE A 1 359 ? -21.489 -9.447 5.866 1.00 98.75 359 ILE A N 1
ATOM 2734 C CA . ILE A 1 359 ? -21.842 -8.307 5.005 1.00 98.75 359 ILE A CA 1
ATOM 2735 C C . ILE A 1 359 ? -21.619 -8.611 3.519 1.00 98.75 359 ILE A C 1
ATOM 2737 O O . ILE A 1 359 ? -20.735 -9.383 3.145 1.00 98.75 359 ILE A O 1
ATOM 2741 N N . ASP A 1 360 ? -22.356 -7.908 2.670 1.00 98.81 360 ASP A N 1
ATOM 2742 C CA . ASP A 1 360 ? -22.091 -7.800 1.240 1.00 98.81 360 ASP A CA 1
ATOM 2743 C C . ASP A 1 360 ? -21.317 -6.502 0.941 1.00 98.81 360 ASP A C 1
ATOM 2745 O O . ASP A 1 360 ? -21.585 -5.459 1.541 1.00 98.81 360 ASP A O 1
ATOM 2749 N N . VAL A 1 361 ? -20.387 -6.535 -0.018 1.00 98.75 361 VAL A N 1
ATOM 2750 C CA . VAL A 1 361 ? -19.616 -5.364 -0.470 1.00 98.75 361 VAL A CA 1
ATOM 2751 C C . VAL A 1 361 ? -19.716 -5.200 -1.989 1.00 98.75 361 VAL A C 1
ATOM 2753 O O . VAL A 1 361 ? -19.335 -6.093 -2.746 1.00 98.75 361 VAL A O 1
ATOM 2756 N N . THR A 1 362 ? -20.203 -4.045 -2.451 1.00 98.69 362 THR A N 1
ATOM 2757 C CA . THR A 1 362 ? -20.428 -3.746 -3.881 1.00 98.69 362 THR A CA 1
ATOM 2758 C C . THR A 1 362 ? -19.844 -2.395 -4.291 1.00 98.69 362 THR A C 1
ATOM 2760 O O . THR A 1 362 ? -19.485 -1.583 -3.444 1.00 98.69 362 THR A O 1
ATOM 2763 N N . GLY A 1 363 ? -19.739 -2.131 -5.596 1.00 97.94 363 GLY A N 1
ATOM 2764 C CA . GLY A 1 363 ? -19.288 -0.847 -6.140 1.00 97.94 363 GLY A CA 1
ATOM 2765 C C . GLY A 1 363 ? -17.779 -0.643 -6.010 1.00 97.94 363 GLY A C 1
ATOM 2766 O O . GLY A 1 363 ? -17.082 -0.640 -7.017 1.00 97.94 363 GLY A O 1
ATOM 2767 N N . LYS A 1 364 ? -17.265 -0.534 -4.784 1.00 97.75 364 LYS A N 1
ATOM 2768 C CA . LYS A 1 364 ? -15.832 -0.462 -4.451 1.00 97.75 364 LYS A CA 1
ATOM 2769 C C . LYS A 1 364 ? -15.397 -1.704 -3.678 1.00 97.75 364 LYS A C 1
ATOM 2771 O O . LYS A 1 364 ? -16.233 -2.418 -3.130 1.00 97.75 364 LYS A O 1
ATOM 2776 N N . SER A 1 365 ? -14.097 -1.975 -3.632 1.00 97.81 365 SER A N 1
ATOM 2777 C CA . SER A 1 365 ? -13.527 -3.117 -2.905 1.00 97.81 365 SER A CA 1
ATOM 2778 C C . SER A 1 365 ? -13.759 -3.052 -1.390 1.00 97.81 365 SER A C 1
ATOM 2780 O O . SER A 1 365 ? -13.825 -1.971 -0.800 1.00 97.81 365 SER A O 1
ATOM 2782 N N . LEU A 1 366 ? -13.748 -4.216 -0.738 1.00 98.56 366 LEU A N 1
ATOM 2783 C CA . LEU A 1 366 ? -13.277 -4.326 0.642 1.00 98.56 366 LEU A CA 1
ATOM 2784 C C . LEU A 1 366 ? -11.746 -4.289 0.615 1.00 98.56 366 LEU A C 1
ATOM 2786 O O . LEU A 1 366 ? -11.115 -5.253 0.176 1.00 98.56 366 LEU A O 1
ATOM 2790 N N . ARG A 1 367 ? -11.142 -3.189 1.066 1.00 98.25 367 ARG A N 1
ATOM 2791 C CA . ARG A 1 367 ? -9.685 -3.050 1.152 1.00 98.25 367 ARG A CA 1
ATOM 2792 C C . ARG A 1 367 ? -9.237 -3.170 2.603 1.00 98.25 367 ARG A C 1
ATOM 2794 O O . ARG A 1 367 ? -9.538 -2.303 3.411 1.00 98.25 367 ARG A O 1
ATOM 2801 N N . VAL A 1 368 ? -8.491 -4.221 2.918 1.00 98.62 368 VAL A N 1
ATOM 2802 C CA . VAL A 1 368 ? -7.935 -4.482 4.250 1.00 98.62 368 VAL A CA 1
ATOM 2803 C C . VAL A 1 368 ? -6.478 -4.036 4.279 1.00 98.62 368 VAL A C 1
ATOM 2805 O O . VAL A 1 368 ? -5.654 -4.565 3.530 1.00 98.62 368 VAL A O 1
ATOM 2808 N N . GLN A 1 369 ? -6.177 -3.063 5.138 1.00 98.00 369 GLN A N 1
ATOM 2809 C CA . GLN A 1 369 ? -4.831 -2.519 5.340 1.00 98.00 369 GLN A CA 1
ATOM 2810 C C . GLN A 1 369 ? -4.314 -2.685 6.771 1.00 98.00 369 GLN A C 1
ATOM 2812 O O . GLN A 1 369 ? -3.103 -2.667 6.991 1.00 98.00 369 GLN A O 1
ATOM 2817 N N . GLY A 1 370 ? -5.209 -2.899 7.736 1.00 97.50 370 GLY A N 1
ATOM 2818 C CA . GLY A 1 370 ? -4.826 -3.314 9.079 1.00 97.50 370 GLY A CA 1
ATOM 2819 C C . GLY A 1 370 ? -4.436 -4.792 9.175 1.00 97.50 370 GLY A C 1
ATOM 2820 O O . GLY A 1 370 ? -4.500 -5.555 8.204 1.00 97.50 370 GLY A O 1
ATOM 2821 N N . SER A 1 371 ? -4.036 -5.196 10.377 1.00 97.94 371 SER A N 1
ATOM 2822 C CA . SER A 1 371 ? -3.552 -6.543 10.681 1.00 97.94 371 SER A CA 1
ATOM 2823 C C . SER A 1 371 ? -4.466 -7.270 11.665 1.00 97.94 371 SER A C 1
ATOM 2825 O O . SER A 1 371 ? -5.245 -6.649 12.388 1.00 97.94 371 SER A O 1
ATOM 2827 N N . HIS A 1 372 ? -4.330 -8.594 11.741 1.00 98.06 372 HIS A N 1
ATOM 2828 C CA . HIS A 1 372 ? -5.069 -9.437 12.690 1.00 98.06 372 HIS A CA 1
ATOM 2829 C C . HIS A 1 372 ? -6.596 -9.315 12.576 1.00 98.06 372 HIS A C 1
ATOM 2831 O O . HIS A 1 372 ? -7.314 -9.452 13.567 1.00 98.06 372 HIS A O 1
ATOM 2837 N N . ASN A 1 373 ? -7.099 -9.047 11.372 1.00 98.75 373 ASN A N 1
ATOM 2838 C CA . ASN A 1 373 ? -8.527 -8.999 11.104 1.00 98.75 373 ASN A CA 1
ATOM 2839 C C . ASN A 1 373 ? -9.053 -10.374 10.673 1.00 98.75 373 ASN A C 1
ATOM 2841 O O . ASN A 1 373 ? -8.388 -11.123 9.951 1.00 98.75 373 ASN A O 1
ATOM 2845 N N . LEU A 1 374 ? -10.279 -10.683 11.080 1.00 98.69 374 LEU A N 1
ATOM 2846 C CA . LEU A 1 374 ? -11.047 -11.827 10.611 1.00 98.69 374 LEU A CA 1
ATOM 2847 C C . LEU A 1 374 ? -12.156 -11.326 9.686 1.00 98.69 374 LEU A C 1
ATOM 2849 O O . LEU A 1 374 ? -13.063 -10.625 10.123 1.00 98.69 374 LEU A O 1
ATOM 2853 N N . ILE A 1 375 ? -12.089 -11.699 8.416 1.00 98.69 375 ILE A N 1
ATOM 2854 C CA . ILE A 1 375 ? -13.114 -11.413 7.415 1.00 98.69 375 ILE A CA 1
ATOM 2855 C C . ILE A 1 375 ? -13.875 -12.713 7.185 1.00 98.69 375 ILE A C 1
ATOM 2857 O O . ILE A 1 375 ? -13.322 -13.656 6.629 1.00 98.69 375 ILE A O 1
ATOM 2861 N N . GLU A 1 376 ? -15.111 -12.786 7.663 1.00 98.62 376 GLU A N 1
ATOM 2862 C CA . GLU A 1 376 ? -15.897 -14.017 7.678 1.00 98.62 376 GLU A CA 1
ATOM 2863 C C . GLU A 1 376 ? -17.238 -13.817 6.977 1.00 98.62 376 GLU A C 1
ATOM 2865 O O . GLU A 1 376 ? -17.967 -12.865 7.268 1.00 98.62 376 GLU A O 1
ATOM 2870 N N . ARG A 1 377 ? -17.594 -14.738 6.072 1.00 98.19 377 ARG A N 1
ATOM 2871 C CA . ARG A 1 377 ? -18.887 -14.712 5.359 1.00 98.19 377 ARG A CA 1
ATOM 2872 C C . ARG A 1 377 ? -19.155 -13.368 4.668 1.00 98.19 377 ARG A C 1
ATOM 2874 O O . ARG A 1 377 ? -20.274 -12.861 4.703 1.00 98.19 377 ARG A O 1
ATOM 2881 N N . VAL A 1 378 ? -18.119 -12.781 4.072 1.00 98.56 378 VAL A N 1
ATOM 2882 C CA . VAL A 1 378 ? -18.237 -11.544 3.293 1.00 98.56 378 VAL A CA 1
ATOM 2883 C C . VAL A 1 378 ? -18.371 -11.875 1.814 1.00 98.56 378 VAL A C 1
ATOM 2885 O O . VAL A 1 378 ? -17.515 -12.561 1.254 1.00 98.56 378 VAL A O 1
ATOM 2888 N N . THR A 1 379 ? -19.406 -11.342 1.166 1.00 98.50 379 THR A N 1
ATOM 2889 C CA . THR A 1 379 ? -19.599 -11.496 -0.282 1.00 98.50 379 THR A CA 1
ATOM 2890 C C . THR A 1 379 ? -19.239 -10.198 -0.991 1.00 98.50 379 THR A C 1
ATOM 2892 O O . THR A 1 379 ? -19.913 -9.189 -0.812 1.00 98.50 379 THR A O 1
ATOM 2895 N N . ALA A 1 380 ? -18.212 -10.210 -1.839 1.00 98.25 380 ALA A N 1
ATOM 2896 C CA . ALA A 1 380 ? -17.896 -9.075 -2.705 1.00 98.25 380 ALA A CA 1
ATOM 2897 C C . ALA A 1 380 ? -18.384 -9.333 -4.137 1.00 98.25 380 ALA A C 1
ATOM 2899 O O . ALA A 1 380 ? -18.097 -10.386 -4.710 1.00 98.25 380 ALA A O 1
ATOM 2900 N N . TYR A 1 381 ? -19.127 -8.393 -4.720 1.00 98.25 381 TYR A N 1
ATOM 2901 C CA . TYR A 1 381 ? -19.632 -8.504 -6.090 1.00 98.25 381 TYR A CA 1
ATOM 2902 C C . TYR A 1 381 ? -19.778 -7.140 -6.762 1.00 98.25 381 TYR A C 1
ATOM 2904 O O . TYR A 1 381 ? -20.001 -6.132 -6.105 1.00 98.25 381 TYR A O 1
ATOM 2912 N N . ARG A 1 382 ? -19.725 -7.117 -8.104 1.00 97.38 382 ARG A N 1
ATOM 2913 C CA . ARG A 1 382 ? -19.926 -5.900 -8.923 1.00 97.38 382 ARG A CA 1
ATOM 2914 C C . ARG A 1 382 ? -19.079 -4.709 -8.445 1.00 97.38 382 ARG A C 1
ATOM 2916 O O . ARG A 1 382 ? -19.533 -3.566 -8.466 1.00 97.38 382 ARG A O 1
ATOM 2923 N N . ASN A 1 383 ? -17.861 -4.991 -7.996 1.00 97.38 383 ASN A N 1
ATOM 2924 C CA . ASN A 1 383 ? -16.876 -3.977 -7.651 1.00 97.38 383 ASN A CA 1
ATOM 2925 C C . ASN A 1 383 ? -16.191 -3.488 -8.941 1.00 97.38 383 ASN A C 1
ATOM 2927 O O . ASN A 1 383 ? -16.117 -4.219 -9.931 1.00 97.38 383 ASN A O 1
ATOM 2931 N N . ASP A 1 384 ? -15.724 -2.245 -8.943 1.00 91.25 384 ASP A N 1
ATOM 2932 C CA . ASP A 1 384 ? -15.006 -1.634 -10.066 1.00 91.25 384 ASP A CA 1
ATOM 2933 C C . ASP A 1 384 ? -13.595 -2.207 -10.285 1.00 91.25 384 ASP A C 1
ATOM 2935 O O . ASP A 1 384 ? -13.033 -2.069 -11.372 1.00 91.25 384 ASP A O 1
ATOM 2939 N N . ASP A 1 385 ? -13.052 -2.881 -9.270 1.00 89.00 385 ASP A N 1
ATOM 2940 C CA . ASP A 1 385 ? -11.789 -3.620 -9.278 1.00 89.00 385 ASP A CA 1
ATOM 2941 C C . ASP A 1 385 ? -11.950 -4.935 -8.470 1.00 89.00 385 ASP A C 1
ATOM 2943 O O . ASP A 1 385 ? -13.045 -5.476 -8.317 1.00 89.00 385 ASP A O 1
ATOM 2947 N N . THR A 1 386 ? -10.854 -5.479 -7.947 1.00 93.81 386 THR A N 1
ATOM 2948 C CA . THR A 1 386 ? -10.790 -6.652 -7.073 1.00 93.81 386 THR A CA 1
ATOM 2949 C C . THR A 1 386 ? -11.787 -6.530 -5.917 1.00 93.81 386 THR A C 1
ATOM 2951 O O . THR A 1 386 ? -11.755 -5.549 -5.181 1.00 93.81 386 THR A O 1
ATOM 2954 N N . GLY A 1 387 ? -12.648 -7.532 -5.711 1.00 97.19 387 GLY A N 1
ATOM 2955 C CA . GLY A 1 387 ? -13.702 -7.464 -4.690 1.00 97.19 387 GLY A CA 1
ATOM 2956 C C . GLY A 1 387 ? -13.178 -7.360 -3.253 1.00 97.19 387 GLY A C 1
ATOM 2957 O O . GLY A 1 387 ? -13.580 -6.463 -2.516 1.00 97.19 387 GLY A O 1
ATOM 2958 N N . ILE A 1 388 ? -12.242 -8.235 -2.870 1.00 97.75 388 ILE A N 1
ATOM 2959 C CA . ILE A 1 388 ? -11.552 -8.200 -1.570 1.00 97.75 388 ILE A CA 1
ATOM 2960 C C . ILE A 1 388 ? -10.051 -8.070 -1.820 1.00 97.75 388 ILE A C 1
ATOM 2962 O O . ILE A 1 388 ? -9.448 -8.926 -2.464 1.00 97.75 388 ILE A O 1
ATOM 2966 N N . GLN A 1 389 ? -9.447 -7.008 -1.296 1.00 97.31 389 GLN A N 1
ATOM 2967 C CA . GLN A 1 389 ? -8.038 -6.682 -1.482 1.00 97.31 389 GLN A CA 1
ATOM 2968 C C . GLN A 1 389 ? -7.343 -6.555 -0.126 1.00 97.31 389 GLN A C 1
ATOM 2970 O O . GLN A 1 389 ? -7.732 -5.728 0.692 1.00 97.31 389 GLN A O 1
ATOM 2975 N N . ILE A 1 390 ? -6.267 -7.313 0.088 1.00 97.50 390 ILE A N 1
ATOM 2976 C CA . ILE A 1 390 ? -5.351 -7.109 1.218 1.00 97.50 390 ILE A CA 1
ATOM 2977 C C . ILE A 1 390 ? -4.110 -6.414 0.669 1.00 97.50 390 ILE A C 1
ATOM 2979 O O . ILE A 1 390 ? -3.443 -6.931 -0.225 1.00 97.50 390 ILE A O 1
ATOM 2983 N N . SER A 1 391 ? -3.840 -5.206 1.151 1.00 94.62 391 SER A N 1
ATOM 2984 C CA . SER A 1 391 ? -2.761 -4.353 0.640 1.00 94.62 391 SER A CA 1
ATOM 2985 C C . SER A 1 391 ? -2.318 -3.367 1.712 1.00 94.62 391 SER A C 1
ATOM 2987 O O . SER A 1 391 ? -2.880 -3.343 2.799 1.00 94.62 391 SER A O 1
ATOM 2989 N N . SER A 1 392 ? -1.311 -2.544 1.445 1.00 93.31 392 SER A N 1
ATOM 2990 C CA . SER A 1 392 ? -0.880 -1.516 2.396 1.00 93.31 392 SER A CA 1
ATOM 2991 C C . SER A 1 392 ? -0.561 -0.216 1.673 1.00 93.31 392 SER A C 1
ATOM 2993 O O . SER A 1 392 ? -0.227 -0.272 0.484 1.00 93.31 392 SER A O 1
ATOM 2995 N N . PRO A 1 393 ? -0.669 0.942 2.352 1.00 91.19 393 PRO A N 1
ATOM 2996 C CA . PRO A 1 393 ? -0.366 2.220 1.733 1.00 91.19 393 PRO A CA 1
ATOM 2997 C C . PRO A 1 393 ? 1.059 2.257 1.191 1.00 91.19 393 PRO A C 1
ATOM 2999 O O . PRO A 1 393 ? 1.981 1.637 1.732 1.00 91.19 393 PRO A O 1
ATOM 3002 N N . GLU A 1 394 ? 1.254 3.049 0.143 1.00 88.44 394 GLU A N 1
ATOM 3003 C CA . GLU A 1 394 ? 2.595 3.369 -0.326 1.00 88.44 394 GLU A CA 1
ATOM 3004 C C . GLU A 1 394 ? 3.403 4.029 0.804 1.00 88.44 394 GLU A C 1
ATOM 3006 O O . GLU A 1 394 ? 2.858 4.764 1.627 1.00 88.44 394 GLU A O 1
ATOM 3011 N N . LYS A 1 395 ? 4.715 3.770 0.847 1.00 88.81 395 LYS A N 1
ATOM 3012 C CA . LYS A 1 395 ? 5.667 4.380 1.797 1.00 88.81 395 LYS A CA 1
ATOM 3013 C C . LYS A 1 395 ? 5.406 4.107 3.286 1.00 88.81 395 LYS A C 1
ATOM 3015 O O . LYS A 1 395 ? 6.150 4.613 4.116 1.00 88.81 395 LYS A O 1
ATOM 3020 N N . ILE A 1 396 ? 4.435 3.258 3.636 1.00 92.44 396 ILE A N 1
ATOM 3021 C CA . ILE A 1 396 ? 4.138 2.915 5.038 1.00 92.44 396 ILE A CA 1
ATOM 3022 C C . ILE A 1 396 ? 5.260 2.103 5.708 1.00 92.44 396 ILE A C 1
ATOM 3024 O O . ILE A 1 396 ? 5.400 2.105 6.925 1.00 92.44 396 ILE A O 1
ATOM 3028 N N . GLY A 1 397 ? 6.086 1.426 4.909 1.00 91.81 397 GLY A N 1
ATOM 3029 C CA . GLY A 1 397 ? 7.128 0.519 5.383 1.00 91.81 397 GLY A CA 1
ATOM 3030 C C . GLY A 1 397 ? 6.609 -0.894 5.630 1.00 91.81 397 GLY A C 1
ATOM 3031 O O . GLY A 1 397 ? 5.523 -1.100 6.166 1.00 91.81 397 GLY A O 1
ATOM 3032 N N . ARG A 1 398 ? 7.416 -1.886 5.233 1.00 91.56 398 ARG A N 1
ATOM 3033 C CA . ARG A 1 398 ? 7.086 -3.315 5.352 1.00 91.56 398 ARG A CA 1
ATOM 3034 C C . ARG A 1 398 ? 6.628 -3.739 6.757 1.00 91.56 398 ARG A C 1
ATOM 3036 O O . ARG A 1 398 ? 5.697 -4.536 6.823 1.00 91.56 398 ARG A O 1
ATOM 3043 N N . PRO A 1 399 ? 7.207 -3.226 7.860 1.00 94.69 399 PRO A N 1
ATOM 3044 C CA . PRO A 1 399 ? 6.751 -3.591 9.202 1.00 94.69 399 PRO A CA 1
ATOM 3045 C C . PRO A 1 399 ? 5.298 -3.197 9.508 1.00 94.69 399 PRO A C 1
ATOM 3047 O O . PRO A 1 399 ? 4.668 -3.820 10.354 1.00 94.69 399 PRO A O 1
ATOM 3050 N N . LEU A 1 400 ? 4.744 -2.201 8.806 1.00 96.25 400 LEU A N 1
ATOM 3051 C CA . LEU A 1 400 ? 3.346 -1.776 8.943 1.00 96.25 400 LEU A CA 1
ATOM 3052 C C . LEU A 1 400 ? 2.415 -2.395 7.893 1.00 96.25 400 LEU A C 1
ATOM 3054 O O . LEU A 1 400 ? 1.249 -2.007 7.815 1.00 96.25 400 LEU A O 1
ATOM 3058 N N . TRP A 1 401 ? 2.897 -3.342 7.082 1.00 96.00 401 TRP A N 1
ATOM 3059 C CA . TRP A 1 401 ? 2.039 -4.019 6.117 1.00 96.00 401 TRP A CA 1
ATOM 3060 C C . TRP A 1 401 ? 0.965 -4.873 6.797 1.00 96.00 401 TRP A C 1
ATOM 3062 O O . TRP A 1 401 ? 1.197 -5.527 7.821 1.00 96.00 401 TRP A O 1
ATOM 3072 N N . ALA A 1 402 ? -0.203 -4.902 6.158 1.00 97.12 402 ALA A N 1
ATOM 3073 C CA . ALA A 1 402 ? -1.327 -5.752 6.510 1.00 97.12 402 ALA A CA 1
ATOM 3074 C C . ALA A 1 402 ? -0.854 -7.203 6.634 1.00 97.12 402 ALA A C 1
ATOM 3076 O O . ALA A 1 402 ? -0.284 -7.779 5.706 1.00 97.12 402 ALA A O 1
ATOM 3077 N N . SER A 1 403 ? -1.073 -7.793 7.801 1.00 96.56 403 SER A N 1
ATOM 3078 C CA . SER A 1 403 ? -0.516 -9.096 8.159 1.00 96.56 403 SER A CA 1
ATOM 3079 C C . SER A 1 403 ? -1.456 -9.852 9.089 1.00 96.56 403 SER A C 1
ATOM 3081 O O . SER A 1 403 ? -2.294 -9.261 9.766 1.00 96.56 403 SER A O 1
ATOM 3083 N N . TYR A 1 404 ? -1.343 -11.182 9.100 1.00 96.81 404 TYR A N 1
ATOM 3084 C CA . TYR A 1 404 ? -2.139 -12.061 9.969 1.00 96.81 404 TYR A CA 1
ATOM 3085 C C . TYR A 1 404 ? -3.663 -11.911 9.818 1.00 96.81 404 TYR A C 1
ATOM 3087 O O . TYR A 1 404 ? -4.416 -12.212 10.741 1.00 96.81 404 TYR A O 1
ATOM 3095 N N . ASN A 1 405 ? -4.124 -11.453 8.654 1.00 98.25 405 ASN A N 1
ATOM 3096 C CA . ASN A 1 405 ? -5.542 -11.410 8.327 1.00 98.25 405 ASN A CA 1
ATOM 3097 C C . ASN A 1 405 ? -6.018 -12.800 7.888 1.00 98.25 405 ASN A C 1
ATOM 3099 O O . ASN A 1 405 ? -5.308 -13.500 7.162 1.00 98.25 405 ASN A O 1
ATOM 3103 N N . ARG A 1 406 ? -7.230 -13.186 8.290 1.00 97.94 406 ARG A N 1
ATOM 3104 C CA . ARG A 1 406 ? -7.874 -14.432 7.858 1.00 97.94 406 ARG A CA 1
ATOM 3105 C C . ARG A 1 406 ? -9.143 -14.103 7.083 1.00 97.94 406 ARG A C 1
ATOM 3107 O O . ARG A 1 406 ? -9.966 -13.341 7.575 1.00 97.94 406 ARG A O 1
ATOM 3114 N N . VAL A 1 407 ? -9.300 -14.694 5.903 1.00 96.88 407 VAL A N 1
ATOM 3115 C CA . VAL A 1 407 ? -10.518 -14.588 5.086 1.00 96.88 407 VAL A CA 1
ATOM 3116 C C . VAL A 1 407 ? -11.141 -15.978 5.011 1.00 96.88 407 VAL A C 1
ATOM 3118 O O . VAL A 1 407 ? -10.452 -16.911 4.596 1.00 96.88 407 VAL A O 1
ATOM 3121 N N . VAL A 1 408 ? -12.385 -16.126 5.480 1.00 94.31 408 VAL A N 1
ATOM 3122 C CA . VAL A 1 408 ? -13.097 -17.414 5.599 1.00 94.31 408 VAL A CA 1
ATOM 3123 C C . VAL A 1 408 ? -14.541 -17.373 5.125 1.00 94.31 408 VAL A C 1
ATOM 3125 O O . VAL A 1 408 ? -15.231 -16.344 5.330 1.00 94.31 408 VAL A O 1
#

Foldseek 3Di:
DKWKKFWPWADDPVPQFHPQLWKKFKKKWAWDDDPQDVVHDPPDDDAPGDTWMWGQMWTAQPRPHTFWTFTWTWTWADAQDRNGDPLIDIDIGTQGGGHGCVVQRMWMWDWDAAQFFIKTWTDGHPDPDIRIDTDGFSCSRPNNPVPDMDIDIDTGPGTDMDIHPDDDDDDDHDHDDDDHDDGDDFDKDKFWQAFLEEQAQWGKTKMAIQAWWWKWKDKPNHTQRPTDTDGHLDIDIGIDGDDQKIKMWIWTDHPDDHIDIDIGIHHHDHNAPLQEFEAEQPADLPFRRDPVRHHHPASNLSSRDFLHEYEYEADEHEAEENASNSAHDPVGAYEYEYDPAAEYQHYHYCYARYEYYQYEYEQAAPEHFYENYEAYNYHFDHYPDDRYHQFHDPSRHPSSGHYHYHYD

Sequence (408 aa):
LQATVRVDQFGPENGAKPAAQEGAGLLVRDLLGNPRQQPLKMGYEEFPAASNQVMNAIMTQDKKDHQRVKLQAITREGISHPWGDAGASIKKQSYKEEVDLSQTPEFRLKLQRNDDGFITAWAPLDSDTWVSKRVPRADLISVQNKDHYYVGFFASRNAKITVTNASLTTTSAHTVPSEPWQAEPLPVVVQLASSTVSASPDYLLQARANEDGVFSVRQNEVVIGNEKAVKAGEMYTLPARLEQTSTFTVTFTPAHGTPVNQQLTVERIADRDTTHLYAAPDGKADAQGTADAPLDLATAIALLAPGGKLVLKSGDYPQSEIPVAASGSSDKLKTLQADGKVVIHGLLLDASYWHINGIDVTGKSLRVQGSHNLIERVTAYRNDDTGIQISSPEKIGRPLWASYNRVV

Secondary structure (DSSP, 8-state):
-EEEEEEEEES-TTSPPP-S--EEEEEEE---SPPPPSSPPTT---------EEEEEEEESSSS-SSEEEEEEEEEE---STT--TT-EEEEEEEEEEEETTT-SEEEEEEEE-SSEEEEEEEETT----EEEEEE-GGGG-SS-SS--EEEEEE-TTEEEEEEEEE-------PPPPPPP-PPPPPP-EEE-S-SEESSSEEEEEEEESSSEEEEEEETTEEEEEEEEE-TT--EEEEEE--SEEEEEEEEEESSS--EEEEEEEEE--S---SEEEE-TT--TTS--SSSSPBPHHHHHHHPPTT-EEEEEEEEE-SEEE-GGG--BTTB-EEEEEEEEEEES-EEE--SSEEEES-EEEES-EEE-SSS-EEES-EEEEESS-SEEE---TTS-GGGS--S-EE-

Radius of gyration: 27.57 Å; chains: 1; bounding box: 70×46×77 Å